Protein AF-A0A178C7N1-F1 (afdb_monomer_lite)

Radius of gyration: 39.28 Å; chains: 1; bounding box: 92×88×126 Å

pLDDT: mean 79.71, std 16.88, range [29.52, 98.56]

Organism: NCBI:txid856822

Sequence (722 aa):
MTSGWARLPREVRSHILQTLMQDGCKVSRLATVCRDWQTELERYNFARIKVTPSRLVDFGSMIHRNQALVDYIWFCLELDEYDCMACAPNRRTLTLDEYEEAFSINDADGFPLTTAFQNLFSVLSTWVLKDNLVLDISIYSPSDSKHWFPYLTFMPDIALDMLGDGMEQAIPNKVYNDPQHGWVTGFRYSPPPHCAICKVFHPIMEEGPFDSQQLELEWWDQLPPVPAITTILLRQQNRRRWKPRSLAHMFSRFPRLQEVHYEPWREWDSLQRYTERGSRIANSPPIRYPDIQYLFEAIPRFNKNLKRLVVFENFNQQYTVIMHQVLSGHVLSECDSHRKPTPAVSRMVALASLNLEHLAASFIVDASHFFDIEPSWEWPNLRSIVLTSSLLTPDEDPIEIGVMLQAAAAAAMKMPRLETMEIWNGRQGSAALFKYQVFHDRQEATITWRGTWQLTMEPSLIQAWEVVVGRYGGYRLNSVPESLHEAAIKSHADAIHHLMLSSPVIRPISLQQIQREQKCLEGVPTFKIETCHLCSRPVYPSKGITFVRNDAKVFRFCRSKCHKNFKMKRQPRKLKWTKTHRALRGKEMIVDQNLLLSQFAKRRHAPVKYDRNLVQATMRAMERIEEIRARRERVYTRRRLSGKAQRDARRRQDLKVVAQGEHLIKKELADLEAARAEMEPMVEQIKRDLETSRVVGEERLRQKRKRKMLVGGGTEEDMDLD

Structure (mmCIF, N/CA/C/O backbone):
data_AF-A0A178C7N1-F1
#
_entry.id   AF-A0A178C7N1-F1
#
loop_
_atom_site.group_PDB
_atom_site.id
_atom_site.type_symbol
_atom_site.label_atom_id
_atom_site.label_alt_id
_atom_site.label_comp_id
_atom_site.label_asym_id
_atom_site.label_entity_id
_atom_site.label_seq_id
_atom_site.pdbx_PDB_ins_code
_atom_site.Cartn_x
_atom_site.Cartn_y
_atom_site.Cartn_z
_atom_site.occupancy
_atom_site.B_iso_or_equiv
_atom_site.auth_seq_id
_atom_site.auth_comp_id
_atom_site.auth_asym_id
_atom_site.auth_atom_id
_atom_site.pdbx_PDB_model_num
ATOM 1 N N . MET A 1 1 ? -4.593 -56.412 -23.461 1.00 42.50 1 MET A N 1
ATOM 2 C CA . MET A 1 1 ? -4.904 -55.976 -22.082 1.00 42.50 1 MET A CA 1
ATOM 3 C C . MET A 1 1 ? -4.330 -54.579 -21.884 1.00 42.50 1 MET A C 1
ATOM 5 O O . MET A 1 1 ? -3.128 -54.445 -21.726 1.00 42.50 1 MET A O 1
ATOM 9 N N . THR A 1 2 ? -5.143 -53.530 -21.997 1.00 44.91 2 THR A N 1
ATOM 10 C CA . THR A 1 2 ? -4.695 -52.136 -21.838 1.00 44.91 2 THR A CA 1
ATOM 11 C C . THR A 1 2 ? -4.767 -51.728 -20.365 1.00 44.91 2 THR A C 1
ATOM 13 O O . THR A 1 2 ? -5.780 -51.226 -19.881 1.00 44.91 2 THR A O 1
ATOM 16 N N . SER A 1 3 ? -3.692 -51.976 -19.619 1.00 53.69 3 SER A N 1
ATOM 17 C CA . SER A 1 3 ? -3.438 -51.284 -18.353 1.00 53.69 3 SER A CA 1
ATOM 18 C C . SER A 1 3 ? -2.967 -49.863 -18.680 1.00 53.69 3 SER A C 1
ATOM 20 O O . SER A 1 3 ? -1.857 -49.693 -19.178 1.00 53.69 3 SER A O 1
ATOM 22 N N . GLY A 1 4 ? -3.798 -48.840 -18.474 1.00 73.56 4 GLY A N 1
ATOM 23 C CA . GLY A 1 4 ? -3.414 -47.470 -18.825 1.00 73.56 4 GLY A CA 1
ATOM 24 C C . GLY A 1 4 ? -4.366 -46.390 -18.317 1.00 73.56 4 GLY A C 1
ATOM 25 O O . GLY A 1 4 ? -5.493 -46.687 -17.920 1.00 73.56 4 GLY A O 1
ATOM 26 N N . TRP A 1 5 ? -3.878 -45.142 -18.369 1.00 81.38 5 TRP A N 1
ATOM 27 C CA . TRP A 1 5 ? -4.497 -43.872 -17.942 1.00 81.38 5 TRP A CA 1
ATOM 28 C C . TRP A 1 5 ? -6.024 -43.799 -18.102 1.00 81.38 5 TRP A C 1
ATOM 30 O O . TRP A 1 5 ? -6.717 -43.368 -17.187 1.00 81.38 5 TRP A O 1
ATOM 40 N N . ALA A 1 6 ? -6.563 -44.292 -19.220 1.00 79.81 6 ALA A N 1
ATOM 41 C CA . ALA A 1 6 ? -7.994 -44.268 -19.533 1.00 79.81 6 ALA A CA 1
ATOM 42 C C . ALA A 1 6 ? -8.894 -45.089 -18.582 1.00 79.81 6 ALA A C 1
ATOM 44 O O . ALA A 1 6 ? -10.105 -44.895 -18.588 1.00 79.81 6 ALA A O 1
ATOM 45 N N . ARG A 1 7 ? -8.337 -45.999 -17.767 1.00 81.75 7 ARG A N 1
ATOM 46 C CA . ARG A 1 7 ? -9.094 -46.767 -16.757 1.00 81.75 7 ARG A CA 1
ATOM 47 C C . ARG A 1 7 ? -9.269 -46.035 -15.425 1.00 81.75 7 ARG A C 1
ATOM 49 O O . ARG A 1 7 ? -10.062 -46.482 -14.602 1.00 81.75 7 ARG A O 1
ATOM 56 N N . LEU A 1 8 ? -8.526 -44.955 -15.189 1.00 84.75 8 LEU A N 1
ATOM 57 C CA . LEU A 1 8 ? -8.652 -44.178 -13.959 1.00 84.75 8 LEU A CA 1
ATOM 58 C C . LEU A 1 8 ? -9.943 -43.335 -13.993 1.00 84.75 8 LEU A C 1
ATOM 60 O O . LEU A 1 8 ? -10.234 -42.719 -15.031 1.00 84.75 8 LEU A O 1
ATOM 64 N N . PRO A 1 9 ? -10.691 -43.245 -12.874 1.00 87.88 9 PRO A N 1
ATOM 65 C CA . PRO A 1 9 ? -11.804 -42.308 -12.743 1.00 87.88 9 PRO A CA 1
ATOM 66 C C . PRO A 1 9 ? -11.377 -40.886 -13.109 1.00 87.88 9 PRO A C 1
ATOM 68 O O . PRO A 1 9 ? -10.209 -40.512 -12.950 1.00 87.88 9 PRO A O 1
ATOM 71 N N . ARG A 1 10 ? -12.312 -40.091 -13.636 1.00 81.88 10 ARG A N 1
ATOM 72 C CA . ARG A 1 10 ? -12.018 -38.729 -14.104 1.00 81.88 10 ARG A CA 1
ATOM 73 C C . ARG A 1 10 ? -11.450 -37.872 -12.973 1.00 81.88 10 ARG A C 1
ATOM 75 O O . ARG A 1 10 ? -10.500 -37.138 -13.198 1.00 81.88 10 ARG A O 1
ATOM 82 N N . GLU A 1 11 ? -11.970 -38.043 -11.767 1.00 84.19 11 GLU A N 1
ATOM 83 C CA . GLU A 1 11 ? -11.559 -37.358 -10.544 1.00 84.19 11 GLU A CA 1
ATOM 84 C C . GLU A 1 11 ? -10.095 -37.661 -10.208 1.00 84.19 11 GLU A C 1
ATOM 86 O O . GLU A 1 11 ? -9.318 -36.750 -9.936 1.00 84.19 11 GLU A O 1
ATOM 91 N N . VAL A 1 12 ? -9.689 -38.932 -10.309 1.00 85.12 12 VAL A N 1
ATOM 92 C CA . VAL A 1 12 ? -8.305 -39.363 -10.055 1.00 85.12 12 VAL A CA 1
ATOM 93 C C . VAL A 1 12 ? -7.363 -38.809 -11.124 1.00 85.12 12 VAL A C 1
ATOM 95 O O . VAL A 1 12 ? -6.289 -38.313 -10.798 1.00 85.12 12 VAL A O 1
ATOM 98 N N . ARG A 1 13 ? -7.771 -38.835 -12.400 1.00 85.69 13 ARG A N 1
ATOM 99 C CA . ARG A 1 13 ? -6.998 -38.236 -13.502 1.00 85.69 13 ARG A CA 1
ATOM 100 C C . ARG A 1 13 ? -6.818 -36.728 -13.325 1.00 85.69 13 ARG A C 1
ATOM 102 O O . ARG A 1 13 ? -5.701 -36.236 -13.461 1.00 85.69 13 ARG A O 1
ATOM 109 N N . SER A 1 14 ? -7.892 -36.012 -12.994 1.00 81.06 14 SER A N 1
ATOM 110 C CA . SER A 1 14 ? -7.856 -34.575 -12.712 1.00 81.06 14 SER A CA 1
ATOM 111 C C . SER A 1 14 ? -6.962 -34.261 -11.517 1.00 81.06 14 SER A C 1
ATOM 113 O O . SER A 1 14 ? -6.160 -33.338 -11.604 1.00 81.06 14 SER A O 1
ATOM 115 N N . HIS A 1 15 ? -7.026 -35.058 -10.447 1.00 83.06 15 HIS A N 1
ATOM 116 C CA . HIS A 1 15 ? -6.168 -34.869 -9.281 1.00 83.06 15 HIS A CA 1
ATOM 117 C C . HIS A 1 15 ? -4.686 -35.073 -9.622 1.00 83.06 15 HIS A C 1
ATOM 119 O O . HIS A 1 15 ? -3.872 -34.225 -9.284 1.00 83.06 15 HIS A O 1
ATOM 125 N N . ILE A 1 16 ? -4.338 -36.124 -10.377 1.00 84.25 16 ILE A N 1
ATOM 126 C CA . ILE A 1 16 ? -2.955 -36.360 -10.830 1.00 84.25 16 ILE A CA 1
ATOM 127 C C . ILE A 1 16 ? -2.431 -35.174 -11.654 1.00 84.25 16 ILE A C 1
ATOM 129 O O . ILE A 1 16 ? -1.317 -34.708 -11.420 1.00 84.25 16 ILE A O 1
ATOM 133 N N . LEU A 1 17 ? -3.222 -34.668 -12.607 1.00 81.88 17 LEU A N 1
ATOM 134 C CA . LEU A 1 17 ? -2.829 -33.514 -13.423 1.00 81.88 17 LEU A CA 1
ATOM 135 C C . LEU A 1 17 ? -2.696 -32.237 -12.582 1.00 81.88 17 LEU A C 1
ATOM 137 O O . LEU A 1 17 ? -1.744 -31.483 -12.772 1.00 81.88 17 LEU A O 1
ATOM 141 N N . GLN A 1 18 ? -3.592 -32.028 -11.617 1.00 79.19 18 GLN A N 1
ATOM 142 C CA . GLN A 1 18 ? -3.526 -30.902 -10.687 1.00 79.19 18 GLN A CA 1
ATOM 143 C C . GLN A 1 18 ? -2.266 -30.965 -9.813 1.00 79.19 18 GLN A C 1
ATOM 145 O O . GLN A 1 18 ? -1.582 -29.955 -9.665 1.00 79.19 18 GLN A O 1
ATOM 150 N N . THR A 1 19 ? -1.907 -32.146 -9.301 1.00 81.06 19 THR A N 1
ATOM 151 C CA . THR A 1 19 ? -0.657 -32.346 -8.558 1.00 81.06 19 THR A CA 1
ATOM 152 C C . THR A 1 19 ? 0.560 -32.060 -9.438 1.00 81.06 19 THR A C 1
ATOM 154 O O . THR A 1 19 ? 1.454 -31.337 -9.013 1.00 81.06 19 THR A O 1
ATOM 157 N N . LEU A 1 20 ? 0.582 -32.538 -10.689 1.00 78.31 20 LEU A N 1
ATOM 158 C CA . LEU A 1 20 ? 1.675 -32.261 -11.635 1.00 78.31 20 LEU A CA 1
ATOM 159 C C . LEU A 1 20 ? 1.842 -30.762 -11.928 1.00 78.31 20 LEU A C 1
ATOM 161 O O . LEU A 1 20 ? 2.966 -30.281 -12.066 1.00 78.31 20 LEU A O 1
ATOM 165 N N . MET A 1 21 ? 0.733 -30.024 -12.012 1.00 74.88 21 MET A N 1
ATOM 166 C CA . MET A 1 21 ? 0.731 -28.568 -12.189 1.00 74.88 21 MET A CA 1
ATOM 167 C C . MET A 1 21 ? 1.274 -27.824 -10.959 1.00 74.88 21 MET A C 1
ATOM 169 O O . MET A 1 21 ? 1.861 -26.755 -11.104 1.00 74.88 21 MET A O 1
ATOM 173 N N . GLN A 1 22 ? 1.122 -28.397 -9.763 1.00 69.75 22 GLN A N 1
ATOM 174 C CA . GLN A 1 22 ? 1.623 -27.841 -8.501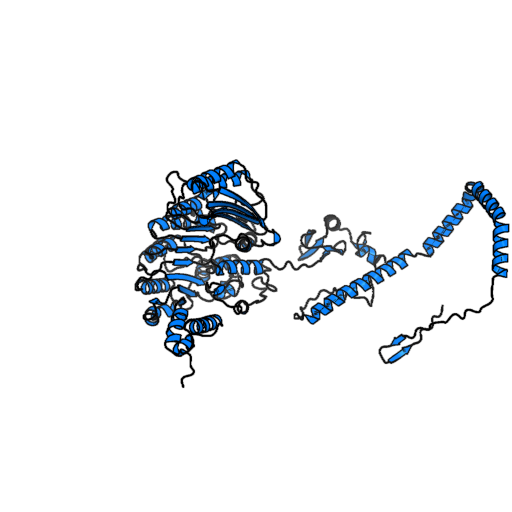 1.00 69.75 22 GLN A CA 1
ATOM 175 C C . GLN A 1 22 ? 3.081 -28.235 -8.196 1.00 69.75 22 GLN A C 1
ATOM 177 O O . GLN A 1 22 ? 3.748 -27.540 -7.432 1.00 69.75 22 GLN A O 1
ATOM 182 N N . ASP A 1 23 ? 3.602 -29.291 -8.828 1.00 66.50 23 ASP A N 1
ATOM 183 C CA . ASP A 1 23 ? 4.954 -29.844 -8.618 1.00 66.50 23 ASP A CA 1
ATOM 184 C C . ASP A 1 23 ? 6.085 -28.989 -9.242 1.00 66.50 23 ASP A C 1
ATOM 186 O O . ASP A 1 23 ? 7.257 -29.361 -9.247 1.00 66.50 23 ASP A O 1
ATOM 190 N N . GLY A 1 24 ? 5.754 -27.829 -9.828 1.00 58.34 24 GLY A N 1
ATOM 191 C CA . GLY A 1 24 ? 6.727 -26.876 -10.387 1.00 58.34 24 GLY A CA 1
ATOM 192 C C . GLY A 1 24 ? 7.456 -27.354 -11.653 1.00 58.34 24 GLY A C 1
ATOM 193 O O . GLY A 1 24 ? 8.374 -26.686 -12.139 1.00 58.34 24 GLY A O 1
ATOM 194 N N . CYS A 1 25 ? 7.066 -28.502 -12.211 1.00 64.25 25 CYS A N 1
ATOM 195 C CA . CYS A 1 25 ? 7.667 -29.064 -13.414 1.00 64.25 25 CYS A CA 1
ATOM 196 C C . CYS A 1 25 ? 7.217 -28.325 -14.695 1.00 64.25 25 CYS A C 1
ATOM 198 O O . CYS A 1 25 ? 6.174 -27.672 -14.744 1.00 64.25 25 CYS A O 1
ATOM 200 N N . LYS A 1 26 ? 8.002 -28.419 -15.783 1.00 69.94 26 LYS A N 1
ATOM 201 C CA . LYS A 1 26 ? 7.631 -27.845 -17.094 1.00 69.94 26 LYS A CA 1
ATOM 202 C C . LYS A 1 26 ? 6.520 -28.676 -17.751 1.00 69.94 26 LYS A C 1
ATOM 204 O O . LYS A 1 26 ? 6.783 -29.469 -18.657 1.00 69.94 26 LYS A O 1
ATOM 209 N N . VAL A 1 27 ? 5.280 -28.458 -17.318 1.00 77.31 27 VAL A N 1
ATOM 210 C CA . VAL A 1 27 ? 4.088 -29.194 -17.774 1.00 77.31 27 VAL A CA 1
ATOM 211 C C . VAL A 1 27 ? 3.726 -28.958 -19.245 1.00 77.31 27 VAL A C 1
ATOM 213 O O . VAL A 1 27 ? 2.994 -29.750 -19.832 1.00 77.31 27 VAL A O 1
ATOM 216 N N . SER A 1 28 ? 4.284 -27.936 -19.900 1.00 76.31 28 SER A N 1
ATOM 217 C CA . SER A 1 28 ? 4.041 -27.667 -21.326 1.00 76.31 28 SER A CA 1
ATOM 218 C C . SER A 1 28 ? 4.434 -28.828 -22.243 1.00 76.31 28 SER A C 1
ATOM 220 O O . SER A 1 28 ? 3.752 -29.092 -23.229 1.00 76.31 28 SER A O 1
ATOM 222 N N . ARG A 1 29 ? 5.489 -29.579 -21.898 1.00 79.94 29 ARG A N 1
ATOM 223 C CA . ARG A 1 29 ? 5.905 -30.775 -22.654 1.00 79.94 29 ARG A CA 1
ATOM 224 C C . ARG A 1 29 ? 4.976 -31.966 -22.445 1.00 79.94 29 ARG A C 1
ATOM 226 O O . ARG A 1 29 ? 4.960 -32.865 -23.273 1.00 79.94 29 ARG A O 1
ATOM 233 N N . LEU A 1 30 ? 4.217 -31.975 -21.353 1.00 83.25 30 LEU A N 1
ATOM 234 C CA . LEU A 1 30 ? 3.289 -33.051 -21.018 1.00 83.25 30 LEU A CA 1
ATOM 235 C C . LEU A 1 30 ? 1.955 -32.909 -21.772 1.00 83.25 30 LEU A C 1
ATOM 237 O O . LEU A 1 30 ? 1.219 -33.883 -21.908 1.00 83.25 30 LEU A O 1
ATOM 241 N N . ALA A 1 31 ? 1.671 -31.734 -22.343 1.00 84.06 31 ALA A N 1
ATOM 242 C CA . ALA A 1 31 ? 0.480 -31.500 -23.159 1.00 84.06 31 ALA A CA 1
ATOM 243 C C . ALA A 1 31 ? 0.437 -32.362 -24.438 1.00 84.06 31 ALA A C 1
ATOM 245 O O . ALA A 1 31 ? -0.625 -32.526 -25.027 1.00 84.06 31 ALA A O 1
ATOM 246 N N . THR A 1 32 ? 1.560 -32.943 -24.870 1.00 85.69 32 THR A N 1
ATOM 247 C CA . THR A 1 32 ? 1.625 -33.807 -26.061 1.00 85.69 32 THR A CA 1
ATOM 248 C C . THR A 1 32 ? 1.395 -35.291 -25.763 1.00 85.69 32 THR A C 1
ATOM 250 O O . THR A 1 32 ? 1.335 -36.086 -26.699 1.00 85.69 32 THR A O 1
ATOM 253 N N . VAL A 1 33 ? 1.248 -35.682 -24.489 1.00 85.25 33 VAL A N 1
ATOM 254 C CA . VAL A 1 33 ? 1.134 -37.092 -24.067 1.00 85.25 33 VAL A CA 1
ATOM 255 C C . VAL A 1 33 ? -0.138 -37.749 -24.608 1.00 85.25 33 VAL A C 1
ATOM 257 O O . VAL A 1 33 ? -0.083 -38.845 -25.163 1.00 85.25 33 VAL A O 1
ATOM 260 N N . CYS A 1 34 ? -1.294 -37.099 -24.456 1.00 85.94 34 CYS A N 1
ATOM 261 C CA . CYS A 1 34 ? -2.561 -37.520 -25.058 1.00 85.94 34 CYS A CA 1
ATOM 262 C C . CYS A 1 34 ? -3.565 -36.355 -25.079 1.00 85.94 34 CYS A C 1
ATOM 264 O O . CYS A 1 34 ? -3.312 -35.306 -24.491 1.00 85.94 34 CYS A O 1
ATOM 266 N N . ARG A 1 35 ? -4.728 -36.532 -25.725 1.00 85.69 35 ARG A N 1
ATOM 267 C CA . ARG A 1 35 ? -5.760 -35.478 -25.840 1.00 85.69 35 ARG A CA 1
ATOM 268 C C . ARG A 1 35 ? -6.336 -35.025 -24.496 1.00 85.69 35 ARG A C 1
ATOM 270 O O . ARG A 1 35 ? -6.584 -33.834 -24.325 1.00 85.69 35 ARG A O 1
ATOM 277 N N . ASP A 1 36 ? -6.495 -35.942 -23.544 1.00 82.69 36 ASP A N 1
ATOM 278 C CA . ASP A 1 36 ? -6.963 -35.606 -22.194 1.00 82.69 36 ASP A CA 1
ATOM 279 C C . ASP A 1 36 ? -5.956 -34.693 -21.479 1.00 82.69 36 ASP A C 1
ATOM 281 O O . ASP A 1 36 ? -6.333 -33.679 -20.900 1.00 82.69 36 ASP A O 1
ATOM 285 N N . TRP A 1 37 ? -4.663 -35.028 -21.567 1.00 88.06 37 TRP A N 1
ATOM 286 C CA . TRP A 1 37 ? -3.585 -34.228 -20.982 1.00 88.06 37 TRP A CA 1
ATOM 287 C C . TRP A 1 37 ? -3.470 -32.884 -21.687 1.00 88.06 37 TRP A C 1
ATOM 289 O O . TRP A 1 37 ? -3.354 -31.862 -21.022 1.00 88.06 37 TRP A O 1
ATOM 299 N N . GLN A 1 38 ? -3.558 -32.873 -23.019 1.00 87.31 38 GLN A N 1
ATOM 300 C CA . GLN A 1 38 ? -3.561 -31.648 -23.808 1.00 87.31 38 GLN A CA 1
ATOM 301 C C . GLN A 1 38 ? -4.659 -30.693 -23.334 1.00 87.31 38 GLN A C 1
ATOM 303 O O . GLN A 1 38 ? -4.380 -29.534 -23.067 1.00 87.31 38 GLN A O 1
ATOM 308 N N . THR A 1 39 ? -5.888 -31.186 -23.177 1.00 85.94 39 THR A N 1
ATOM 309 C CA . THR A 1 39 ? -7.051 -30.352 -22.842 1.00 85.94 39 THR A CA 1
ATOM 310 C C . THR A 1 39 ? -6.897 -29.661 -21.485 1.00 85.94 39 THR A C 1
ATOM 312 O O . THR A 1 39 ? -7.137 -28.460 -21.373 1.00 85.94 39 THR A O 1
ATOM 315 N N . GLU A 1 40 ? -6.480 -30.394 -20.452 1.00 83.31 40 GLU A N 1
ATOM 316 C CA . GLU A 1 40 ? -6.334 -29.830 -19.104 1.00 83.31 40 GLU A CA 1
ATOM 317 C C . GLU A 1 40 ? -5.051 -28.996 -18.958 1.00 83.31 40 GLU A C 1
ATOM 319 O O . GLU A 1 40 ? -5.069 -27.909 -18.381 1.00 83.31 40 GLU A O 1
ATOM 324 N N . LEU A 1 41 ? -3.933 -29.451 -19.535 1.00 85.50 41 LEU A N 1
ATOM 325 C CA . LEU A 1 41 ? -2.666 -28.729 -19.440 1.00 85.50 41 LEU A CA 1
ATOM 326 C C . LEU A 1 41 ? -2.645 -27.477 -20.317 1.00 85.50 41 LEU A C 1
ATOM 328 O O . LEU A 1 41 ? -2.030 -26.495 -19.923 1.00 85.50 41 LEU A O 1
ATOM 332 N N . GLU A 1 42 ? -3.294 -27.457 -21.486 1.00 87.44 42 GLU A N 1
ATOM 333 C CA . GLU A 1 42 ? -3.425 -26.228 -22.281 1.00 87.44 42 GLU A CA 1
ATOM 334 C C . GLU A 1 42 ? -4.286 -25.192 -21.552 1.00 87.44 42 GLU A C 1
ATOM 336 O O . GLU A 1 42 ? -3.885 -24.033 -21.497 1.00 87.44 42 GLU A O 1
ATOM 341 N N . ARG A 1 43 ? -5.390 -25.588 -20.901 1.00 85.06 43 ARG A N 1
ATOM 342 C CA . ARG A 1 43 ? -6.152 -24.671 -20.032 1.00 85.06 43 ARG A CA 1
ATOM 343 C C . ARG A 1 43 ? -5.252 -24.015 -18.992 1.00 85.06 43 ARG A C 1
ATOM 345 O O . ARG A 1 43 ? -5.265 -22.799 -18.865 1.00 85.06 43 ARG A O 1
ATOM 352 N N . TYR A 1 44 ? -4.417 -24.795 -18.311 1.00 83.12 44 TYR A N 1
ATOM 353 C CA . TYR A 1 44 ? -3.478 -24.255 -17.331 1.00 83.12 44 TYR A CA 1
ATOM 354 C C . TYR A 1 44 ? -2.375 -23.382 -17.950 1.00 83.12 44 TYR A C 1
ATOM 356 O O . TYR A 1 44 ? -2.135 -22.266 -17.493 1.00 83.12 44 TYR A O 1
ATOM 364 N N . ASN A 1 45 ? -1.712 -23.870 -19.002 1.00 83.25 45 ASN A N 1
ATOM 365 C CA . ASN A 1 45 ? -0.588 -23.187 -19.645 1.00 83.25 45 ASN A CA 1
ATOM 366 C C . ASN A 1 45 ? -1.004 -21.858 -20.287 1.00 83.25 45 ASN A C 1
ATOM 368 O O . ASN A 1 45 ? -0.208 -20.920 -20.302 1.00 83.25 45 ASN A O 1
ATOM 372 N N . PHE A 1 46 ? -2.217 -21.790 -20.846 1.00 87.00 46 PHE A N 1
ATOM 373 C CA . PHE A 1 46 ? -2.715 -20.609 -21.547 1.00 87.00 46 PHE A CA 1
ATOM 374 C C . PHE A 1 46 ? -3.562 -19.681 -20.667 1.00 87.00 46 PHE A C 1
ATOM 376 O O . PHE A 1 46 ? -3.726 -18.527 -21.046 1.00 87.00 46 PHE A O 1
ATOM 383 N N . ALA A 1 47 ? -4.017 -20.113 -19.482 1.00 86.94 47 ALA A N 1
ATOM 384 C CA . ALA A 1 47 ? -4.769 -19.264 -18.547 1.00 86.94 47 ALA A CA 1
ATOM 385 C C . ALA A 1 47 ? -4.048 -17.953 -18.213 1.00 86.94 47 ALA A C 1
ATOM 387 O O . ALA A 1 47 ? -4.687 -16.907 -18.085 1.00 86.94 47 ALA A O 1
ATOM 388 N N . ARG A 1 48 ? -2.715 -17.993 -18.086 1.00 88.19 48 ARG A N 1
ATOM 389 C CA . ARG A 1 48 ? -1.894 -16.825 -17.752 1.00 88.19 48 ARG A CA 1
ATOM 390 C C . ARG A 1 48 ? -0.725 -16.690 -18.713 1.00 88.19 48 ARG A C 1
ATOM 392 O O . ARG A 1 48 ? 0.181 -17.519 -18.710 1.00 88.19 48 ARG A O 1
ATOM 399 N N . ILE A 1 49 ? -0.701 -15.607 -19.480 1.00 88.50 49 ILE A N 1
ATOM 400 C CA . ILE A 1 49 ? 0.355 -15.342 -20.456 1.00 88.50 49 ILE A CA 1
ATOM 401 C C . ILE A 1 49 ? 1.206 -14.160 -20.008 1.00 88.50 49 ILE A C 1
ATOM 403 O O . ILE A 1 49 ? 0.677 -13.095 -19.710 1.00 88.50 49 ILE A O 1
ATOM 407 N N . LYS A 1 50 ? 2.532 -14.325 -20.019 1.00 89.94 50 LYS A N 1
ATOM 408 C CA . LYS A 1 50 ? 3.486 -13.209 -19.967 1.00 89.94 50 LYS A CA 1
ATOM 409 C C . LYS A 1 50 ? 3.851 -12.785 -21.389 1.00 89.94 50 LYS A C 1
ATOM 411 O O . LYS A 1 50 ? 4.289 -13.623 -22.177 1.00 89.94 50 LYS A O 1
ATOM 416 N N . VAL A 1 51 ? 3.714 -11.497 -21.688 1.00 90.38 51 VAL A N 1
ATOM 417 C CA . VAL A 1 51 ? 4.010 -10.899 -22.995 1.00 90.38 51 VAL A CA 1
ATOM 418 C C . VAL A 1 51 ? 4.997 -9.746 -22.821 1.00 90.38 51 VAL A C 1
ATOM 420 O O . VAL A 1 51 ? 4.846 -8.939 -21.909 1.00 90.38 51 VAL A O 1
ATOM 423 N N . THR A 1 52 ? 5.998 -9.681 -23.695 1.00 89.81 52 THR A N 1
ATOM 424 C CA . THR A 1 52 ? 6.947 -8.563 -23.840 1.00 89.81 52 THR A CA 1
ATOM 425 C C . THR A 1 52 ? 6.705 -7.861 -25.180 1.00 89.81 52 THR A C 1
ATOM 427 O O . THR A 1 52 ? 6.115 -8.489 -26.069 1.00 89.81 52 THR A O 1
ATOM 430 N N . PRO A 1 53 ? 7.153 -6.608 -25.376 1.00 88.06 53 PRO A N 1
ATOM 431 C CA . PRO A 1 53 ? 6.992 -5.899 -26.648 1.00 88.06 53 PRO A CA 1
ATOM 432 C C . PRO A 1 53 ? 7.482 -6.691 -27.866 1.00 88.06 53 PRO A C 1
ATOM 434 O O . PRO A 1 53 ? 6.731 -6.848 -28.828 1.00 88.06 53 PRO A O 1
ATOM 437 N N . SER A 1 54 ? 8.661 -7.315 -27.780 1.00 83.88 54 SER A N 1
ATOM 438 C CA . SER A 1 54 ? 9.208 -8.200 -28.822 1.00 83.88 54 SER A CA 1
ATOM 439 C C . SER A 1 54 ? 8.300 -9.372 -29.206 1.00 83.88 54 SER A C 1
ATOM 441 O O . SER A 1 54 ? 8.302 -9.813 -30.352 1.00 83.88 54 SER A O 1
ATOM 443 N N . ARG A 1 55 ? 7.493 -9.885 -28.269 1.00 83.69 55 ARG A N 1
ATOM 444 C CA . ARG A 1 55 ? 6.586 -11.019 -28.508 1.00 83.69 55 ARG A CA 1
ATOM 445 C C . ARG A 1 55 ? 5.195 -10.605 -28.973 1.00 83.69 55 ARG A C 1
ATOM 447 O O . ARG A 1 55 ? 4.435 -11.481 -29.376 1.00 83.69 55 ARG A O 1
ATOM 454 N N . LEU A 1 56 ? 4.847 -9.314 -28.925 1.00 83.88 56 LEU A N 1
ATOM 455 C CA . LEU A 1 56 ? 3.527 -8.831 -29.350 1.00 83.88 56 LEU A CA 1
ATOM 456 C C . LEU A 1 56 ? 3.283 -9.012 -30.850 1.00 83.88 56 LEU A C 1
ATOM 458 O O . LEU A 1 56 ? 2.144 -9.265 -31.233 1.00 83.88 56 LEU A O 1
ATOM 462 N N . VAL A 1 57 ? 4.335 -8.925 -31.671 1.00 75.50 57 VAL A N 1
ATOM 463 C CA . VAL A 1 57 ? 4.247 -9.019 -33.139 1.00 75.50 57 VAL A CA 1
ATOM 464 C C . VAL A 1 57 ? 3.624 -10.349 -33.571 1.00 75.50 57 VAL A C 1
ATOM 466 O O . VAL A 1 57 ? 2.684 -10.366 -34.363 1.00 75.50 57 VAL A O 1
ATOM 469 N N . ASP A 1 58 ? 4.068 -11.454 -32.968 1.00 77.62 58 ASP A N 1
ATOM 470 C CA . ASP A 1 58 ? 3.552 -12.792 -33.273 1.00 77.62 58 ASP A CA 1
ATOM 471 C C . ASP A 1 58 ? 2.384 -13.203 -32.370 1.00 77.62 58 ASP A C 1
ATOM 473 O O . ASP A 1 58 ? 1.728 -14.216 -32.631 1.00 77.62 58 ASP A O 1
ATOM 477 N N . PHE A 1 59 ? 2.095 -12.431 -31.315 1.00 81.50 59 PHE A N 1
ATOM 478 C CA . PHE A 1 59 ? 1.195 -12.844 -30.240 1.00 81.50 59 PHE A CA 1
ATOM 479 C C . PHE A 1 59 ? -0.182 -13.254 -30.762 1.00 81.50 59 PHE A C 1
ATOM 481 O O . PHE A 1 59 ? -0.640 -14.354 -30.457 1.00 81.50 59 PHE A O 1
ATOM 488 N N . GLY A 1 60 ? -0.801 -12.434 -31.618 1.00 75.38 60 GLY A N 1
ATOM 489 C CA . GLY A 1 60 ? -2.109 -12.739 -32.207 1.00 75.38 60 GLY A CA 1
ATOM 490 C C . GLY A 1 60 ? -2.141 -14.083 -32.948 1.00 75.38 60 GLY A C 1
ATOM 491 O O . GLY A 1 60 ? -3.076 -14.863 -32.775 1.00 75.38 60 GLY A O 1
ATOM 492 N N . SER A 1 61 ? -1.085 -14.407 -33.702 1.00 77.06 61 SER A N 1
ATOM 493 C CA . SER A 1 61 ? -0.975 -15.682 -34.425 1.00 77.06 61 SER A CA 1
ATOM 494 C C . SER A 1 61 ? -0.729 -16.874 -33.490 1.00 77.06 61 SER A C 1
ATOM 496 O O . SER A 1 61 ? -1.315 -17.943 -33.673 1.00 77.06 61 SER A O 1
ATOM 498 N N . MET A 1 62 ? 0.079 -16.684 -32.440 1.00 76.31 62 MET A N 1
ATOM 499 C CA . MET A 1 62 ? 0.480 -17.743 -31.507 1.00 76.31 62 MET A CA 1
ATOM 500 C C . MET A 1 62 ? -0.684 -18.275 -30.671 1.00 76.31 62 MET A C 1
ATOM 502 O O . MET A 1 62 ? -0.710 -19.455 -30.313 1.00 76.31 62 MET A O 1
ATOM 506 N N . ILE A 1 63 ? -1.634 -17.406 -30.333 1.00 79.38 63 ILE A N 1
ATOM 507 C CA . ILE A 1 63 ? -2.716 -17.726 -29.399 1.00 79.38 63 ILE A CA 1
ATOM 508 C C . ILE A 1 63 ? -4.097 -17.791 -30.045 1.00 79.38 63 ILE A C 1
ATOM 510 O O . ILE A 1 63 ? -5.038 -18.130 -29.340 1.00 79.38 63 ILE A O 1
ATOM 514 N N . HIS A 1 64 ? -4.243 -17.570 -31.357 1.00 78.56 64 HIS A N 1
ATOM 515 C CA . HIS A 1 64 ? -5.544 -17.572 -32.046 1.00 78.56 64 HIS A CA 1
ATOM 516 C C . HIS A 1 64 ? -6.445 -18.765 -31.661 1.00 78.56 64 HIS A C 1
ATOM 518 O O . HIS A 1 64 ? -7.618 -18.598 -31.349 1.00 78.56 64 HIS A O 1
ATOM 524 N N . ARG A 1 65 ? -5.891 -19.986 -31.609 1.00 80.94 65 ARG A N 1
ATOM 525 C CA . ARG A 1 65 ? -6.646 -21.202 -31.235 1.00 80.94 65 ARG A CA 1
ATOM 526 C C . ARG A 1 65 ? -6.945 -21.345 -29.735 1.00 80.94 65 ARG A C 1
ATOM 528 O O . ARG A 1 65 ? -7.879 -22.047 -29.370 1.00 80.94 65 ARG A O 1
ATOM 535 N N . ASN A 1 66 ? -6.146 -20.703 -28.883 1.00 85.69 66 ASN A N 1
ATOM 536 C CA . ASN A 1 66 ? -6.162 -20.865 -27.425 1.00 85.69 66 ASN A CA 1
ATOM 537 C C . ASN A 1 66 ? -6.603 -19.588 -26.700 1.00 85.69 66 ASN A C 1
ATOM 539 O O . ASN A 1 66 ? -6.612 -19.552 -25.475 1.00 85.69 66 ASN A O 1
ATOM 543 N N . GLN A 1 67 ? -6.996 -18.552 -27.440 1.00 86.31 67 GLN A N 1
ATOM 544 C CA . GLN A 1 67 ? -7.426 -17.255 -26.929 1.00 86.31 67 GLN A CA 1
ATOM 545 C C . GLN A 1 67 ? -8.561 -17.396 -25.912 1.00 86.31 67 GLN A C 1
ATOM 547 O O . GLN A 1 67 ? -8.541 -16.756 -24.866 1.00 86.31 67 GLN A O 1
ATOM 552 N N . ALA A 1 68 ? -9.506 -18.304 -26.174 1.00 86.50 68 ALA A N 1
ATOM 553 C CA . ALA A 1 68 ? -10.612 -18.604 -25.267 1.00 86.50 68 ALA A CA 1
ATOM 554 C C . ALA A 1 68 ? -10.152 -19.143 -23.899 1.00 86.50 68 ALA A C 1
ATOM 556 O O . ALA A 1 68 ? -10.897 -19.050 -22.926 1.00 86.50 68 ALA A O 1
ATOM 557 N N . LEU A 1 69 ? -8.933 -19.683 -23.804 1.00 88.38 69 LEU A N 1
ATOM 558 C CA . LEU A 1 69 ? -8.354 -20.206 -22.567 1.00 88.38 69 LEU A CA 1
ATOM 559 C C . LEU A 1 69 ? -7.626 -19.133 -21.752 1.00 88.38 69 LEU A C 1
ATOM 561 O O . LEU A 1 69 ? -7.341 -19.378 -20.590 1.00 88.38 69 LEU A O 1
ATOM 565 N N . VAL A 1 70 ? -7.327 -17.964 -22.329 1.00 90.50 70 VAL A N 1
ATOM 566 C CA . VAL A 1 70 ? -6.572 -16.901 -21.650 1.00 90.50 70 VAL A CA 1
ATOM 567 C C . VAL A 1 70 ? -7.494 -16.119 -20.716 1.00 90.50 70 VAL A C 1
ATOM 569 O O . VAL A 1 70 ? -8.509 -15.581 -21.159 1.00 90.50 70 VAL A O 1
ATOM 572 N N . ASP A 1 71 ? -7.135 -16.044 -19.434 1.00 90.38 71 ASP A N 1
ATOM 573 C CA . ASP A 1 71 ? -7.841 -15.265 -18.400 1.00 90.38 71 ASP A CA 1
ATOM 574 C C . ASP A 1 71 ? -7.003 -14.070 -17.912 1.00 90.38 71 ASP A C 1
ATOM 576 O O . ASP A 1 71 ? -7.528 -13.108 -17.349 1.00 90.38 71 ASP A O 1
ATOM 580 N N . TYR A 1 72 ? -5.684 -14.118 -18.126 1.00 92.88 72 TYR A N 1
ATOM 581 C CA . TYR A 1 72 ? -4.731 -13.150 -17.595 1.00 92.88 72 TYR A CA 1
ATOM 582 C C . TYR A 1 72 ? -3.589 -12.880 -18.575 1.00 92.88 72 TYR A C 1
ATOM 584 O O . TYR A 1 72 ? -2.891 -13.803 -19.005 1.00 92.88 72 TYR A O 1
ATOM 592 N N . ILE A 1 73 ? -3.335 -11.605 -18.853 1.00 93.12 73 ILE A N 1
ATOM 593 C CA . ILE A 1 73 ? -2.208 -11.128 -19.654 1.00 93.12 73 ILE A CA 1
ATOM 594 C C . ILE A 1 73 ? -1.327 -10.258 -18.767 1.00 93.12 73 ILE A C 1
ATOM 596 O O . ILE A 1 73 ? -1.729 -9.183 -18.331 1.00 93.12 73 ILE A O 1
ATOM 600 N N . TRP A 1 74 ? -0.106 -10.719 -18.523 1.00 93.94 74 TRP A N 1
ATOM 601 C CA . TRP A 1 74 ? 0.949 -9.927 -17.911 1.00 93.94 74 TRP A CA 1
ATOM 602 C C . TRP A 1 74 ? 1.786 -9.267 -19.002 1.00 93.94 74 TRP A C 1
ATOM 604 O O . TRP A 1 74 ? 2.655 -9.908 -19.596 1.00 93.94 74 TRP A O 1
ATOM 614 N N . PHE A 1 75 ? 1.527 -7.994 -19.271 1.00 93.62 75 PHE A N 1
ATOM 615 C CA . PHE A 1 75 ? 2.346 -7.193 -20.163 1.00 93.62 75 PHE A CA 1
ATOM 616 C C . PHE A 1 75 ? 3.547 -6.627 -19.392 1.00 93.62 75 PHE A C 1
ATOM 618 O O . PHE A 1 75 ? 3.402 -5.784 -18.503 1.00 93.62 75 PHE A O 1
ATOM 625 N N . CYS A 1 76 ? 4.736 -7.144 -19.696 1.00 91.19 76 CYS A N 1
ATOM 626 C CA . CYS A 1 76 ? 6.002 -6.733 -19.099 1.00 91.19 76 CYS A CA 1
ATOM 627 C C . CYS A 1 76 ? 6.794 -5.893 -20.094 1.00 91.19 76 CYS A C 1
ATOM 629 O O . CYS A 1 76 ? 7.300 -6.436 -21.075 1.00 91.19 76 CYS A O 1
ATOM 631 N N . LEU A 1 77 ? 6.928 -4.605 -19.803 1.00 89.94 77 LEU A N 1
ATOM 632 C CA . LEU A 1 77 ? 7.803 -3.694 -20.526 1.00 89.94 77 LEU A CA 1
ATOM 633 C C . LEU A 1 77 ? 9.120 -3.604 -19.750 1.00 89.94 77 LEU A C 1
ATOM 635 O O . LEU A 1 77 ? 9.169 -3.050 -18.647 1.00 89.94 77 LEU A O 1
ATOM 639 N N . GLU A 1 78 ? 10.151 -4.244 -20.292 1.00 88.94 78 GLU A N 1
ATOM 640 C CA . GLU A 1 78 ? 11.479 -4.285 -19.691 1.00 88.94 78 GLU A CA 1
ATOM 641 C C . GLU A 1 78 ? 12.294 -3.129 -20.259 1.00 88.94 78 GLU A C 1
ATOM 643 O O . GLU A 1 78 ? 12.480 -3.029 -21.461 1.00 88.94 78 GLU A O 1
ATOM 648 N N . LEU A 1 79 ? 12.731 -2.227 -19.393 1.00 87.81 79 LEU A N 1
ATOM 649 C CA . LEU A 1 79 ? 13.519 -1.056 -19.745 1.00 87.81 79 LEU A CA 1
ATOM 650 C C . LEU A 1 79 ? 15.003 -1.396 -19.809 1.00 87.81 79 LEU A C 1
ATOM 652 O O . LEU A 1 79 ? 15.449 -2.333 -19.141 1.00 87.81 79 LEU A O 1
ATOM 656 N N . ASP A 1 80 ? 15.763 -0.558 -20.510 1.00 86.19 80 ASP A N 1
ATOM 657 C CA . ASP A 1 80 ? 17.217 -0.661 -20.600 1.00 86.19 80 ASP A CA 1
ATOM 658 C C . ASP A 1 80 ? 17.886 -0.883 -19.238 1.00 86.19 80 ASP A C 1
ATOM 660 O O . ASP A 1 80 ? 17.527 -0.298 -18.200 1.00 86.19 80 ASP A O 1
ATOM 664 N N . GLU A 1 81 ? 18.907 -1.736 -19.250 1.00 87.44 81 GLU A N 1
ATOM 665 C CA . GLU A 1 81 ? 19.825 -1.841 -18.130 1.00 87.44 81 GLU A CA 1
ATOM 666 C C . GLU A 1 81 ? 20.702 -0.592 -18.061 1.00 87.44 81 GLU A C 1
ATOM 668 O O . GLU A 1 81 ? 21.213 -0.095 -19.059 1.00 87.44 81 GLU A O 1
ATOM 673 N N . TYR A 1 82 ? 20.924 -0.112 -16.846 1.00 84.19 82 TYR A N 1
ATOM 674 C CA . TYR A 1 82 ? 21.829 0.996 -16.575 1.00 84.19 82 TYR A CA 1
ATOM 675 C C . TYR A 1 82 ? 22.855 0.613 -15.507 1.00 84.19 82 TYR A C 1
ATOM 677 O O . TYR A 1 82 ? 22.609 -0.277 -14.683 1.00 84.19 82 TYR A O 1
ATOM 685 N N . ASP A 1 83 ? 24.002 1.291 -15.517 1.00 84.00 83 ASP A N 1
ATOM 686 C CA . ASP A 1 83 ? 25.122 1.070 -14.602 1.00 84.00 83 ASP A CA 1
ATOM 687 C C . ASP A 1 83 ? 25.114 2.053 -13.412 1.00 84.00 83 ASP A C 1
ATOM 689 O O . ASP A 1 83 ? 24.165 2.815 -13.205 1.00 84.00 83 ASP A O 1
ATOM 693 N N . CYS A 1 84 ? 26.164 2.027 -12.587 1.00 77.19 84 CYS A N 1
ATOM 694 C CA . CYS A 1 84 ? 26.280 2.885 -11.406 1.00 77.19 84 CYS A CA 1
ATOM 695 C C . CYS A 1 84 ? 26.393 4.384 -11.740 1.00 77.19 84 CYS A C 1
ATOM 697 O O . CYS A 1 84 ? 26.022 5.205 -10.898 1.00 77.19 84 CYS A O 1
ATOM 699 N N . MET A 1 85 ? 26.883 4.748 -12.932 1.00 72.94 85 MET A N 1
ATOM 700 C CA . MET A 1 85 ? 27.053 6.144 -13.350 1.00 72.94 85 MET A CA 1
ATOM 701 C C . MET A 1 85 ? 25.703 6.799 -13.634 1.00 72.94 85 MET A C 1
ATOM 703 O O . MET A 1 85 ? 25.468 7.926 -13.203 1.00 72.94 85 MET A O 1
ATOM 707 N N . ALA A 1 86 ? 24.796 6.057 -14.269 1.00 72.50 86 ALA A N 1
ATOM 708 C CA . ALA A 1 86 ? 23.411 6.470 -14.484 1.00 72.50 86 ALA A CA 1
ATOM 709 C C . ALA A 1 86 ? 22.553 6.355 -13.209 1.00 72.50 86 ALA A C 1
ATOM 711 O O . ALA A 1 86 ? 21.570 7.071 -13.033 1.00 72.50 86 ALA A O 1
ATOM 712 N N . CYS A 1 87 ? 22.929 5.458 -12.293 1.00 73.31 87 CYS A N 1
ATOM 713 C CA . CYS A 1 87 ? 22.196 5.212 -11.053 1.00 73.31 87 CYS A CA 1
ATOM 714 C C . CYS A 1 87 ? 22.246 6.388 -10.069 1.00 73.31 87 CYS A C 1
ATOM 716 O O . CYS A 1 87 ? 21.263 6.699 -9.399 1.00 73.31 87 CYS A O 1
ATOM 718 N N . ALA A 1 88 ? 23.426 6.993 -9.928 1.00 71.94 88 ALA A N 1
ATOM 719 C CA . ALA A 1 88 ? 23.657 8.138 -9.063 1.00 71.94 88 ALA A CA 1
ATOM 720 C C . ALA A 1 88 ? 24.830 8.971 -9.604 1.00 71.94 88 ALA A C 1
ATOM 722 O O . ALA A 1 88 ? 25.959 8.799 -9.135 1.00 71.94 88 ALA A O 1
ATOM 723 N N . PRO A 1 89 ? 24.586 9.865 -10.577 1.00 67.31 89 PRO A N 1
ATOM 724 C CA . PRO A 1 89 ? 25.644 10.654 -11.196 1.00 67.31 89 PRO A CA 1
ATOM 725 C C . PRO A 1 89 ? 26.459 11.416 -10.142 1.00 67.31 89 PRO A C 1
ATOM 727 O O . PRO A 1 89 ? 25.904 12.039 -9.238 1.00 67.31 89 PRO A O 1
ATOM 730 N N . ASN A 1 90 ? 27.791 11.374 -10.251 1.00 55.94 90 ASN A N 1
ATOM 731 C CA . ASN A 1 90 ? 28.727 11.858 -9.222 1.00 55.94 90 ASN A CA 1
ATOM 732 C C . ASN A 1 90 ? 28.677 13.381 -8.945 1.00 55.94 90 ASN A C 1
ATOM 734 O O . ASN A 1 90 ? 29.379 13.863 -8.051 1.00 55.94 90 ASN A O 1
ATOM 738 N N . ARG A 1 91 ? 27.898 14.166 -9.702 1.00 58.22 91 ARG A N 1
ATOM 739 C CA . ARG A 1 91 ? 27.835 15.633 -9.588 1.00 58.22 91 ARG A CA 1
ATOM 740 C C . ARG A 1 91 ? 26.597 16.091 -8.816 1.00 58.22 91 ARG A C 1
ATOM 742 O O . ARG A 1 91 ? 25.510 15.554 -8.972 1.00 58.22 91 ARG A O 1
ATOM 749 N N . ARG A 1 92 ? 26.771 17.135 -7.990 1.00 55.22 92 ARG A N 1
ATOM 750 C CA . ARG A 1 92 ? 25.692 17.750 -7.186 1.00 55.22 92 ARG A CA 1
ATOM 751 C C . ARG A 1 92 ? 24.598 18.425 -8.032 1.00 55.22 92 ARG A C 1
ATOM 753 O O . ARG A 1 92 ? 23.519 18.657 -7.500 1.00 55.22 92 ARG A O 1
ATOM 760 N N . THR A 1 93 ? 24.871 18.714 -9.305 1.00 57.41 93 THR A N 1
ATOM 761 C CA . THR A 1 93 ? 23.941 19.337 -10.256 1.00 57.41 93 THR A CA 1
ATOM 762 C C . THR A 1 93 ? 24.201 18.728 -11.634 1.00 57.41 93 THR A C 1
ATOM 764 O O . THR A 1 93 ? 25.345 18.771 -12.089 1.00 57.41 93 THR A O 1
ATOM 767 N N . LEU A 1 94 ? 23.176 18.132 -12.245 1.00 62.69 94 LEU A N 1
ATOM 768 C CA . LEU A 1 94 ? 23.188 17.687 -13.643 1.00 62.69 94 LEU A CA 1
ATOM 769 C C . LEU A 1 94 ? 22.928 18.892 -14.557 1.00 62.69 94 LEU A C 1
ATOM 771 O O . LEU A 1 94 ? 22.198 19.804 -14.156 1.00 62.69 94 LEU A O 1
ATOM 775 N N . THR A 1 95 ? 23.508 18.915 -15.758 1.00 71.88 95 THR A N 1
ATOM 776 C CA . THR A 1 95 ? 23.001 19.789 -16.833 1.00 71.88 95 THR A CA 1
ATOM 777 C C . THR A 1 95 ? 21.620 19.308 -17.299 1.00 71.88 95 THR A C 1
ATOM 779 O O . THR A 1 95 ? 21.184 18.223 -16.915 1.00 71.88 95 THR A O 1
ATOM 782 N N . LEU A 1 96 ? 20.908 20.115 -18.094 1.00 67.06 96 LEU A N 1
ATOM 783 C CA . LEU A 1 96 ? 19.614 19.706 -18.654 1.00 67.06 96 LEU A CA 1
ATOM 784 C C . LEU A 1 96 ? 19.776 18.466 -19.548 1.00 67.06 96 LEU A C 1
ATOM 786 O O . LEU A 1 96 ? 19.121 17.464 -19.305 1.00 67.06 96 LEU A O 1
ATOM 790 N N . ASP A 1 97 ? 20.751 18.483 -20.458 1.00 69.06 97 ASP A N 1
ATOM 791 C CA . ASP A 1 97 ? 21.054 17.347 -21.338 1.00 69.06 97 ASP A CA 1
ATOM 792 C C . ASP A 1 97 ? 21.444 16.079 -20.549 1.00 69.06 97 ASP A C 1
ATOM 794 O O . ASP A 1 97 ? 20.974 14.984 -20.842 1.00 69.06 97 ASP A O 1
ATOM 798 N N . GLU A 1 98 ? 22.268 16.218 -19.498 1.00 67.31 98 GLU A N 1
ATOM 799 C CA . GLU A 1 98 ? 22.636 15.093 -18.625 1.00 67.31 98 GLU A CA 1
ATOM 800 C C . GLU A 1 98 ? 21.424 14.569 -17.832 1.00 67.31 98 GLU A C 1
ATOM 802 O O . GLU A 1 98 ? 21.380 13.392 -17.479 1.00 67.31 98 GLU A O 1
ATOM 807 N N . TYR A 1 99 ? 20.456 15.432 -17.507 1.00 69.00 99 TYR A N 1
ATOM 808 C CA . TYR A 1 99 ? 19.208 15.042 -16.856 1.00 69.00 99 TYR A CA 1
ATOM 809 C C . TYR A 1 99 ? 18.328 14.248 -17.825 1.00 69.00 99 TYR A C 1
ATOM 811 O O . TYR A 1 99 ? 17.939 13.127 -17.504 1.00 69.00 99 TYR A O 1
ATOM 819 N N . GLU A 1 100 ? 18.075 14.783 -19.016 1.00 70.25 100 GLU A N 1
ATOM 820 C CA . GLU A 1 100 ? 17.279 14.125 -20.055 1.00 70.25 100 GLU A CA 1
ATOM 821 C C . GLU A 1 100 ? 17.860 12.746 -20.402 1.00 70.25 100 GLU A C 1
ATOM 823 O O . GLU A 1 100 ? 17.145 11.745 -20.365 1.00 70.25 100 GLU A O 1
ATOM 828 N N . GLU A 1 101 ? 19.176 12.642 -20.607 1.00 71.12 101 GLU A N 1
ATOM 829 C CA . GLU A 1 101 ? 19.853 11.363 -20.857 1.00 71.12 101 GLU A CA 1
ATOM 830 C C . GLU A 1 101 ? 19.752 10.409 -19.653 1.00 71.12 101 GLU A C 1
ATOM 832 O O . GLU A 1 101 ? 19.420 9.228 -19.796 1.00 71.12 101 GLU A O 1
ATOM 837 N N . ALA A 1 102 ? 19.995 10.909 -18.435 1.00 65.56 102 ALA A N 1
ATOM 838 C CA . ALA A 1 102 ? 19.966 10.085 -17.233 1.00 65.56 102 ALA A CA 1
ATOM 839 C C . ALA A 1 102 ? 18.563 9.592 -16.874 1.00 65.56 102 ALA A C 1
ATOM 841 O O . ALA A 1 102 ? 18.465 8.579 -16.181 1.00 65.56 102 ALA A O 1
ATOM 842 N N . PHE A 1 103 ? 17.489 10.255 -17.305 1.00 69.62 103 PHE A N 1
ATOM 843 C CA . PHE A 1 103 ? 16.110 9.882 -16.975 1.00 69.62 103 PHE A CA 1
ATOM 844 C C . PHE A 1 103 ? 15.298 9.353 -18.156 1.00 69.62 103 PHE A C 1
ATOM 846 O O . PHE A 1 103 ? 14.252 8.751 -17.908 1.00 69.62 103 PHE A O 1
ATOM 853 N N . SER A 1 104 ? 15.821 9.439 -19.383 1.00 70.25 104 SER A N 1
ATOM 854 C CA . SER A 1 104 ? 15.237 8.804 -20.561 1.00 70.25 104 SER A CA 1
ATOM 855 C C . SER A 1 104 ? 14.937 7.320 -20.309 1.00 70.25 104 SER A C 1
ATOM 857 O O . SER A 1 104 ? 15.674 6.597 -19.618 1.00 70.25 104 SER A O 1
ATOM 859 N N . ILE A 1 105 ? 13.785 6.890 -20.823 1.00 71.06 105 ILE A N 1
ATOM 860 C CA . ILE A 1 105 ? 13.241 5.547 -20.662 1.00 71.06 105 ILE A CA 1
ATOM 861 C C . ILE A 1 105 ? 13.100 4.927 -22.051 1.00 71.06 105 ILE A C 1
ATOM 863 O O . ILE A 1 105 ? 12.172 5.260 -22.786 1.00 71.06 105 ILE A O 1
ATOM 867 N N . ASN A 1 106 ? 13.975 3.973 -22.357 1.00 70.06 106 ASN A N 1
ATOM 868 C CA . ASN A 1 106 ? 13.887 3.127 -23.543 1.00 70.06 106 ASN A CA 1
ATOM 869 C C . ASN A 1 106 ? 13.613 1.675 -23.127 1.00 70.06 106 ASN A C 1
ATOM 871 O O . ASN A 1 106 ? 13.997 1.250 -22.032 1.00 70.06 106 ASN A O 1
ATOM 875 N N . ASP A 1 107 ? 12.909 0.937 -23.981 1.00 72.62 107 ASP A N 1
ATOM 876 C CA . ASP A 1 107 ? 12.706 -0.506 -23.829 1.00 72.62 107 ASP A CA 1
ATOM 877 C C . ASP A 1 107 ? 13.985 -1.272 -24.198 1.00 72.62 107 ASP A C 1
ATOM 879 O O . ASP A 1 107 ? 14.670 -0.901 -25.150 1.00 72.62 107 ASP A O 1
ATOM 883 N N . ALA A 1 108 ? 14.255 -2.368 -23.489 1.00 69.50 108 ALA A N 1
ATOM 884 C CA . ALA A 1 108 ? 15.451 -3.198 -23.626 1.00 69.50 108 ALA A CA 1
ATOM 885 C C . ALA A 1 108 ? 15.610 -3.834 -25.017 1.00 69.50 108 ALA A C 1
ATOM 887 O O . ALA A 1 108 ? 16.727 -4.155 -25.426 1.00 69.50 108 ALA A O 1
ATOM 888 N N . ASP A 1 109 ? 14.508 -4.017 -25.751 1.00 70.44 109 ASP A N 1
ATOM 889 C CA . ASP A 1 109 ? 14.519 -4.531 -27.121 1.00 70.44 109 ASP A CA 1
ATOM 890 C C . ASP A 1 109 ? 14.609 -3.389 -28.168 1.00 70.44 109 ASP A C 1
ATOM 892 O O . ASP A 1 109 ? 14.532 -3.638 -29.372 1.00 70.44 109 ASP A O 1
ATOM 896 N N . GLY A 1 110 ? 14.768 -2.130 -27.734 1.00 70.62 110 GLY A N 1
ATOM 897 C CA . GLY A 1 110 ? 14.889 -0.948 -28.596 1.00 70.62 110 GLY A CA 1
ATOM 898 C C . GLY A 1 110 ? 13.564 -0.427 -29.166 1.00 70.62 110 GLY A C 1
ATOM 899 O O . GLY A 1 110 ? 13.572 0.403 -30.077 1.00 70.62 110 GLY A O 1
ATOM 900 N N . PHE A 1 111 ? 12.418 -0.897 -28.660 1.00 72.50 111 PHE A N 1
ATOM 901 C CA . PHE A 1 111 ? 11.099 -0.423 -29.091 1.00 72.50 111 PHE A CA 1
ATOM 902 C C . PHE A 1 111 ? 10.659 0.823 -28.303 1.00 72.50 111 PHE A C 1
ATOM 904 O O . PHE A 1 111 ? 10.664 0.813 -27.074 1.00 72.50 111 PHE A O 1
ATOM 911 N N . PRO A 1 112 ? 10.175 1.892 -28.956 1.00 82.12 112 PRO A N 1
ATOM 912 C CA . PRO A 1 112 ? 9.567 3.003 -28.232 1.00 82.12 112 PRO A CA 1
ATOM 913 C C . PRO A 1 112 ? 8.367 2.535 -27.393 1.00 82.12 112 PRO A C 1
ATOM 915 O O . PRO A 1 112 ? 7.540 1.747 -27.866 1.00 82.12 112 PRO A O 1
ATOM 918 N N . LEU A 1 113 ? 8.219 3.063 -26.171 1.00 86.44 113 LEU A N 1
ATOM 919 C CA . LEU A 1 113 ? 7.077 2.756 -25.290 1.00 86.44 113 LEU A CA 1
ATOM 920 C C . LEU A 1 113 ? 5.731 2.986 -26.000 1.00 86.44 113 LEU A C 1
ATOM 922 O O . LEU A 1 113 ? 4.799 2.196 -25.845 1.00 86.44 113 LEU A O 1
ATOM 926 N N . THR A 1 114 ? 5.641 4.037 -26.817 1.00 89.62 114 THR A N 1
ATOM 927 C CA . THR A 1 114 ? 4.461 4.341 -27.637 1.00 89.62 114 THR A CA 1
ATOM 928 C C . THR A 1 114 ? 4.142 3.206 -28.608 1.00 89.62 114 THR A C 1
ATOM 930 O O . THR A 1 114 ? 3.009 2.731 -28.648 1.00 89.62 114 THR A O 1
ATOM 933 N N . THR A 1 115 ? 5.134 2.694 -29.334 1.00 89.50 115 THR A N 1
ATOM 934 C CA . THR A 1 115 ? 4.964 1.549 -30.238 1.00 89.50 115 THR A CA 1
ATOM 935 C C . THR A 1 115 ? 4.528 0.294 -29.482 1.00 89.50 115 THR A C 1
ATOM 937 O O . THR A 1 115 ? 3.648 -0.432 -29.944 1.00 89.50 115 THR A O 1
ATOM 940 N N . ALA A 1 116 ? 5.084 0.052 -28.292 1.00 90.38 116 ALA A N 1
ATOM 941 C CA . ALA A 1 116 ? 4.718 -1.096 -27.468 1.00 90.38 116 ALA A CA 1
ATOM 942 C C . ALA A 1 116 ? 3.228 -1.070 -27.068 1.00 90.38 116 ALA A C 1
ATOM 944 O O . ALA A 1 116 ? 2.522 -2.069 -27.232 1.00 90.38 116 ALA A O 1
ATOM 945 N N . PHE A 1 117 ? 2.721 0.082 -26.616 1.00 93.31 117 PHE A N 1
ATOM 946 C CA . PHE A 1 117 ? 1.299 0.259 -26.304 1.00 93.31 117 PHE A CA 1
ATOM 947 C C . PHE A 1 117 ? 0.410 0.260 -27.554 1.00 93.31 117 PHE A C 1
ATOM 949 O O . PHE A 1 117 ? -0.638 -0.381 -27.536 1.00 93.31 117 PHE A O 1
ATOM 956 N N . GLN A 1 118 ? 0.824 0.887 -28.659 1.00 93.44 118 GLN A N 1
ATOM 957 C CA . GLN A 1 118 ? 0.095 0.818 -29.934 1.00 93.44 118 GLN A CA 1
ATOM 958 C C . GLN A 1 118 ? -0.106 -0.628 -30.391 1.00 93.44 118 GLN A C 1
ATOM 960 O O . GLN A 1 118 ? -1.225 -1.014 -30.735 1.00 93.44 118 GLN A O 1
ATOM 965 N N . ASN A 1 119 ? 0.948 -1.444 -30.341 1.00 92.38 119 ASN A N 1
ATOM 966 C CA . ASN A 1 119 ? 0.884 -2.855 -30.707 1.00 92.38 119 ASN A CA 1
ATOM 967 C C . ASN A 1 119 ? -0.013 -3.641 -29.748 1.00 92.38 119 ASN A C 1
ATOM 969 O O . ASN A 1 119 ? -0.854 -4.416 -30.200 1.00 92.38 119 ASN A O 1
ATOM 973 N N . LEU A 1 120 ? 0.114 -3.415 -28.435 1.00 94.44 120 LEU A N 1
ATOM 974 C CA . LEU A 1 120 ? -0.731 -4.064 -27.432 1.00 94.44 120 LEU A CA 1
ATOM 975 C C . LEU A 1 120 ? -2.216 -3.778 -27.686 1.00 94.44 120 LEU A C 1
ATOM 977 O O . LEU A 1 120 ? -3.019 -4.706 -27.756 1.00 94.44 120 LEU A O 1
ATOM 981 N N . PHE A 1 121 ? -2.578 -2.506 -27.851 1.00 95.62 121 PHE A N 1
ATOM 982 C CA . PHE A 1 121 ? -3.961 -2.090 -28.071 1.00 95.62 121 PHE A CA 1
ATOM 983 C C . PHE A 1 121 ? -4.483 -2.598 -29.414 1.00 95.62 121 PHE A C 1
ATOM 985 O O . PHE A 1 121 ? -5.595 -3.116 -29.476 1.00 95.62 121 PHE A O 1
ATOM 992 N N . SER A 1 122 ? -3.666 -2.544 -30.467 1.00 93.44 122 SER A N 1
ATOM 993 C CA . SER A 1 122 ? -4.024 -3.089 -31.780 1.00 93.44 122 SER A CA 1
ATOM 994 C C . SER A 1 122 ? -4.323 -4.583 -31.696 1.00 93.44 122 SER A C 1
ATOM 996 O O . SER A 1 122 ? -5.391 -5.013 -32.125 1.00 93.44 122 SER A O 1
ATOM 998 N N . VAL A 1 123 ? -3.450 -5.373 -31.062 1.00 92.00 123 VAL A N 1
ATOM 999 C CA . VAL A 1 123 ? -3.671 -6.815 -30.892 1.00 92.00 123 VAL A CA 1
ATOM 1000 C C . VAL A 1 123 ? -4.920 -7.078 -30.056 1.00 92.00 123 VAL A C 1
ATOM 1002 O O . VAL A 1 123 ? -5.804 -7.800 -30.510 1.00 92.00 123 VAL A O 1
ATOM 1005 N N . LEU A 1 124 ? -5.038 -6.482 -28.867 1.00 92.62 124 LEU A N 1
ATOM 1006 C CA . LEU A 1 124 ? -6.152 -6.762 -27.955 1.00 92.62 124 LEU A CA 1
ATOM 1007 C C . LEU A 1 124 ? -7.503 -6.237 -28.464 1.00 92.62 124 LEU A C 1
ATOM 1009 O O . LEU A 1 124 ? -8.539 -6.795 -28.105 1.00 92.62 124 LEU A O 1
ATOM 1013 N N . SER A 1 125 ? -7.521 -5.210 -29.318 1.00 93.38 125 SER A N 1
ATOM 1014 C CA . SER A 1 125 ? -8.758 -4.700 -29.930 1.00 93.38 125 SER A CA 1
ATOM 1015 C C . SER A 1 125 ? -9.446 -5.730 -30.833 1.00 93.38 125 SER A C 1
ATOM 1017 O O . SER A 1 125 ? -10.666 -5.711 -30.971 1.00 93.38 125 SER A O 1
ATOM 1019 N N . THR A 1 126 ? -8.681 -6.673 -31.395 1.00 90.50 126 THR A N 1
ATOM 1020 C CA . THR A 1 126 ? -9.204 -7.749 -32.254 1.00 90.50 126 THR A CA 1
ATOM 1021 C C . THR A 1 126 ? -9.755 -8.941 -31.470 1.00 90.50 126 THR A C 1
ATOM 1023 O O . THR A 1 126 ? -10.264 -9.892 -32.065 1.00 90.50 126 THR A O 1
ATOM 1026 N N . TRP A 1 127 ? -9.635 -8.939 -30.139 1.00 89.69 127 TRP A N 1
ATOM 1027 C CA . TRP A 1 127 ? -9.986 -10.103 -29.337 1.00 89.69 127 TRP A CA 1
ATOM 1028 C C . TRP A 1 127 ? -11.492 -10.279 -29.172 1.00 89.69 127 TRP A C 1
ATOM 1030 O O . TRP A 1 127 ? -12.228 -9.325 -28.922 1.00 89.69 127 TRP A O 1
ATOM 1040 N N . VAL A 1 128 ? -11.937 -11.537 -29.257 1.00 81.75 128 VAL A N 1
ATOM 1041 C CA . VAL A 1 128 ? -13.337 -11.904 -29.024 1.00 81.75 128 VAL A CA 1
ATOM 1042 C C . VAL A 1 128 ? -13.725 -11.557 -27.589 1.00 81.75 128 VAL A C 1
ATOM 1044 O O . VAL A 1 128 ? -12.956 -11.759 -26.647 1.00 81.75 128 VAL A O 1
ATOM 1047 N N . LEU A 1 129 ? -14.944 -11.043 -27.424 1.00 81.12 129 LEU A N 1
ATOM 1048 C CA . LEU A 1 129 ? -15.493 -10.698 -26.120 1.00 81.12 129 LEU A CA 1
ATOM 1049 C C . LEU A 1 129 ? -15.585 -11.947 -25.239 1.00 81.12 129 LEU A C 1
ATOM 1051 O O . LEU A 1 129 ? -16.320 -12.885 -25.543 1.00 81.12 129 LEU A O 1
ATOM 1055 N N . LYS A 1 130 ? -14.856 -11.923 -24.126 1.00 77.06 130 LYS A N 1
ATOM 1056 C CA . LYS A 1 130 ? -14.942 -12.898 -23.038 1.00 77.06 130 LYS A CA 1
ATOM 1057 C C . LYS A 1 130 ? -15.490 -12.213 -21.786 1.00 77.06 130 LYS A C 1
ATOM 1059 O O . LYS A 1 130 ? -15.515 -10.979 -21.712 1.00 77.06 130 LYS A O 1
ATOM 1064 N N . ASP A 1 131 ? -15.973 -13.002 -20.832 1.00 71.69 131 ASP A N 1
ATOM 1065 C CA . ASP A 1 131 ? -16.570 -12.476 -19.604 1.00 71.69 131 ASP A CA 1
ATOM 1066 C C . ASP A 1 131 ? -15.541 -11.803 -18.701 1.00 71.69 131 ASP A C 1
ATOM 1068 O O . ASP A 1 131 ? -15.822 -10.717 -18.209 1.00 71.69 131 ASP A O 1
ATOM 1072 N N . ASN A 1 132 ? -14.353 -12.398 -18.542 1.00 86.94 132 ASN A N 1
ATOM 1073 C CA . ASN A 1 132 ? -13.303 -11.881 -17.667 1.00 86.94 132 ASN A CA 1
ATOM 1074 C C . ASN A 1 132 ? -11.915 -12.036 -18.302 1.00 86.94 132 ASN A C 1
ATOM 1076 O O . ASN A 1 132 ? -11.465 -13.158 -18.533 1.00 86.94 132 ASN A O 1
ATOM 1080 N N . LEU A 1 133 ? -11.232 -10.918 -18.553 1.00 93.81 133 LEU A N 1
ATOM 1081 C CA . LEU A 1 133 ? -9.832 -10.889 -18.978 1.00 93.81 133 LEU A CA 1
ATOM 1082 C C . LEU A 1 133 ? -9.085 -9.791 -18.219 1.00 93.81 133 LEU A C 1
ATOM 1084 O O . LEU A 1 133 ? -9.459 -8.613 -18.260 1.00 93.81 133 LEU A O 1
ATOM 1088 N N . VAL A 1 134 ? -8.017 -10.198 -17.535 1.00 95.69 134 VAL A N 1
ATOM 1089 C CA . VAL A 1 134 ? -7.166 -9.322 -16.729 1.00 95.69 134 VAL A CA 1
ATOM 1090 C C . VAL A 1 134 ? -5.967 -8.847 -17.546 1.00 95.69 134 VAL A C 1
ATOM 1092 O O . VAL A 1 134 ? -5.240 -9.669 -18.104 1.00 95.69 134 VAL A O 1
ATOM 1095 N N . LEU A 1 135 ? -5.719 -7.538 -17.556 1.00 96.38 135 LEU A N 1
ATOM 1096 C CA . LEU A 1 135 ? -4.486 -6.931 -18.053 1.00 96.38 135 LEU A CA 1
ATOM 1097 C C . LEU A 1 135 ? -3.652 -6.408 -16.877 1.00 96.38 135 LEU A C 1
ATOM 1099 O O . LEU A 1 135 ? -4.036 -5.458 -16.199 1.00 96.38 135 LEU A O 1
ATOM 1103 N N . ASP A 1 136 ? -2.499 -7.023 -16.644 1.00 95.75 136 ASP A N 1
ATOM 1104 C CA . ASP A 1 136 ? -1.501 -6.605 -15.657 1.00 95.75 136 ASP A CA 1
ATOM 1105 C C . ASP A 1 136 ? -0.323 -5.952 -16.372 1.00 95.75 136 ASP A C 1
ATOM 1107 O O . ASP A 1 136 ? 0.321 -6.595 -17.200 1.00 95.75 136 ASP A O 1
ATOM 1111 N N . ILE A 1 137 ? -0.042 -4.686 -16.063 1.00 94.44 137 ILE A N 1
ATOM 1112 C CA . ILE A 1 137 ? 1.011 -3.912 -16.727 1.00 94.44 137 ILE A CA 1
ATOM 1113 C C . ILE A 1 137 ? 2.144 -3.650 -15.740 1.00 94.44 137 ILE A C 1
ATOM 1115 O O . ILE A 1 137 ? 1.967 -3.018 -14.697 1.00 94.44 137 ILE A O 1
ATOM 1119 N N . SER A 1 138 ? 3.343 -4.108 -16.087 1.00 91.06 138 SER A N 1
ATOM 1120 C CA . SER A 1 138 ? 4.562 -3.864 -15.316 1.00 91.06 138 SER A CA 1
ATOM 1121 C C . SER A 1 138 ? 5.619 -3.221 -16.199 1.00 91.06 138 SER A C 1
ATOM 1123 O O . SER A 1 138 ? 5.954 -3.769 -17.244 1.00 91.06 138 SER A O 1
ATOM 1125 N N . ILE A 1 139 ? 6.151 -2.085 -15.751 1.00 89.94 139 ILE A N 1
ATOM 1126 C CA . ILE A 1 139 ? 7.248 -1.367 -16.401 1.00 89.94 139 ILE A CA 1
ATOM 1127 C C . ILE A 1 139 ? 8.411 -1.332 -15.414 1.00 89.94 139 ILE A C 1
ATOM 1129 O O . ILE A 1 139 ? 8.248 -0.849 -14.292 1.00 89.94 139 ILE A O 1
ATOM 1133 N N . TYR A 1 140 ? 9.557 -1.895 -15.785 1.00 87.69 140 TYR A N 1
ATOM 1134 C CA . TYR A 1 140 ? 10.703 -2.003 -14.881 1.00 87.69 140 TYR A CA 1
ATOM 1135 C C . TYR A 1 140 ? 12.024 -2.082 -15.634 1.00 87.69 140 TYR A C 1
ATOM 1137 O O . TYR A 1 140 ? 12.056 -2.593 -16.742 1.00 87.69 140 TYR A O 1
ATOM 1145 N N . SER A 1 141 ? 13.121 -1.650 -15.009 1.00 87.69 141 SER A N 1
ATOM 1146 C CA . SER A 1 141 ? 14.472 -1.984 -15.479 1.00 87.69 141 SER A CA 1
ATOM 1147 C C . SER A 1 141 ? 15.037 -3.136 -14.642 1.00 87.69 141 SER A C 1
ATOM 1149 O O . SER A 1 141 ? 14.923 -3.098 -13.410 1.00 87.69 141 SER A O 1
ATOM 1151 N N . PRO A 1 142 ? 15.717 -4.135 -15.235 1.00 87.25 142 PRO A N 1
ATOM 1152 C CA . PRO A 1 142 ? 16.449 -5.142 -14.467 1.00 87.25 142 PRO A CA 1
ATOM 1153 C C . PRO A 1 142 ? 17.455 -4.515 -13.487 1.00 87.25 142 PRO A C 1
ATOM 1155 O O . PRO A 1 142 ? 17.694 -5.065 -12.405 1.00 87.25 142 PRO A O 1
ATOM 1158 N N . SER A 1 143 ? 18.000 -3.337 -13.822 1.00 87.31 143 SER A N 1
ATOM 1159 C CA . SER A 1 143 ? 18.938 -2.582 -12.985 1.00 87.31 143 SER A CA 1
ATOM 1160 C C . SER A 1 143 ? 18.313 -1.931 -11.746 1.00 87.31 143 SER A C 1
ATOM 1162 O O . SER A 1 143 ? 19.051 -1.648 -10.797 1.00 87.31 143 SER A O 1
ATOM 1164 N N . ASP A 1 144 ? 16.982 -1.778 -11.668 1.00 87.19 144 ASP A N 1
ATOM 1165 C CA . ASP A 1 144 ? 16.292 -1.224 -10.486 1.00 87.19 144 ASP A CA 1
ATOM 1166 C C . ASP A 1 144 ? 16.661 -2.009 -9.208 1.00 87.19 144 ASP A C 1
ATOM 1168 O O . ASP A 1 144 ? 16.859 -1.435 -8.134 1.00 87.19 144 ASP A O 1
ATOM 1172 N N . SER A 1 145 ? 16.831 -3.330 -9.346 1.00 87.06 145 SER A N 1
ATOM 1173 C CA . SER A 1 145 ? 17.198 -4.255 -8.263 1.00 87.06 145 SER A CA 1
ATOM 1174 C C . SER A 1 145 ? 18.707 -4.522 -8.122 1.00 87.06 145 SER A C 1
ATOM 1176 O O . SER A 1 145 ? 19.125 -5.254 -7.226 1.00 87.06 145 SER A O 1
ATOM 1178 N N . LYS A 1 146 ? 19.560 -3.960 -8.990 1.00 84.81 146 LYS A N 1
ATOM 1179 C CA . LYS A 1 146 ? 21.008 -4.246 -8.974 1.00 84.81 146 LYS A CA 1
ATOM 1180 C C . LYS A 1 146 ? 21.797 -3.329 -8.040 1.00 84.81 146 LYS A C 1
ATOM 1182 O O . LYS A 1 146 ? 22.851 -3.738 -7.566 1.00 84.81 146 LYS A O 1
ATOM 1187 N N . HIS A 1 147 ? 21.304 -2.116 -7.777 1.00 84.25 147 HIS A N 1
ATOM 1188 C CA . HIS A 1 147 ? 22.066 -1.058 -7.098 1.00 84.25 147 HIS A CA 1
ATOM 1189 C C . HIS A 1 147 ? 21.447 -0.670 -5.739 1.00 84.25 147 HIS A C 1
ATOM 1191 O O . HIS A 1 147 ? 21.541 -1.403 -4.756 1.00 84.25 147 HIS A O 1
ATOM 1197 N N . TRP A 1 148 ? 20.789 0.490 -5.658 1.00 83.25 148 TRP A N 1
ATOM 1198 C CA . TRP A 1 148 ? 20.313 1.085 -4.404 1.00 83.25 148 TRP A CA 1
ATOM 1199 C C . TRP A 1 148 ? 19.091 0.390 -3.779 1.00 83.25 148 TRP A C 1
ATOM 1201 O O . TRP A 1 148 ? 18.858 0.525 -2.569 1.00 83.25 148 TRP A O 1
ATOM 1211 N N . PHE A 1 149 ? 18.330 -0.380 -4.563 1.00 86.69 149 PHE A N 1
ATOM 1212 C CA . PHE A 1 149 ? 17.070 -1.010 -4.147 1.00 86.69 149 PHE A CA 1
ATOM 1213 C C . PHE A 1 149 ? 17.064 -2.531 -4.401 1.00 86.69 149 PHE A C 1
ATOM 1215 O O . PHE A 1 149 ? 16.202 -3.055 -5.100 1.00 86.69 149 PHE A O 1
ATOM 1222 N N . PRO A 1 150 ? 17.995 -3.291 -3.807 1.00 83.81 150 PRO A N 1
ATOM 1223 C CA . PRO A 1 150 ? 18.190 -4.697 -4.130 1.00 83.81 150 PRO A CA 1
ATOM 1224 C C . PRO A 1 150 ? 17.050 -5.630 -3.700 1.00 83.81 150 PRO A C 1
ATOM 1226 O O . PRO A 1 150 ? 16.989 -6.778 -4.134 1.00 83.81 150 PRO A O 1
ATOM 1229 N N . TYR A 1 151 ? 16.136 -5.141 -2.860 1.00 81.56 151 TYR A N 1
ATOM 1230 C CA . TYR A 1 151 ? 14.913 -5.835 -2.453 1.00 81.56 151 TYR A CA 1
ATOM 1231 C C . TYR A 1 151 ? 13.772 -5.726 -3.467 1.00 81.56 151 TYR A C 1
ATOM 1233 O O . TYR A 1 151 ? 12.727 -6.344 -3.250 1.00 81.56 151 TYR A O 1
ATOM 1241 N N . LEU A 1 152 ? 13.904 -4.915 -4.523 1.00 86.50 152 LEU A N 1
ATOM 1242 C CA . LEU A 1 152 ? 12.894 -4.850 -5.575 1.00 86.50 152 LEU A CA 1
ATOM 1243 C C . LEU A 1 152 ? 12.839 -6.178 -6.309 1.00 86.50 152 LEU A C 1
ATOM 1245 O O . LEU A 1 152 ? 13.858 -6.714 -6.737 1.00 86.50 152 LEU A O 1
ATOM 1249 N N . THR A 1 153 ? 11.630 -6.705 -6.443 1.00 83.19 153 THR A N 1
ATOM 1250 C CA . THR A 1 153 ? 11.374 -7.923 -7.196 1.00 83.19 153 THR A CA 1
ATOM 1251 C C . THR A 1 153 ? 10.273 -7.675 -8.205 1.00 83.19 153 THR A C 1
ATOM 1253 O O . THR A 1 153 ? 9.333 -6.927 -7.937 1.00 83.19 153 THR A O 1
ATOM 1256 N N . PHE A 1 154 ? 10.379 -8.348 -9.346 1.00 80.88 154 PHE A N 1
ATOM 1257 C CA . PHE A 1 154 ? 9.410 -8.290 -10.433 1.00 80.88 154 PHE A CA 1
ATOM 1258 C C . PHE A 1 154 ? 8.877 -9.705 -10.648 1.00 80.88 154 PHE A C 1
ATOM 1260 O O . PHE A 1 154 ? 9.487 -10.530 -11.326 1.00 80.88 154 PHE A O 1
ATOM 1267 N N . MET A 1 155 ? 7.780 -10.024 -9.964 1.00 78.56 155 MET A N 1
ATOM 1268 C CA . MET A 1 155 ? 7.212 -11.375 -9.896 1.00 78.56 155 MET A CA 1
ATOM 1269 C C . MET A 1 155 ? 5.754 -11.370 -10.370 1.00 78.56 155 MET A C 1
ATOM 1271 O O . MET A 1 155 ? 5.096 -10.332 -10.292 1.00 78.56 155 MET A O 1
ATOM 1275 N N . PRO A 1 156 ? 5.230 -12.502 -10.866 1.00 75.56 156 PRO A N 1
ATOM 1276 C CA . PRO A 1 156 ? 3.823 -12.601 -11.234 1.00 75.56 156 PRO A CA 1
ATOM 1277 C C . PRO A 1 156 ? 2.922 -12.569 -9.991 1.00 75.56 156 PRO A C 1
ATOM 1279 O O . PRO A 1 156 ? 3.299 -13.052 -8.923 1.00 75.56 156 PRO A O 1
ATOM 1282 N N . ASP A 1 157 ? 1.706 -12.050 -10.146 1.00 78.25 157 ASP A N 1
ATOM 1283 C CA . ASP A 1 157 ? 0.684 -12.050 -9.094 1.00 78.25 157 ASP A CA 1
ATOM 1284 C C . ASP A 1 157 ? -0.073 -13.392 -9.052 1.00 78.25 157 ASP A C 1
ATOM 1286 O O . ASP A 1 157 ? -1.146 -13.536 -9.642 1.00 78.25 157 ASP A O 1
ATOM 1290 N N . ILE A 1 158 ? 0.532 -14.409 -8.427 1.00 66.94 158 ILE A N 1
ATOM 1291 C CA . ILE A 1 158 ? -0.027 -15.765 -8.282 1.00 66.94 158 ILE A CA 1
ATOM 1292 C C . ILE A 1 158 ? -0.452 -15.976 -6.821 1.00 66.94 158 ILE A C 1
ATOM 1294 O O . ILE A 1 158 ? 0.328 -15.714 -5.906 1.00 66.94 158 ILE A O 1
ATOM 1298 N N . ALA A 1 159 ? -1.685 -16.449 -6.601 1.00 50.78 159 ALA A N 1
ATOM 1299 C CA . ALA A 1 159 ? -2.186 -16.800 -5.270 1.00 50.78 159 ALA A CA 1
ATOM 1300 C C . ALA A 1 159 ? -1.366 -17.957 -4.666 1.00 50.78 159 ALA A C 1
ATOM 1302 O O . ALA A 1 159 ? -1.072 -18.929 -5.363 1.00 50.78 159 ALA A O 1
ATOM 1303 N N . LEU A 1 160 ? -1.007 -17.851 -3.379 1.00 42.69 160 LEU A N 1
ATOM 1304 C CA . LEU A 1 160 ? -0.168 -18.827 -2.666 1.00 42.69 160 LEU A CA 1
ATOM 1305 C C . LEU A 1 160 ? -0.714 -20.261 -2.740 1.00 42.69 160 LEU A C 1
ATOM 1307 O O . LEU A 1 160 ? 0.066 -21.195 -2.819 1.00 42.69 160 LEU A O 1
ATOM 1311 N N . ASP A 1 161 ? -2.029 -20.438 -2.814 1.00 38.41 161 ASP A N 1
ATOM 1312 C CA . ASP A 1 161 ? -2.677 -21.756 -2.847 1.00 38.41 161 ASP A CA 1
ATOM 1313 C C . ASP A 1 161 ? -2.348 -22.560 -4.127 1.00 38.41 161 ASP A C 1
ATOM 1315 O O . ASP A 1 161 ? -2.493 -23.780 -4.167 1.00 38.41 161 ASP A O 1
ATOM 1319 N N . MET A 1 162 ? -1.889 -21.877 -5.186 1.00 38.44 162 MET A N 1
ATOM 1320 C CA . MET A 1 162 ? -1.409 -22.474 -6.444 1.00 38.44 162 MET A CA 1
ATOM 1321 C C . MET A 1 162 ? 0.107 -22.723 -6.444 1.00 38.44 162 MET A C 1
ATOM 1323 O O . MET A 1 162 ? 0.628 -23.379 -7.346 1.00 38.44 162 MET A O 1
ATOM 1327 N N . LEU A 1 163 ? 0.821 -22.176 -5.462 1.00 43.94 163 LEU A N 1
ATOM 1328 C CA . LEU A 1 163 ? 2.262 -22.277 -5.295 1.00 43.94 163 LEU A CA 1
ATOM 1329 C C . LEU A 1 163 ? 2.517 -23.227 -4.128 1.00 43.94 163 LEU A C 1
ATOM 1331 O O . LEU A 1 163 ? 2.484 -22.824 -2.970 1.00 43.94 163 LEU A O 1
ATOM 1335 N N . GLY A 1 164 ? 2.776 -24.499 -4.430 1.00 34.69 164 GLY A N 1
ATOM 1336 C CA . GLY A 1 164 ? 3.276 -25.427 -3.420 1.00 34.69 164 GLY A CA 1
ATOM 1337 C C . GLY A 1 164 ? 4.518 -24.881 -2.697 1.00 34.69 164 GLY A C 1
ATOM 1338 O O . GLY A 1 164 ? 5.170 -23.934 -3.147 1.00 34.69 164 GLY A O 1
ATOM 1339 N N . ASP A 1 165 ? 4.876 -25.550 -1.602 1.00 30.72 165 ASP A N 1
ATOM 1340 C CA . ASP A 1 165 ? 5.976 -25.278 -0.651 1.00 30.72 165 ASP A CA 1
ATOM 1341 C C . ASP A 1 165 ? 7.373 -25.010 -1.292 1.00 30.72 165 ASP A C 1
ATOM 1343 O O . ASP A 1 165 ? 8.342 -24.637 -0.633 1.00 30.72 165 ASP A O 1
ATOM 1347 N N . GLY A 1 166 ? 7.506 -25.188 -2.611 1.00 32.78 166 GLY A N 1
ATOM 1348 C CA . GLY A 1 166 ? 8.746 -25.089 -3.380 1.00 32.78 166 GLY A CA 1
ATOM 1349 C C . GLY A 1 166 ? 9.189 -23.684 -3.814 1.00 32.78 166 GLY A C 1
ATOM 1350 O O . GLY A 1 166 ? 10.330 -23.542 -4.246 1.00 32.78 166 GLY A O 1
ATOM 1351 N N . MET A 1 167 ? 8.367 -22.631 -3.707 1.00 35.84 167 MET A N 1
ATOM 1352 C CA . MET A 1 167 ? 8.779 -21.261 -4.101 1.00 35.84 167 MET A CA 1
ATOM 1353 C C . MET A 1 167 ? 9.161 -20.338 -2.937 1.00 35.84 167 MET A C 1
ATOM 1355 O O . MET A 1 167 ? 9.809 -19.321 -3.189 1.00 35.84 167 MET A O 1
ATOM 1359 N N . GLU A 1 168 ? 8.939 -20.721 -1.671 1.00 35.84 168 GLU A N 1
ATOM 1360 C CA . GLU A 1 168 ? 9.704 -20.112 -0.563 1.00 35.84 168 GLU A CA 1
ATOM 1361 C C . GLU A 1 168 ? 11.223 -20.320 -0.759 1.00 35.84 168 GLU A C 1
ATOM 1363 O O . GLU A 1 168 ? 12.034 -19.526 -0.283 1.00 35.84 168 GLU A O 1
ATOM 1368 N N . GLN A 1 169 ? 11.615 -21.325 -1.555 1.00 35.34 169 GLN A N 1
ATOM 1369 C CA . GLN A 1 169 ? 13.001 -21.640 -1.918 1.00 35.34 169 GLN A CA 1
ATOM 1370 C C . GLN A 1 169 ? 13.531 -20.849 -3.133 1.00 35.34 169 GLN A C 1
ATOM 1372 O O . GLN A 1 169 ? 14.739 -20.839 -3.368 1.00 35.34 169 GLN A O 1
ATOM 1377 N N . ALA A 1 170 ? 12.668 -20.159 -3.890 1.00 35.81 170 ALA A N 1
ATOM 1378 C CA . ALA A 1 170 ? 13.062 -19.334 -5.041 1.00 35.81 170 ALA A CA 1
ATOM 1379 C C . ALA A 1 170 ? 13.279 -17.855 -4.681 1.00 35.81 170 ALA A C 1
ATOM 1381 O O . ALA A 1 170 ? 13.709 -17.065 -5.522 1.00 35.81 170 ALA A O 1
ATOM 1382 N N . ILE A 1 171 ? 12.989 -17.469 -3.436 1.00 44.59 171 ILE A N 1
ATOM 1383 C CA . ILE A 1 171 ? 13.276 -16.135 -2.921 1.00 44.59 171 ILE A CA 1
ATOM 1384 C C . ILE A 1 171 ? 14.727 -16.164 -2.454 1.00 44.59 171 ILE A C 1
ATOM 1386 O O . ILE A 1 171 ? 15.040 -16.829 -1.462 1.00 44.59 171 ILE A O 1
ATOM 1390 N N . PRO A 1 172 ? 15.654 -15.487 -3.146 1.00 42.56 172 PRO A N 1
ATOM 1391 C CA . PRO A 1 172 ? 17.028 -15.521 -2.717 1.00 42.56 172 PRO A CA 1
ATOM 1392 C C . PRO A 1 172 ? 17.094 -14.802 -1.366 1.00 42.56 172 PRO A C 1
ATOM 1394 O O . PRO A 1 172 ? 16.941 -13.585 -1.285 1.00 42.56 172 PRO A O 1
ATOM 1397 N N . ASN A 1 173 ? 17.375 -15.555 -0.299 1.00 48.03 173 ASN A N 1
ATOM 1398 C CA . ASN A 1 173 ? 17.932 -15.051 0.959 1.00 48.03 173 ASN A CA 1
ATOM 1399 C C . ASN A 1 173 ? 19.344 -14.486 0.691 1.00 48.03 173 ASN A C 1
ATOM 1401 O O . ASN A 1 173 ? 20.338 -14.895 1.296 1.00 48.03 173 ASN A O 1
ATOM 1405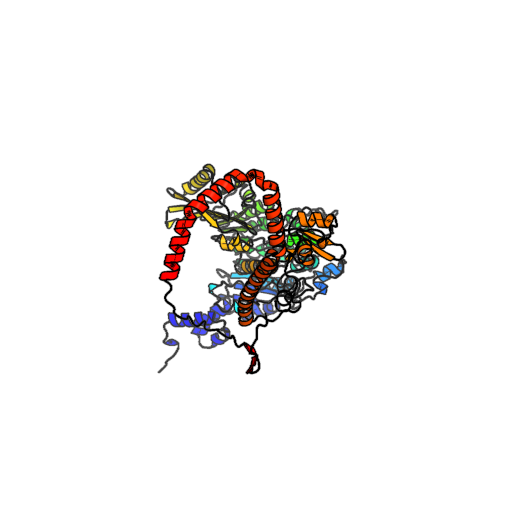 N N . LYS A 1 174 ? 19.468 -13.594 -0.298 1.00 57.59 174 LYS A N 1
ATOM 1406 C CA . LYS A 1 174 ? 20.721 -12.972 -0.687 1.00 57.59 174 LYS A CA 1
ATOM 1407 C C . LYS A 1 174 ? 21.001 -11.921 0.364 1.00 57.59 174 LYS A C 1
ATOM 1409 O O . LYS A 1 174 ? 20.350 -10.886 0.436 1.00 57.59 174 LYS A O 1
ATOM 1414 N N . VAL A 1 175 ? 21.974 -12.210 1.213 1.00 62.88 175 VAL A N 1
ATOM 1415 C CA . VAL A 1 175 ? 22.526 -11.211 2.119 1.00 62.88 175 VAL A CA 1
ATOM 1416 C C . VAL A 1 175 ? 23.237 -10.172 1.251 1.00 62.88 175 VAL A C 1
ATOM 1418 O O . VAL A 1 175 ? 24.334 -10.419 0.752 1.00 62.88 175 VAL A O 1
ATOM 1421 N N . TYR A 1 176 ? 22.586 -9.032 1.022 1.00 69.50 176 TYR A N 1
ATOM 1422 C CA . TYR A 1 176 ? 23.129 -7.948 0.206 1.00 69.50 176 TYR A CA 1
ATOM 1423 C C . TYR A 1 176 ? 24.319 -7.291 0.908 1.00 69.50 176 TYR A C 1
ATOM 1425 O O . TYR A 1 176 ? 24.185 -6.714 1.986 1.00 69.50 176 TYR A O 1
ATOM 1433 N N . ASN A 1 177 ? 25.504 -7.388 0.316 1.00 78.44 177 ASN A N 1
ATOM 1434 C CA . ASN A 1 177 ? 26.705 -6.748 0.837 1.00 78.44 177 ASN A CA 1
ATOM 1435 C C . ASN A 1 177 ? 27.374 -5.952 -0.277 1.00 78.44 177 ASN A C 1
ATOM 1437 O O . ASN A 1 177 ? 28.279 -6.444 -0.945 1.00 78.44 177 ASN A O 1
ATOM 1441 N N . ASP A 1 178 ? 26.888 -4.731 -0.452 1.00 80.62 178 ASP A N 1
ATOM 1442 C CA . ASP A 1 178 ? 27.354 -3.763 -1.431 1.00 80.62 178 ASP A CA 1
ATOM 1443 C C . ASP A 1 178 ? 27.537 -2.396 -0.749 1.00 80.62 178 ASP A C 1
ATOM 1445 O O . ASP A 1 178 ? 26.622 -1.565 -0.732 1.00 80.62 178 ASP A O 1
ATOM 1449 N N . PRO A 1 179 ? 28.710 -2.156 -0.135 1.00 81.69 179 PRO A N 1
ATOM 1450 C CA . PRO A 1 179 ? 28.970 -0.912 0.576 1.00 81.69 179 PRO A CA 1
ATOM 1451 C C . PRO A 1 179 ? 28.896 0.335 -0.313 1.00 81.69 179 PRO A C 1
ATOM 1453 O O . PRO A 1 179 ? 28.663 1.419 0.217 1.00 81.69 179 PRO A O 1
ATOM 1456 N N . GLN A 1 180 ? 29.082 0.200 -1.634 1.00 81.62 180 GLN A N 1
ATOM 1457 C CA . GLN A 1 180 ? 29.015 1.320 -2.577 1.00 81.62 180 GLN A CA 1
ATOM 1458 C C . GLN A 1 180 ? 27.585 1.855 -2.701 1.00 81.62 180 GLN A C 1
ATOM 1460 O O . GLN A 1 180 ? 27.385 3.066 -2.735 1.00 81.62 180 GLN A O 1
ATOM 1465 N N . HIS A 1 181 ? 26.597 0.960 -2.676 1.00 81.69 181 HIS A N 1
ATOM 1466 C CA . HIS A 1 181 ? 25.170 1.298 -2.699 1.00 81.69 181 HIS A CA 1
ATOM 1467 C C . HIS A 1 181 ? 24.530 1.301 -1.304 1.00 81.69 181 HIS A C 1
ATOM 1469 O O . HIS A 1 181 ? 23.311 1.203 -1.157 1.00 81.69 181 HIS A O 1
ATOM 1475 N N . GLY A 1 182 ? 25.354 1.397 -0.259 1.00 76.38 182 GLY A N 1
ATOM 1476 C CA . GLY A 1 182 ? 24.884 1.542 1.110 1.00 76.38 182 GLY A CA 1
ATOM 1477 C C . GLY A 1 182 ? 24.390 0.270 1.776 1.00 76.38 182 GLY A C 1
ATOM 1478 O O . GLY A 1 182 ? 23.668 0.370 2.764 1.00 76.38 182 GLY A O 1
ATOM 1479 N N . TRP A 1 183 ? 24.777 -0.910 1.294 1.00 81.06 183 TRP A N 1
ATOM 1480 C CA . TRP A 1 183 ? 24.362 -2.203 1.839 1.00 81.06 183 TRP A CA 1
ATOM 1481 C C . TRP A 1 183 ? 25.515 -2.929 2.525 1.00 81.06 183 TRP A C 1
ATOM 1483 O O . TRP A 1 183 ? 26.551 -3.200 1.926 1.00 81.06 183 TRP A O 1
ATOM 1493 N N . VAL A 1 184 ? 25.332 -3.313 3.786 1.00 75.31 184 VAL A N 1
ATOM 1494 C CA . VAL A 1 184 ? 26.310 -4.111 4.532 1.00 75.31 184 VAL A CA 1
ATOM 1495 C C . VAL A 1 184 ? 25.577 -5.242 5.232 1.00 75.31 184 VAL A C 1
ATOM 1497 O O . VAL A 1 184 ? 24.676 -5.011 6.037 1.00 75.31 184 VAL A O 1
ATOM 1500 N N . THR A 1 185 ? 25.980 -6.486 4.968 1.00 74.94 185 THR A N 1
ATOM 1501 C CA . THR A 1 185 ? 25.428 -7.686 5.635 1.00 74.94 185 THR A CA 1
ATOM 1502 C C . THR A 1 185 ? 23.895 -7.821 5.575 1.00 74.94 185 THR A C 1
ATOM 1504 O O . THR A 1 185 ? 23.275 -8.289 6.523 1.00 74.94 185 THR A O 1
ATOM 1507 N N . GLY A 1 186 ? 23.281 -7.436 4.456 1.00 69.12 186 GLY A N 1
ATOM 1508 C CA . GLY A 1 186 ? 21.839 -7.533 4.203 1.00 69.12 186 GLY A CA 1
ATOM 1509 C C . GLY A 1 186 ? 21.029 -6.317 4.649 1.00 69.12 186 GLY A C 1
ATOM 1510 O O . GLY A 1 186 ? 19.818 -6.304 4.454 1.00 69.12 186 GLY A O 1
ATOM 1511 N N . PHE A 1 187 ? 21.684 -5.300 5.213 1.00 69.75 187 PHE A N 1
ATOM 1512 C CA . PHE A 1 187 ? 21.028 -4.126 5.781 1.00 69.75 187 PHE A CA 1
ATOM 1513 C C . PHE A 1 187 ? 21.506 -2.837 5.131 1.00 69.75 187 PHE A C 1
ATOM 1515 O O . PHE A 1 187 ? 22.679 -2.712 4.761 1.00 69.75 187 PHE A O 1
ATOM 1522 N N . ARG A 1 188 ? 20.601 -1.860 5.044 1.00 75.25 188 ARG A N 1
ATOM 1523 C CA . ARG A 1 188 ? 20.928 -0.523 4.556 1.00 75.25 188 ARG A CA 1
ATOM 1524 C C . ARG A 1 188 ? 21.676 0.259 5.640 1.00 75.25 188 ARG A C 1
ATOM 1526 O O . ARG A 1 188 ? 21.141 0.549 6.703 1.00 75.25 188 ARG A O 1
ATOM 1533 N N . TYR A 1 189 ? 22.930 0.591 5.362 1.00 72.38 189 TYR A N 1
ATOM 1534 C CA . TYR A 1 189 ? 23.807 1.406 6.200 1.00 72.38 189 TYR A CA 1
ATOM 1535 C C . TYR A 1 189 ? 23.873 2.872 5.741 1.00 72.38 189 TYR A C 1
ATOM 1537 O O . TYR A 1 189 ? 24.080 3.750 6.577 1.00 72.38 189 TYR A O 1
ATOM 1545 N N . SER A 1 190 ? 23.678 3.157 4.446 1.00 73.88 190 SER A N 1
ATOM 1546 C CA . SER A 1 190 ? 23.563 4.531 3.938 1.00 73.88 190 SER A CA 1
ATOM 1547 C C . SER A 1 190 ? 22.325 4.725 3.058 1.00 73.88 190 SER A C 1
ATOM 1549 O O . SER A 1 190 ? 21.925 3.800 2.347 1.00 73.88 190 SER A O 1
ATOM 1551 N N . PRO A 1 191 ? 21.697 5.913 3.102 1.00 72.62 191 PRO A N 1
ATOM 1552 C CA . PRO A 1 191 ? 20.555 6.226 2.255 1.00 72.62 191 PRO A CA 1
ATOM 1553 C C . PRO A 1 191 ? 20.905 6.249 0.762 1.00 72.62 191 PRO A C 1
ATOM 1555 O O . PRO A 1 191 ? 22.021 6.649 0.422 1.00 72.62 191 PRO A O 1
ATOM 1558 N N . PRO A 1 192 ? 19.951 5.913 -0.128 1.00 76.81 192 PRO A N 1
ATOM 1559 C CA . PRO A 1 192 ? 20.072 6.249 -1.537 1.00 76.81 192 PRO A CA 1
ATOM 1560 C C . PRO A 1 192 ? 20.092 7.768 -1.764 1.00 76.81 192 PRO A C 1
ATOM 1562 O O . PRO A 1 192 ? 19.363 8.496 -1.083 1.00 76.81 192 PRO A O 1
ATOM 1565 N N . PRO A 1 193 ? 20.901 8.260 -2.718 1.00 74.06 193 PRO A N 1
ATOM 1566 C CA . PRO A 1 193 ? 20.889 9.654 -3.129 1.00 74.06 193 PRO A CA 1
ATOM 1567 C C . PRO A 1 193 ? 19.599 9.983 -3.891 1.00 74.06 193 PRO A C 1
ATOM 1569 O O . PRO A 1 193 ? 18.933 9.101 -4.434 1.00 74.06 193 PRO A O 1
ATOM 1572 N N . HIS A 1 194 ? 19.268 11.274 -3.965 1.00 72.19 194 HIS A N 1
ATOM 1573 C CA . HIS A 1 194 ? 18.043 11.764 -4.603 1.00 72.19 194 HIS A CA 1
ATOM 1574 C C . HIS A 1 194 ? 17.895 11.278 -6.053 1.00 72.19 194 HIS A C 1
ATOM 1576 O O . HIS A 1 194 ? 16.844 10.767 -6.420 1.00 72.19 194 HIS A O 1
ATOM 1582 N N . CYS A 1 195 ? 18.964 11.348 -6.852 1.00 73.88 195 CYS A N 1
ATOM 1583 C CA . CYS A 1 195 ? 18.985 10.871 -8.238 1.00 73.88 195 CYS A CA 1
ATOM 1584 C C . CYS A 1 195 ? 18.629 9.381 -8.375 1.00 73.88 195 CYS A C 1
ATOM 1586 O O . CYS A 1 195 ? 17.846 9.033 -9.254 1.00 73.88 195 CYS A O 1
ATOM 1588 N N . ALA A 1 196 ? 19.103 8.522 -7.466 1.00 79.50 196 ALA A N 1
ATOM 1589 C CA . ALA A 1 196 ? 18.756 7.100 -7.473 1.00 79.50 196 ALA A CA 1
ATOM 1590 C C . ALA A 1 196 ? 17.265 6.869 -7.201 1.00 79.50 196 ALA A C 1
ATOM 1592 O O . ALA A 1 196 ? 16.652 5.986 -7.798 1.00 79.50 196 ALA A O 1
ATOM 1593 N N . ILE A 1 197 ? 16.667 7.677 -6.318 1.00 77.31 197 ILE A N 1
ATOM 1594 C CA . ILE A 1 197 ? 15.226 7.631 -6.059 1.00 77.31 197 ILE A CA 1
ATOM 1595 C C . ILE A 1 197 ? 14.471 8.147 -7.290 1.00 77.31 197 ILE A C 1
ATOM 1597 O O . ILE A 1 197 ? 13.604 7.447 -7.804 1.00 77.31 197 ILE A O 1
ATOM 1601 N N . CYS A 1 198 ? 14.837 9.312 -7.827 1.00 74.81 198 CYS A N 1
ATOM 1602 C CA . CYS A 1 198 ? 14.214 9.856 -9.034 1.00 74.81 198 CYS A CA 1
ATOM 1603 C C . CYS A 1 198 ? 14.274 8.891 -10.217 1.00 74.81 198 CYS A C 1
ATOM 1605 O O . CYS A 1 198 ? 13.296 8.817 -10.946 1.00 74.81 198 CYS A O 1
ATOM 1607 N N . LYS A 1 199 ? 15.362 8.127 -10.387 1.00 79.88 199 LYS A N 1
ATOM 1608 C CA . LYS A 1 199 ? 15.515 7.193 -11.514 1.00 79.88 199 LYS A CA 1
ATOM 1609 C C . LYS A 1 199 ? 14.512 6.051 -11.406 1.00 79.88 199 LYS A C 1
ATOM 1611 O O . LYS A 1 199 ? 13.836 5.722 -12.376 1.00 79.88 199 LYS A O 1
ATOM 1616 N N . VAL A 1 200 ? 14.374 5.487 -10.205 1.00 82.88 200 VAL A N 1
ATOM 1617 C CA . VAL A 1 200 ? 13.468 4.361 -9.959 1.00 82.88 200 VAL A CA 1
ATOM 1618 C C . VAL A 1 200 ? 11.995 4.783 -10.012 1.00 82.88 200 VAL A C 1
ATOM 1620 O O . VAL A 1 200 ? 11.155 4.031 -10.508 1.00 82.88 200 VAL A O 1
ATOM 1623 N N . PHE A 1 201 ? 11.693 5.997 -9.550 1.00 80.56 201 PHE A N 1
ATOM 1624 C CA . PHE A 1 201 ? 10.342 6.558 -9.499 1.00 80.56 201 PHE A CA 1
ATOM 1625 C C . PHE A 1 201 ? 10.073 7.602 -10.593 1.00 80.56 201 PHE A C 1
ATOM 1627 O O . PHE A 1 201 ? 9.208 8.461 -10.427 1.00 80.56 201 PHE A O 1
ATOM 1634 N N . HIS A 1 202 ? 10.804 7.581 -11.706 1.00 78.88 202 HIS A N 1
ATOM 1635 C CA . HIS A 1 202 ? 10.594 8.549 -12.784 1.00 78.88 202 HIS A CA 1
ATOM 1636 C C . HIS A 1 202 ? 9.203 8.350 -13.430 1.00 78.88 202 HIS A C 1
ATOM 1638 O O . HIS A 1 202 ? 8.751 7.196 -13.515 1.00 78.88 202 HIS A O 1
ATOM 1644 N N . PRO A 1 203 ? 8.478 9.419 -13.829 1.00 80.69 203 PRO A N 1
ATOM 1645 C CA . PRO A 1 203 ? 7.214 9.267 -14.537 1.00 80.69 203 PRO A CA 1
ATOM 1646 C C . PRO A 1 203 ? 7.414 8.600 -15.896 1.00 80.69 203 PRO A C 1
ATOM 1648 O O . PRO A 1 203 ? 8.417 8.792 -16.580 1.00 80.69 203 PRO A O 1
ATOM 1651 N N . ILE A 1 204 ? 6.442 7.785 -16.280 1.00 83.19 204 ILE A N 1
ATOM 1652 C CA . ILE A 1 204 ? 6.410 7.123 -17.578 1.00 83.19 204 ILE A CA 1
ATOM 1653 C C . ILE A 1 204 ? 6.214 8.200 -18.645 1.00 83.19 204 ILE A C 1
ATOM 1655 O O . ILE A 1 204 ? 5.267 8.978 -18.556 1.00 83.19 204 ILE A O 1
ATOM 1659 N N . MET A 1 205 ? 7.102 8.217 -19.644 1.00 78.50 205 MET A N 1
ATOM 1660 C CA . MET A 1 205 ? 7.047 9.139 -20.787 1.00 78.50 205 MET A CA 1
ATOM 1661 C C . MET A 1 205 ? 7.122 10.625 -20.383 1.00 78.50 205 MET A C 1
ATOM 1663 O O . MET A 1 205 ? 6.508 11.467 -21.031 1.00 78.50 205 MET A O 1
ATOM 1667 N N . GLU A 1 206 ? 7.829 10.960 -19.295 1.00 76.56 206 GLU A N 1
ATOM 1668 C CA . GLU A 1 206 ? 8.174 12.359 -18.974 1.00 76.56 206 GLU A CA 1
ATOM 1669 C C . GLU A 1 206 ? 9.124 12.921 -20.040 1.00 76.56 206 GLU A C 1
ATOM 1671 O O . GLU A 1 206 ? 8.717 13.789 -20.801 1.00 76.56 206 GLU A O 1
ATOM 1676 N N . GLU A 1 207 ? 10.306 12.315 -20.190 1.00 71.06 207 GLU A N 1
ATOM 1677 C CA . GLU A 1 207 ? 11.269 12.578 -21.276 1.00 71.06 207 GLU A CA 1
ATOM 1678 C C . GLU A 1 207 ? 10.909 11.767 -22.541 1.00 71.06 207 GLU A C 1
ATOM 1680 O O . GLU A 1 207 ? 11.728 11.050 -23.119 1.00 71.06 207 GLU A O 1
ATOM 1685 N N . GLY A 1 208 ? 9.615 11.752 -22.882 1.00 68.69 208 GLY A N 1
ATOM 1686 C CA . GLY A 1 208 ? 9.035 10.949 -23.961 1.00 68.69 208 GLY A CA 1
ATOM 1687 C C . GLY A 1 208 ? 9.059 11.639 -25.332 1.00 68.69 208 GLY A C 1
ATOM 1688 O O . GLY A 1 208 ? 9.519 12.767 -25.461 1.00 68.69 208 GLY A O 1
ATOM 1689 N N . PRO A 1 209 ? 8.496 11.007 -26.380 1.00 75.19 209 PRO A N 1
ATOM 1690 C CA . PRO A 1 209 ? 8.508 11.553 -27.742 1.00 75.19 209 PRO A CA 1
ATOM 1691 C C . PRO A 1 209 ? 7.531 12.725 -27.955 1.00 75.19 209 PRO A C 1
ATOM 1693 O O . PRO A 1 209 ? 7.269 13.097 -29.097 1.00 75.19 209 PRO A O 1
ATOM 1696 N N . PHE A 1 210 ? 6.916 13.248 -26.894 1.00 83.06 210 PHE A N 1
ATOM 1697 C CA . PHE A 1 210 ? 5.866 14.254 -26.988 1.00 83.06 210 PHE A CA 1
ATOM 1698 C C . PHE A 1 210 ? 6.354 15.588 -26.439 1.00 83.06 210 PHE A C 1
ATOM 1700 O O . PHE A 1 210 ? 6.673 15.690 -25.259 1.00 83.06 210 PHE A O 1
ATOM 1707 N N . ASP A 1 211 ? 6.281 16.631 -27.265 1.00 77.88 211 ASP A N 1
ATOM 1708 C CA . ASP A 1 211 ? 6.673 17.997 -26.887 1.00 77.88 211 ASP A CA 1
ATOM 1709 C C . ASP A 1 211 ? 5.761 18.616 -25.809 1.00 77.88 211 ASP A C 1
ATOM 1711 O O . ASP A 1 211 ? 6.047 19.679 -25.258 1.00 77.88 211 ASP A O 1
ATOM 1715 N N . SER A 1 212 ? 4.609 17.996 -25.526 1.00 82.31 212 SER A N 1
ATOM 1716 C CA . SER A 1 212 ? 3.704 18.436 -24.466 1.00 82.31 212 SER A CA 1
ATOM 1717 C C . SER A 1 212 ? 2.821 17.305 -23.941 1.00 82.31 212 SER A C 1
ATOM 1719 O O . SER A 1 212 ? 2.487 16.364 -24.664 1.00 82.31 212 SER A O 1
ATOM 1721 N N . GLN A 1 213 ? 2.344 17.455 -22.700 1.00 82.56 213 GLN A N 1
ATOM 1722 C CA . GLN A 1 213 ? 1.364 16.541 -22.102 1.00 82.56 213 GLN A CA 1
ATOM 1723 C C . GLN A 1 213 ? 0.091 16.432 -22.958 1.00 82.56 213 GLN A C 1
ATOM 1725 O O . GLN A 1 213 ? -0.468 15.352 -23.073 1.00 82.56 213 GLN A O 1
ATOM 1730 N N . GLN A 1 214 ? -0.360 17.519 -23.591 1.00 87.12 214 GLN A N 1
ATOM 1731 C CA . GLN A 1 214 ? -1.569 17.507 -24.419 1.00 87.12 214 GLN A CA 1
ATOM 1732 C C . GLN A 1 214 ? -1.440 16.554 -25.620 1.00 87.12 214 GLN A C 1
ATOM 1734 O O . GLN A 1 214 ? -2.364 15.787 -25.879 1.00 87.12 214 GLN A O 1
ATOM 1739 N N . LEU A 1 215 ? -0.286 16.549 -26.295 1.00 90.06 215 LEU A N 1
ATOM 1740 C CA . LEU A 1 215 ? -0.016 15.631 -27.407 1.00 90.06 215 LEU A CA 1
ATOM 1741 C C . LEU A 1 215 ? 0.026 14.168 -26.943 1.00 90.06 215 LEU A C 1
ATOM 1743 O O . LEU A 1 215 ? -0.469 13.288 -27.643 1.00 90.06 215 LEU A O 1
ATOM 1747 N N . GLU A 1 216 ? 0.562 13.908 -25.745 1.00 90.69 216 GLU A N 1
ATOM 1748 C CA . GLU A 1 216 ? 0.521 12.572 -25.137 1.00 90.69 216 GLU A CA 1
ATOM 1749 C C . GLU A 1 216 ? -0.930 12.106 -24.911 1.00 90.69 216 GLU A C 1
ATOM 1751 O O . GLU A 1 216 ? -1.275 10.970 -25.238 1.00 90.69 216 GLU A O 1
ATOM 1756 N N . LEU A 1 217 ? -1.799 12.975 -24.379 1.00 92.12 217 LEU A N 1
ATOM 1757 C CA . LEU A 1 217 ? -3.210 12.646 -24.136 1.00 92.12 217 LEU A CA 1
ATOM 1758 C C . LEU A 1 217 ? -3.979 12.409 -25.445 1.00 92.12 217 LEU A C 1
ATOM 1760 O O . LEU A 1 217 ? -4.717 11.431 -25.550 1.00 92.12 217 LEU A O 1
ATOM 1764 N N . GLU A 1 218 ? -3.762 13.251 -26.458 1.00 94.75 218 GLU A N 1
ATOM 1765 C CA . GLU A 1 218 ? -4.345 13.075 -27.795 1.00 94.75 218 GLU A CA 1
ATOM 1766 C C . GLU A 1 218 ? -3.908 11.760 -28.439 1.00 94.75 218 GLU A C 1
ATOM 1768 O O . GLU A 1 218 ? -4.706 11.090 -29.094 1.00 94.75 218 GLU A O 1
ATOM 1773 N N . TRP A 1 219 ? -2.658 11.354 -28.222 1.00 96.06 219 TRP A N 1
ATOM 1774 C CA . TRP A 1 219 ? -2.163 10.065 -28.678 1.00 96.06 219 TRP A CA 1
ATOM 1775 C C . TRP A 1 219 ? -2.848 8.890 -27.960 1.00 96.06 219 TRP A C 1
ATOM 1777 O O . TRP A 1 219 ? -3.269 7.942 -28.628 1.00 96.06 219 TRP A O 1
ATOM 1787 N N . TRP A 1 220 ? -3.042 8.954 -26.634 1.00 96.31 220 TRP A N 1
ATOM 1788 C CA . TRP A 1 220 ? -3.823 7.942 -25.903 1.00 96.31 220 TRP A CA 1
ATOM 1789 C C . TRP A 1 220 ? -5.256 7.831 -26.444 1.00 96.31 220 TRP A C 1
ATOM 1791 O O . TRP A 1 220 ? -5.784 6.725 -26.587 1.00 96.31 220 TRP A O 1
ATOM 1801 N N . ASP A 1 221 ? -5.868 8.964 -26.799 1.00 95.62 221 ASP A N 1
ATOM 1802 C CA . ASP A 1 221 ? -7.214 9.024 -27.373 1.00 95.62 221 ASP A CA 1
ATOM 1803 C C . ASP A 1 221 ? -7.310 8.470 -28.802 1.00 95.62 221 ASP A C 1
ATOM 1805 O O . ASP A 1 221 ? -8.410 8.136 -29.250 1.00 95.62 221 ASP A O 1
ATOM 1809 N N . GLN A 1 222 ? -6.193 8.333 -29.515 1.00 96.69 222 GLN A N 1
ATOM 1810 C CA . GLN A 1 222 ? -6.145 7.740 -30.855 1.00 96.69 222 GLN A CA 1
ATOM 1811 C C . GLN A 1 222 ? -5.985 6.213 -30.832 1.00 96.69 222 GLN A C 1
ATOM 1813 O O . GLN A 1 222 ? -6.201 5.564 -31.858 1.00 96.69 222 GLN A O 1
ATOM 1818 N N . LEU A 1 223 ? -5.633 5.613 -29.686 1.00 97.69 223 LEU A N 1
ATOM 1819 C CA . LEU A 1 223 ? -5.500 4.159 -29.580 1.00 97.69 223 LEU A CA 1
ATOM 1820 C C . LEU A 1 223 ? -6.854 3.449 -29.777 1.00 97.69 223 LEU A C 1
ATOM 1822 O O . LEU A 1 223 ? -7.893 3.953 -29.325 1.00 97.69 223 LEU A O 1
ATOM 1826 N N . PRO A 1 224 ? -6.866 2.259 -30.415 1.00 97.38 224 PRO A N 1
ATOM 1827 C CA . PRO A 1 224 ? -8.101 1.533 -30.676 1.00 97.38 224 PRO A CA 1
ATOM 1828 C C . PRO A 1 224 ? -8.765 1.078 -29.366 1.00 97.38 224 PRO A C 1
ATOM 1830 O O . PRO A 1 224 ? -8.070 0.731 -28.407 1.00 97.38 224 PRO A O 1
ATOM 1833 N N . PRO A 1 225 ? -10.108 1.048 -29.301 1.00 96.75 225 PRO A N 1
ATOM 1834 C CA . PRO A 1 225 ? -10.811 0.551 -28.127 1.00 96.75 225 PRO A CA 1
ATOM 1835 C C . PRO A 1 225 ? -10.560 -0.949 -27.940 1.00 96.75 225 PRO A C 1
ATOM 1837 O O . PRO A 1 225 ? -10.558 -1.725 -28.895 1.00 96.75 225 PRO A O 1
ATOM 1840 N N . VAL A 1 226 ? -10.408 -1.370 -26.688 1.00 96.00 226 VAL A N 1
ATOM 1841 C CA . VAL A 1 226 ? -10.107 -2.750 -26.303 1.00 96.00 226 VAL A CA 1
ATOM 1842 C C . VAL A 1 226 ? -11.243 -3.290 -25.425 1.00 96.00 226 VAL A C 1
ATOM 1844 O O . VAL A 1 226 ? -11.179 -3.224 -24.195 1.00 96.00 226 VAL A O 1
ATOM 1847 N N . PRO A 1 227 ? -12.323 -3.825 -26.022 1.00 93.88 227 PRO A N 1
ATOM 1848 C CA . PRO A 1 227 ? -13.495 -4.281 -25.274 1.00 93.88 227 PRO A CA 1
ATOM 1849 C C . PRO A 1 227 ? -13.292 -5.635 -24.578 1.00 93.88 227 PRO A C 1
ATOM 1851 O O . PRO A 1 227 ? -14.129 -6.038 -23.771 1.00 93.88 227 PRO A O 1
ATOM 1854 N N . ALA A 1 228 ? -12.212 -6.354 -24.893 1.00 93.25 228 ALA A N 1
ATOM 1855 C CA . ALA A 1 228 ? -11.913 -7.644 -24.286 1.00 93.25 228 ALA A CA 1
ATOM 1856 C C . ALA A 1 228 ? -11.464 -7.525 -22.818 1.00 93.25 228 ALA A C 1
ATOM 1858 O O . ALA A 1 228 ? -11.726 -8.439 -22.046 1.00 93.25 228 ALA A O 1
ATOM 1859 N N . ILE A 1 229 ? -10.820 -6.418 -22.423 1.00 95.81 229 ILE A N 1
ATOM 1860 C CA . ILE A 1 229 ? -10.302 -6.223 -21.060 1.00 95.81 229 ILE A CA 1
ATOM 1861 C C . ILE A 1 229 ? -11.417 -5.793 -20.106 1.00 95.81 229 ILE A C 1
ATOM 1863 O O . ILE A 1 229 ? -12.123 -4.813 -20.354 1.00 95.81 229 ILE A O 1
ATOM 1867 N N . THR A 1 230 ? -11.525 -6.500 -18.981 1.00 96.25 230 THR A N 1
ATOM 1868 C CA . THR A 1 230 ? -12.496 -6.214 -17.914 1.00 96.25 230 THR A CA 1
ATOM 1869 C C . THR A 1 230 ? -11.836 -5.834 -16.593 1.00 96.25 230 THR A C 1
ATOM 1871 O O . THR A 1 230 ? -12.467 -5.151 -15.788 1.00 96.25 230 THR A O 1
ATOM 1874 N N . THR A 1 231 ? -10.571 -6.207 -16.382 1.00 97.06 231 THR A N 1
ATOM 1875 C CA . THR A 1 231 ? -9.821 -5.887 -15.161 1.00 97.06 231 THR A CA 1
ATOM 1876 C C . THR A 1 231 ? -8.435 -5.357 -15.501 1.00 97.06 231 THR A C 1
ATOM 1878 O O . THR A 1 231 ? -7.731 -5.953 -16.315 1.00 97.06 231 THR A O 1
ATOM 1881 N N . ILE A 1 232 ? -8.013 -4.278 -14.840 1.00 96.88 232 ILE A N 1
ATOM 1882 C CA . ILE A 1 232 ? -6.658 -3.724 -14.965 1.00 96.88 232 ILE A CA 1
ATOM 1883 C C . ILE A 1 232 ? -5.931 -3.800 -13.628 1.00 96.88 232 ILE A C 1
ATOM 1885 O O . ILE A 1 232 ? -6.460 -3.364 -12.604 1.00 96.88 232 ILE A O 1
ATOM 1889 N N . LEU A 1 233 ? -4.697 -4.309 -13.655 1.00 96.00 233 LEU A N 1
ATOM 1890 C CA . LEU A 1 233 ? -3.786 -4.324 -12.514 1.00 96.00 233 LEU A CA 1
ATOM 1891 C C . LEU A 1 233 ? -2.566 -3.439 -12.796 1.00 96.00 233 LEU A C 1
ATOM 1893 O O . LEU A 1 233 ? -1.793 -3.690 -13.720 1.00 96.00 233 LEU A O 1
ATOM 1897 N N . LEU A 1 234 ? -2.377 -2.428 -11.953 1.00 95.06 234 LEU A N 1
ATOM 1898 C CA . LEU A 1 234 ? -1.204 -1.559 -11.906 1.00 95.06 234 LEU A CA 1
ATOM 1899 C C . LEU A 1 234 ? -0.575 -1.709 -10.519 1.00 95.06 234 LEU A C 1
ATOM 1901 O O . LEU A 1 234 ? -0.951 -1.023 -9.569 1.00 95.06 234 LEU A O 1
ATOM 1905 N N . ARG A 1 235 ? 0.325 -2.686 -10.397 1.00 91.81 235 ARG A N 1
ATOM 1906 C CA . ARG A 1 235 ? 0.854 -3.166 -9.113 1.00 91.81 235 ARG A CA 1
ATOM 1907 C C . ARG A 1 235 ? 2.005 -2.308 -8.596 1.00 91.81 235 ARG A C 1
ATOM 1909 O O . ARG A 1 235 ? 2.795 -1.791 -9.380 1.00 91.81 235 ARG A O 1
ATOM 1916 N N . GLN A 1 236 ? 2.194 -2.303 -7.280 1.00 87.50 236 GLN A N 1
ATOM 1917 C CA . GLN A 1 236 ? 3.266 -1.589 -6.575 1.00 87.50 236 GLN A CA 1
ATOM 1918 C C . GLN A 1 236 ? 4.681 -1.964 -7.043 1.00 87.50 236 GLN A C 1
ATOM 1920 O O . GLN A 1 236 ? 5.618 -1.169 -6.905 1.00 87.50 236 GLN A O 1
ATOM 1925 N N . GLN A 1 237 ? 4.848 -3.186 -7.568 1.00 83.00 237 GLN A N 1
ATOM 1926 C CA . GLN A 1 237 ? 6.117 -3.648 -8.134 1.00 83.00 237 GLN A CA 1
ATOM 1927 C C . GLN A 1 237 ? 6.569 -2.771 -9.307 1.00 83.00 237 GLN A C 1
ATOM 1929 O O . GLN A 1 237 ? 7.770 -2.646 -9.525 1.00 83.00 237 GLN A O 1
ATOM 1934 N N . ASN A 1 238 ? 5.640 -2.113 -10.009 1.00 82.12 238 ASN A N 1
ATOM 1935 C CA . ASN A 1 238 ? 5.968 -1.029 -10.921 1.00 82.12 238 ASN A CA 1
ATOM 1936 C C . ASN A 1 238 ? 6.363 0.210 -10.103 1.00 82.12 238 ASN A C 1
ATOM 1938 O O . ASN A 1 238 ? 5.531 0.839 -9.448 1.00 82.12 238 ASN A O 1
ATOM 1942 N N . ARG A 1 239 ? 7.658 0.537 -10.105 1.00 83.69 239 ARG A N 1
ATOM 1943 C CA . ARG A 1 239 ? 8.167 1.732 -9.419 1.00 83.69 239 ARG A CA 1
ATOM 1944 C C . ARG A 1 239 ? 8.097 2.982 -10.286 1.00 83.69 239 ARG A C 1
ATOM 1946 O O . ARG A 1 239 ? 8.079 4.077 -9.731 1.00 83.69 239 ARG A O 1
ATOM 1953 N N . ARG A 1 240 ? 8.008 2.829 -11.612 1.00 84.94 240 ARG A N 1
ATOM 1954 C CA . ARG A 1 240 ? 7.805 3.952 -12.529 1.00 84.94 240 ARG A CA 1
ATOM 1955 C C . ARG A 1 240 ? 6.412 4.535 -12.304 1.00 84.94 240 ARG A C 1
ATOM 1957 O O . ARG A 1 240 ? 5.447 3.810 -12.059 1.00 84.94 240 ARG A O 1
ATOM 1964 N N . ARG A 1 241 ? 6.309 5.863 -12.335 1.00 83.44 241 ARG A N 1
ATOM 1965 C CA . ARG A 1 241 ? 5.057 6.552 -11.999 1.00 83.44 241 ARG A CA 1
ATOM 1966 C C . ARG A 1 241 ? 4.172 6.696 -13.222 1.00 83.44 241 ARG A C 1
ATOM 1968 O O . ARG A 1 241 ? 4.596 7.204 -14.253 1.00 83.44 241 ARG A O 1
ATOM 1975 N N . TRP A 1 242 ? 2.913 6.315 -13.079 1.00 87.94 242 TRP A N 1
ATOM 1976 C CA . TRP A 1 242 ? 1.895 6.648 -14.060 1.00 87.94 242 TRP A CA 1
ATOM 1977 C C . TRP A 1 242 ? 1.425 8.085 -13.861 1.00 87.94 242 TRP A C 1
ATOM 1979 O O . TRP A 1 242 ? 1.046 8.464 -12.752 1.00 87.94 242 TRP A O 1
ATOM 1989 N N . LYS A 1 243 ? 1.405 8.872 -14.939 1.00 86.94 243 LYS A N 1
ATOM 1990 C CA . LYS A 1 243 ? 0.743 10.179 -14.938 1.00 86.94 243 LYS A CA 1
ATOM 1991 C C . LYS A 1 243 ? -0.774 9.949 -14.808 1.00 86.94 243 LYS A C 1
ATOM 1993 O O . LYS A 1 243 ? -1.339 9.217 -15.627 1.00 86.94 243 LYS A O 1
ATOM 1998 N N . PRO A 1 244 ? -1.469 10.546 -13.821 1.00 88.94 244 PRO A N 1
ATOM 1999 C CA . PRO A 1 244 ? -2.895 10.281 -13.609 1.00 88.94 244 PRO A CA 1
ATOM 2000 C C . PRO A 1 244 ? -3.792 10.618 -14.810 1.00 88.94 244 PRO A C 1
ATOM 2002 O O . PRO A 1 244 ? -4.760 9.905 -15.070 1.00 88.94 244 PRO A O 1
ATOM 2005 N N . ARG A 1 245 ? -3.460 11.663 -15.583 1.00 89.44 245 ARG A N 1
ATOM 2006 C CA . ARG A 1 245 ? -4.185 11.998 -16.821 1.00 89.44 245 ARG A CA 1
ATOM 2007 C C . ARG A 1 245 ? -4.017 10.917 -17.884 1.00 89.44 245 ARG A C 1
ATOM 2009 O O . ARG A 1 245 ? -5.009 10.455 -18.435 1.00 89.44 245 ARG A O 1
ATOM 2016 N N . SER A 1 246 ? -2.795 10.445 -18.105 1.00 91.62 246 SER A N 1
ATOM 2017 C CA . SER A 1 246 ? -2.518 9.351 -19.040 1.00 91.62 246 SER A CA 1
ATOM 2018 C C . SER A 1 246 ? -3.294 8.084 -18.664 1.00 91.62 246 SER A C 1
ATOM 2020 O O . SER A 1 246 ? -3.869 7.442 -19.538 1.00 91.62 246 SER A O 1
ATOM 2022 N N . LEU A 1 247 ? -3.426 7.773 -17.364 1.00 94.62 247 LEU A N 1
ATOM 2023 C CA . LEU A 1 247 ? -4.289 6.677 -16.900 1.00 94.62 247 LEU A CA 1
ATOM 2024 C C . LEU A 1 247 ? -5.762 6.889 -17.244 1.00 94.62 247 LEU A C 1
ATOM 2026 O O . LEU A 1 247 ? -6.404 5.949 -17.692 1.00 94.62 247 LEU A O 1
ATOM 2030 N N . ALA A 1 248 ? -6.302 8.093 -17.054 1.00 94.94 248 ALA A N 1
ATOM 2031 C CA . ALA A 1 248 ? -7.698 8.382 -17.375 1.00 94.94 248 ALA A CA 1
ATOM 2032 C C . ALA A 1 248 ? -7.997 8.179 -18.870 1.00 94.94 248 ALA A C 1
ATOM 2034 O O . ALA A 1 248 ? -8.984 7.532 -19.230 1.00 94.94 248 ALA A O 1
ATOM 2035 N N . HIS A 1 249 ? -7.113 8.673 -19.739 1.00 95.69 249 HIS A N 1
ATOM 2036 C CA . HIS A 1 249 ? -7.241 8.496 -21.184 1.00 95.69 249 HIS A CA 1
ATOM 2037 C C . HIS A 1 249 ? -7.040 7.031 -21.593 1.00 95.69 249 HIS A C 1
ATOM 2039 O O . HIS A 1 249 ? -7.843 6.498 -22.359 1.00 95.69 249 HIS A O 1
ATOM 2045 N N . MET A 1 250 ? -6.074 6.326 -21.000 1.00 96.81 250 MET A N 1
ATOM 2046 C CA . MET A 1 250 ? -5.900 4.885 -21.189 1.00 96.81 250 MET A CA 1
ATOM 2047 C C . MET A 1 250 ? -7.150 4.100 -20.746 1.00 96.81 250 MET A C 1
ATOM 2049 O O . MET A 1 250 ? -7.639 3.249 -21.484 1.00 96.81 250 MET A O 1
ATOM 2053 N N . PHE A 1 251 ? -7.724 4.410 -19.578 1.00 96.94 251 PHE A N 1
ATOM 2054 C CA . PHE A 1 251 ? -8.933 3.761 -19.061 1.00 96.94 251 PHE A CA 1
ATOM 2055 C C . PHE A 1 251 ? -10.151 3.980 -19.957 1.00 96.94 251 PHE A C 1
ATOM 2057 O O . PHE A 1 251 ? -10.978 3.075 -20.095 1.00 96.94 251 PHE A O 1
ATOM 2064 N N . SER A 1 252 ? -10.231 5.129 -20.634 1.00 96.44 252 SER A N 1
ATOM 2065 C CA . SER A 1 252 ? -11.301 5.417 -21.595 1.00 96.44 252 SER A CA 1
ATOM 2066 C C . SER A 1 252 ? -11.327 4.463 -22.795 1.00 96.44 252 SER A C 1
ATOM 2068 O O . SER A 1 252 ? -12.361 4.314 -23.443 1.00 96.44 252 SER A O 1
ATOM 2070 N N . ARG A 1 253 ? -10.211 3.781 -23.083 1.00 97.25 253 ARG A N 1
ATOM 2071 C CA . ARG A 1 253 ? -10.108 2.807 -24.177 1.00 97.25 253 ARG A CA 1
ATOM 2072 C C . ARG A 1 253 ? -10.622 1.414 -23.806 1.00 97.25 253 ARG A C 1
ATOM 2074 O O . ARG A 1 253 ? -10.694 0.558 -24.683 1.00 97.25 253 ARG A O 1
ATOM 2081 N N . PHE A 1 254 ? -11.008 1.171 -22.552 1.00 95.94 254 PHE A N 1
ATOM 2082 C CA . PHE A 1 254 ? -11.537 -0.116 -22.085 1.00 95.94 254 PHE A CA 1
ATOM 2083 C C . PHE A 1 254 ? -13.046 -0.011 -21.782 1.00 95.94 254 PHE A C 1
ATOM 2085 O O . PHE A 1 254 ? -13.449 0.166 -20.629 1.00 95.94 254 PHE A O 1
ATOM 2092 N N . PRO A 1 255 ? -13.931 -0.130 -22.792 1.00 94.50 255 PRO A N 1
ATOM 2093 C CA . PRO A 1 255 ? -15.367 0.137 -22.626 1.00 94.50 255 PRO A CA 1
ATOM 2094 C C . PRO A 1 255 ? -16.095 -0.858 -21.701 1.00 94.50 255 PRO A C 1
ATOM 2096 O O . PRO A 1 255 ? -17.163 -0.549 -21.166 1.00 94.50 255 PRO A O 1
ATOM 2099 N N . ARG A 1 256 ? -15.531 -2.057 -21.493 1.00 94.81 256 ARG A N 1
ATOM 2100 C CA . ARG A 1 256 ? -16.069 -3.103 -20.602 1.00 94.81 256 ARG A CA 1
ATOM 2101 C C . ARG A 1 256 ? -15.295 -3.230 -19.285 1.00 94.81 256 ARG A C 1
ATOM 2103 O O . ARG A 1 256 ? -15.441 -4.239 -18.603 1.00 94.81 256 ARG A O 1
ATOM 2110 N N . LEU A 1 257 ? -14.500 -2.222 -18.920 1.00 96.56 257 LEU A N 1
ATOM 2111 C CA . LEU A 1 257 ? -13.759 -2.206 -17.661 1.00 96.56 257 LEU A CA 1
ATOM 2112 C C . LEU A 1 257 ? -14.718 -2.276 -16.463 1.00 96.56 257 LEU A C 1
ATOM 2114 O O . LEU A 1 257 ? -15.591 -1.422 -16.311 1.00 96.56 257 LEU A O 1
ATOM 2118 N N . GLN A 1 258 ? -14.541 -3.299 -15.630 1.00 96.56 258 GLN A N 1
ATOM 2119 C CA . GLN A 1 258 ? -15.331 -3.584 -14.431 1.00 96.56 258 GLN A CA 1
ATOM 2120 C C . GLN A 1 258 ? -14.505 -3.451 -13.151 1.00 96.56 258 GLN A C 1
ATOM 2122 O O . GLN A 1 258 ? -15.055 -3.069 -12.118 1.00 96.56 258 GLN A O 1
ATOM 2127 N N . GLU A 1 259 ? -13.197 -3.716 -13.204 1.00 97.00 259 GLU A N 1
ATOM 2128 C CA . GLU A 1 259 ? -12.334 -3.669 -12.024 1.00 97.00 259 GLU A CA 1
ATOM 2129 C C . GLU A 1 259 ? -10.998 -2.964 -12.293 1.00 97.00 259 GLU A C 1
ATOM 2131 O O . GLU A 1 259 ? -10.324 -3.220 -13.293 1.00 97.00 259 GLU A O 1
ATOM 2136 N N . VAL A 1 260 ? -10.581 -2.097 -11.368 1.00 97.12 260 VAL A N 1
ATOM 2137 C CA . VAL A 1 260 ? -9.274 -1.425 -11.402 1.00 97.12 260 VAL A CA 1
ATOM 2138 C C . VAL A 1 260 ? -8.562 -1.621 -10.072 1.00 97.12 260 VAL A C 1
ATOM 2140 O O . VAL A 1 260 ? -9.093 -1.275 -9.017 1.00 97.12 260 VAL A O 1
ATOM 2143 N N . HIS A 1 261 ? -7.334 -2.133 -10.140 1.00 96.94 261 HIS A N 1
ATOM 2144 C CA . HIS A 1 261 ? -6.381 -2.141 -9.035 1.00 96.94 261 HIS A CA 1
ATOM 2145 C C . HIS A 1 261 ? -5.224 -1.203 -9.369 1.00 96.94 261 HIS A C 1
ATOM 2147 O O . HIS A 1 261 ? -4.460 -1.467 -10.297 1.00 96.94 261 HIS A O 1
ATOM 2153 N N . TYR A 1 262 ? -5.089 -0.122 -8.607 1.00 95.88 262 TYR A N 1
ATOM 2154 C CA . TYR A 1 262 ? -4.050 0.882 -8.787 1.00 95.88 262 TYR A CA 1
ATOM 2155 C C . TYR A 1 262 ? -3.249 1.063 -7.501 1.00 95.88 262 TYR A C 1
ATOM 2157 O O . TYR A 1 262 ? -3.779 1.478 -6.476 1.00 95.88 262 TYR A O 1
ATOM 2165 N N . GLU A 1 263 ? -1.958 0.757 -7.542 1.00 94.88 263 GLU A N 1
ATOM 2166 C CA . GLU A 1 263 ? -1.099 0.755 -6.356 1.00 94.88 263 GLU A CA 1
ATOM 2167 C C . GLU A 1 263 ? 0.066 1.747 -6.507 1.00 94.88 263 GLU A C 1
ATOM 2169 O O . GLU A 1 263 ? 1.224 1.329 -6.630 1.00 94.88 263 GLU A O 1
ATOM 2174 N N . PRO A 1 264 ? -0.215 3.065 -6.561 1.00 89.62 264 PRO A N 1
ATOM 2175 C CA . PRO A 1 264 ? 0.816 4.073 -6.748 1.00 89.62 264 PRO A CA 1
ATOM 2176 C C . PRO A 1 264 ? 1.756 4.174 -5.551 1.00 89.62 264 PRO A C 1
ATOM 2178 O O . PRO A 1 264 ? 1.434 3.813 -4.419 1.00 89.62 264 PRO A O 1
ATOM 2181 N N . TRP A 1 265 ? 2.920 4.762 -5.799 1.00 83.19 265 TRP A N 1
ATOM 2182 C CA . TRP A 1 265 ? 3.811 5.229 -4.748 1.00 83.19 265 TRP A CA 1
ATOM 2183 C C . TRP A 1 265 ? 3.518 6.683 -4.388 1.00 83.19 265 TRP A C 1
ATOM 2185 O O . TRP A 1 265 ? 3.350 7.518 -5.274 1.00 83.19 265 TRP A O 1
ATOM 2195 N N . ARG A 1 266 ? 3.511 6.985 -3.086 1.00 76.56 266 ARG A N 1
ATOM 2196 C CA . ARG A 1 266 ? 3.380 8.342 -2.552 1.00 76.56 266 ARG A CA 1
ATOM 2197 C C . ARG A 1 266 ? 4.503 9.238 -3.074 1.00 76.56 266 ARG A C 1
ATOM 2199 O O . ARG A 1 266 ? 5.677 8.876 -3.019 1.00 76.56 266 ARG A O 1
ATOM 2206 N N . GLU A 1 267 ? 4.137 10.453 -3.461 1.00 66.50 267 GLU A N 1
ATOM 2207 C CA . GLU A 1 267 ? 5.084 11.510 -3.808 1.00 66.50 267 GLU A CA 1
ATOM 2208 C C . GLU A 1 267 ? 5.616 12.248 -2.568 1.00 66.50 267 GLU A C 1
ATOM 2210 O O . GLU A 1 267 ? 4.906 12.425 -1.575 1.00 66.50 267 GLU A O 1
ATOM 2215 N N . TRP A 1 268 ? 6.875 12.694 -2.626 1.00 59.19 268 TRP A N 1
ATOM 2216 C CA . TRP A 1 268 ? 7.526 13.451 -1.552 1.00 59.19 268 TRP A CA 1
ATOM 2217 C C . TRP A 1 268 ? 7.720 14.923 -1.937 1.00 59.19 268 TRP A C 1
ATOM 2219 O O . TRP A 1 268 ? 8.076 15.235 -3.071 1.00 59.19 268 TRP A O 1
ATOM 2229 N N . ASP A 1 269 ? 7.549 15.813 -0.956 1.00 53.53 269 ASP A N 1
ATOM 2230 C CA . ASP A 1 269 ? 7.949 17.226 -1.006 1.00 53.53 269 ASP A CA 1
ATOM 2231 C C . ASP A 1 269 ? 7.352 18.025 -2.192 1.00 53.53 269 ASP A C 1
ATOM 2233 O O . ASP A 1 269 ? 6.129 18.095 -2.349 1.00 53.53 269 ASP A O 1
ATOM 2237 N N . SER A 1 270 ? 8.192 18.664 -3.012 1.00 41.59 270 SER A N 1
ATOM 2238 C CA . SER A 1 270 ? 7.795 19.526 -4.128 1.00 41.59 270 SER A CA 1
ATOM 2239 C C . SER A 1 270 ? 6.968 18.793 -5.190 1.00 41.59 270 SER A C 1
ATOM 2241 O O . SER A 1 270 ? 6.002 19.373 -5.677 1.00 41.59 270 SER A O 1
ATOM 2243 N N . LEU A 1 271 ? 7.248 17.513 -5.474 1.00 46.28 271 LEU A N 1
ATOM 2244 C CA . LEU A 1 271 ? 6.443 16.677 -6.382 1.00 46.28 271 LEU A CA 1
ATOM 2245 C C . LEU A 1 271 ? 4.988 16.550 -5.909 1.00 46.28 271 LEU A C 1
ATOM 2247 O O . LEU A 1 271 ? 4.074 16.810 -6.684 1.00 46.28 271 LEU A O 1
ATOM 2251 N N . GLN A 1 272 ? 4.779 16.271 -4.616 1.00 48.28 272 GLN A N 1
ATOM 2252 C CA . GLN A 1 272 ? 3.436 16.179 -4.034 1.00 48.28 272 GLN A CA 1
ATOM 2253 C C . GLN A 1 272 ? 2.683 17.517 -4.173 1.00 48.28 272 GLN A C 1
ATOM 2255 O O . GLN A 1 272 ? 1.488 17.544 -4.464 1.00 48.28 272 GLN A O 1
ATOM 2260 N N . ARG A 1 273 ? 3.383 18.653 -4.021 1.00 44.53 273 ARG A N 1
ATOM 2261 C CA . ARG A 1 273 ? 2.804 19.986 -4.265 1.00 44.53 273 ARG A CA 1
ATOM 2262 C C . ARG A 1 273 ? 2.418 20.194 -5.733 1.00 44.53 273 ARG A C 1
ATOM 2264 O O . ARG A 1 273 ? 1.366 20.778 -5.974 1.00 44.53 273 ARG A O 1
ATOM 2271 N N . TYR A 1 274 ? 3.203 19.709 -6.695 1.00 46.62 274 TYR A N 1
ATOM 2272 C CA . TYR A 1 274 ? 2.864 19.807 -8.119 1.00 46.62 274 TYR A CA 1
ATOM 2273 C C . TYR A 1 274 ? 1.627 18.969 -8.475 1.00 46.62 274 TYR A C 1
ATOM 2275 O O . TYR A 1 274 ? 0.692 19.502 -9.074 1.00 46.62 274 TYR A O 1
ATOM 2283 N N . THR A 1 275 ? 1.572 17.712 -8.030 1.00 48.75 275 THR A N 1
ATOM 2284 C CA . THR A 1 275 ? 0.501 16.761 -8.378 1.00 48.75 275 THR A CA 1
ATOM 2285 C C . THR A 1 275 ? -0.805 17.006 -7.618 1.00 48.75 275 THR A C 1
ATOM 2287 O O . THR A 1 275 ? -1.876 16.739 -8.160 1.00 48.75 275 THR A O 1
ATOM 2290 N N . GLU A 1 276 ? -0.750 17.535 -6.385 1.00 45.25 276 GLU A N 1
ATOM 2291 C CA . GLU A 1 276 ? -1.939 17.789 -5.549 1.00 45.25 276 GLU A CA 1
ATOM 2292 C C . GLU A 1 276 ? -2.385 19.262 -5.477 1.00 45.25 276 GLU A C 1
ATOM 2294 O O . GLU A 1 276 ? -3.555 19.510 -5.181 1.00 45.25 276 GLU A O 1
ATOM 2299 N N . ARG A 1 277 ? -1.503 20.248 -5.721 1.00 41.06 277 ARG A N 1
ATOM 2300 C CA . ARG A 1 277 ? -1.837 21.693 -5.633 1.00 41.06 277 ARG A CA 1
ATOM 2301 C C . ARG A 1 277 ? -1.658 22.487 -6.931 1.00 41.06 277 ARG A C 1
ATOM 2303 O O . ARG A 1 277 ? -2.122 23.625 -6.972 1.00 41.06 277 ARG A O 1
ATOM 2310 N N . GLY A 1 278 ? -1.051 21.920 -7.975 1.00 43.44 278 GLY A N 1
ATOM 2311 C CA . GLY A 1 278 ? -0.752 22.641 -9.216 1.00 43.44 278 GLY A CA 1
ATOM 2312 C C . GLY A 1 278 ? 0.421 23.626 -9.077 1.00 43.44 278 GLY A C 1
ATOM 2313 O O . GLY A 1 278 ? 0.759 24.103 -7.993 1.00 43.44 278 GLY A O 1
ATOM 2314 N N . SER A 1 279 ? 1.086 23.913 -10.197 1.00 38.53 279 SER A N 1
ATOM 2315 C CA . SER A 1 279 ? 2.301 24.736 -10.257 1.00 38.53 279 SER A CA 1
ATOM 2316 C C . SER A 1 279 ? 2.043 26.245 -10.076 1.00 38.53 279 SER A C 1
ATOM 2318 O O . SER A 1 279 ? 1.145 26.809 -10.701 1.00 38.53 279 SER A O 1
ATOM 2320 N N . ARG A 1 280 ? 2.904 26.921 -9.296 1.00 35.91 280 ARG A N 1
ATOM 2321 C CA . ARG A 1 280 ? 3.246 28.351 -9.454 1.00 35.91 280 ARG A CA 1
ATOM 2322 C C . ARG A 1 280 ? 4.690 28.467 -9.966 1.00 35.91 280 ARG A C 1
ATOM 2324 O O . ARG A 1 280 ? 5.562 28.948 -9.248 1.00 35.91 280 ARG A O 1
ATOM 2331 N N . ILE A 1 281 ? 4.964 28.009 -11.183 1.00 35.97 281 ILE A N 1
ATOM 2332 C CA . ILE A 1 281 ? 6.181 28.410 -11.901 1.00 35.97 281 ILE A CA 1
ATOM 2333 C C . ILE A 1 281 ? 5.918 29.800 -12.488 1.00 35.97 281 ILE A C 1
ATOM 2335 O O . ILE A 1 281 ? 4.910 30.022 -13.160 1.00 35.97 281 ILE A O 1
ATOM 2339 N N . ALA A 1 282 ? 6.809 30.753 -12.210 1.00 39.31 282 ALA A N 1
ATOM 2340 C CA . ALA A 1 282 ? 6.794 32.041 -12.887 1.00 39.31 282 ALA A CA 1
ATOM 2341 C C . ALA A 1 282 ? 6.973 31.800 -14.397 1.00 39.31 282 ALA A C 1
ATOM 2343 O O . ALA A 1 282 ? 7.988 31.251 -14.812 1.00 39.31 282 ALA A O 1
ATOM 2344 N N . ASN A 1 283 ? 5.982 32.223 -15.188 1.00 35.75 283 ASN A N 1
ATOM 2345 C CA . ASN A 1 283 ? 5.926 32.191 -16.659 1.00 35.75 283 ASN A CA 1
ATOM 2346 C C . ASN A 1 283 ? 5.439 30.899 -17.350 1.00 35.75 283 ASN A C 1
ATOM 2348 O O . ASN A 1 283 ? 5.560 30.802 -18.568 1.00 35.75 283 ASN A O 1
ATOM 2352 N N . SER A 1 284 ? 4.785 29.969 -16.647 1.00 37.31 284 SER A N 1
ATOM 2353 C CA . SER A 1 284 ? 3.948 28.936 -17.293 1.00 37.31 284 SER A CA 1
ATOM 2354 C C . SER A 1 284 ? 2.467 29.173 -16.969 1.00 37.31 284 SER A C 1
ATOM 2356 O O . SER A 1 284 ? 2.162 29.564 -15.838 1.00 37.31 284 SER A O 1
ATOM 2358 N N . PRO A 1 285 ? 1.524 28.977 -17.917 1.00 29.52 285 PRO A N 1
ATOM 2359 C CA . PRO A 1 285 ? 0.105 29.117 -17.615 1.00 29.52 285 PRO A CA 1
ATOM 2360 C C . PRO A 1 285 ? -0.279 28.139 -16.491 1.00 29.52 285 PRO A C 1
ATOM 2362 O O . PRO A 1 285 ? 0.186 26.998 -16.489 1.00 29.52 285 PRO A O 1
ATOM 2365 N N . PRO A 1 286 ? -1.102 28.560 -15.515 1.00 32.69 286 PRO A N 1
ATOM 2366 C CA . PRO A 1 286 ? -1.450 27.721 -14.377 1.00 32.69 286 PRO A CA 1
ATOM 2367 C C . PRO A 1 286 ? -2.154 26.448 -14.859 1.00 32.69 286 PRO A C 1
ATOM 2369 O O . PRO A 1 286 ? -3.206 26.520 -15.503 1.00 32.69 286 PRO A O 1
ATOM 2372 N N . ILE A 1 287 ? -1.590 25.279 -14.534 1.00 41.38 287 ILE A N 1
ATOM 2373 C CA . ILE A 1 287 ? -2.277 23.995 -14.707 1.00 41.38 287 ILE A CA 1
ATOM 2374 C C . ILE A 1 287 ? -3.506 24.042 -13.798 1.00 41.38 287 ILE A C 1
ATOM 2376 O O . ILE A 1 287 ? -3.394 24.106 -12.576 1.00 41.38 287 ILE A O 1
ATOM 2380 N N . ARG A 1 288 ? -4.689 24.097 -14.413 1.00 36.19 288 ARG A N 1
ATOM 2381 C CA . ARG A 1 288 ? -5.945 24.479 -13.753 1.00 36.19 288 ARG A CA 1
ATOM 2382 C C . ARG A 1 288 ? -6.548 23.397 -12.837 1.00 36.19 288 ARG A C 1
ATOM 2384 O O . ARG A 1 288 ? -7.522 23.699 -12.163 1.00 36.19 288 ARG A O 1
ATOM 2391 N N . TYR A 1 289 ? -5.969 22.190 -12.773 1.00 43.34 289 TYR A N 1
ATOM 2392 C CA . TYR A 1 289 ? -6.427 21.080 -11.920 1.00 43.34 289 TYR A CA 1
ATOM 2393 C C . TYR A 1 289 ? -5.263 20.165 -11.491 1.00 43.34 289 TYR A C 1
ATOM 2395 O O . TYR A 1 289 ? -4.450 19.824 -12.353 1.00 43.34 289 TYR A O 1
ATOM 2403 N N . PRO A 1 290 ? -5.188 19.733 -10.216 1.00 60.25 290 PRO A N 1
ATOM 2404 C CA . PRO A 1 290 ? -4.241 18.712 -9.760 1.00 60.25 290 PRO A CA 1
ATOM 2405 C C . PRO A 1 290 ? -4.486 17.366 -10.457 1.00 60.25 290 PRO A C 1
ATOM 2407 O O . PRO A 1 290 ? -5.618 16.881 -10.482 1.00 60.25 290 PRO A O 1
ATOM 2410 N N . ASP A 1 291 ? -3.445 16.745 -11.015 1.00 69.25 291 ASP A N 1
ATOM 2411 C CA . ASP A 1 291 ? -3.579 15.624 -11.960 1.00 69.25 291 ASP A CA 1
ATOM 2412 C C . ASP A 1 291 ? -4.313 14.406 -11.384 1.00 69.25 291 ASP A C 1
ATOM 2414 O O . ASP A 1 291 ? -5.114 13.777 -12.075 1.00 69.25 291 ASP A O 1
ATOM 2418 N N . ILE A 1 292 ? -4.111 14.086 -10.104 1.00 81.75 292 ILE A N 1
ATOM 2419 C CA . ILE A 1 292 ? -4.763 12.928 -9.475 1.00 81.75 292 ILE A CA 1
ATOM 2420 C C . ILE A 1 292 ? -6.283 13.110 -9.311 1.00 81.75 292 ILE A C 1
ATOM 2422 O O . ILE A 1 292 ? -7.026 12.133 -9.349 1.00 81.75 292 ILE A O 1
ATOM 2426 N N . GLN A 1 293 ? -6.766 14.351 -9.183 1.00 86.25 293 GLN A N 1
ATOM 2427 C CA . GLN A 1 293 ? -8.204 14.640 -9.107 1.00 86.25 293 GLN A CA 1
ATOM 2428 C C . GLN A 1 293 ? -8.886 14.354 -10.444 1.00 86.25 293 GLN A C 1
ATOM 2430 O O . GLN A 1 293 ? -9.958 13.752 -10.463 1.00 86.25 293 GLN A O 1
ATOM 2435 N N . TYR A 1 294 ? -8.220 14.706 -11.549 1.00 87.62 294 TYR A N 1
ATOM 2436 C CA . TYR A 1 294 ? -8.718 14.451 -12.899 1.00 87.62 294 TYR A CA 1
ATOM 2437 C C . TYR A 1 294 ? -8.971 12.961 -13.144 1.00 87.62 294 TYR A C 1
ATOM 2439 O O . TYR A 1 294 ? -9.991 12.607 -13.725 1.00 87.62 294 TYR A O 1
ATOM 2447 N N . LEU A 1 295 ? -8.089 12.076 -12.663 1.00 91.94 295 LEU A N 1
ATOM 2448 C CA . LEU A 1 295 ? -8.283 10.630 -12.797 1.00 91.94 295 LEU A CA 1
ATOM 2449 C C . LEU A 1 295 ? -9.617 10.177 -12.188 1.00 91.94 295 LEU A C 1
ATOM 2451 O O . LEU A 1 295 ? -10.401 9.497 -12.847 1.00 91.94 295 LEU A O 1
ATOM 2455 N N . PHE A 1 296 ? -9.890 10.573 -10.946 1.00 93.25 296 PHE A N 1
ATOM 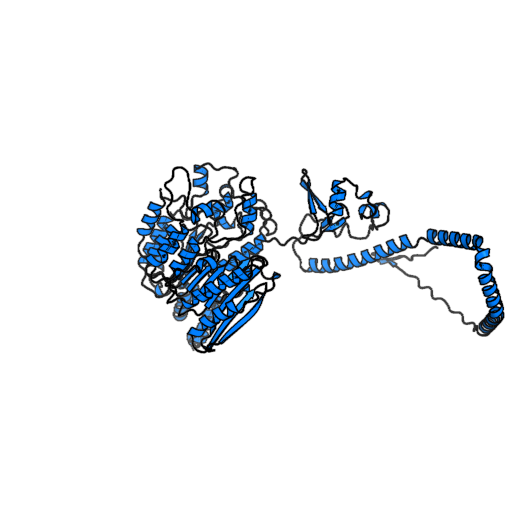2456 C CA . PHE A 1 296 ? -11.111 10.173 -10.248 1.00 93.25 296 PHE A CA 1
ATOM 2457 C C . PHE A 1 296 ? -12.366 10.861 -10.796 1.00 93.25 296 PHE A C 1
ATOM 2459 O O . PHE A 1 296 ? -13.421 10.237 -10.839 1.00 93.25 296 PHE A O 1
ATOM 2466 N N . GLU A 1 297 ? -12.254 12.093 -11.293 1.00 91.69 297 GLU A N 1
ATOM 2467 C CA . GLU A 1 297 ? -13.341 12.763 -12.017 1.00 91.69 297 GLU A CA 1
ATOM 2468 C C . GLU A 1 297 ? -13.660 12.066 -13.357 1.00 91.69 297 GLU A C 1
ATOM 2470 O O . GLU A 1 297 ? -14.819 11.955 -13.763 1.00 91.69 297 GLU A O 1
ATOM 2475 N N . ALA A 1 298 ? -12.635 11.569 -14.052 1.00 92.62 298 ALA A N 1
ATOM 2476 C CA . ALA A 1 298 ? -12.754 10.945 -15.364 1.00 92.62 298 ALA A CA 1
ATOM 2477 C C . ALA A 1 298 ? -13.329 9.520 -15.317 1.00 92.62 298 ALA A C 1
ATOM 2479 O O . ALA A 1 298 ? -14.076 9.136 -16.219 1.00 92.62 298 ALA A O 1
ATOM 2480 N N . ILE A 1 299 ? -13.035 8.746 -14.265 1.00 93.19 299 ILE A N 1
ATOM 2481 C CA . ILE A 1 299 ? -13.528 7.368 -14.089 1.00 93.19 299 ILE A CA 1
ATOM 2482 C C . ILE A 1 299 ? -15.051 7.239 -14.301 1.00 93.19 299 ILE A C 1
ATOM 2484 O O . ILE A 1 299 ? -15.453 6.466 -15.172 1.00 93.19 299 ILE A O 1
ATOM 2488 N N . PRO A 1 300 ? -15.932 7.982 -13.600 1.00 91.19 300 PRO A N 1
ATOM 2489 C CA . PRO A 1 300 ? -17.377 7.845 -13.791 1.00 91.19 300 PRO A CA 1
ATOM 2490 C C . PRO A 1 300 ? -17.847 8.317 -15.177 1.00 91.19 300 PRO A C 1
ATOM 2492 O O . PRO A 1 300 ? -18.897 7.881 -15.654 1.00 91.19 300 PRO A O 1
ATOM 2495 N N . ARG A 1 301 ? -17.076 9.186 -15.850 1.00 90.94 301 ARG A N 1
ATOM 2496 C CA . ARG A 1 301 ? -17.386 9.683 -17.200 1.00 90.94 301 ARG A CA 1
ATOM 2497 C C . ARG A 1 301 ? -17.109 8.622 -18.262 1.00 90.94 301 ARG A C 1
ATOM 2499 O O . ARG A 1 301 ? -17.938 8.426 -19.152 1.00 90.94 301 ARG A O 1
ATOM 2506 N N . PHE A 1 302 ? -15.966 7.946 -18.164 1.00 89.75 302 PHE A N 1
ATOM 2507 C CA . PHE A 1 302 ? -15.489 7.018 -19.189 1.00 89.75 302 PHE A CA 1
ATOM 2508 C C . PHE A 1 302 ? -15.809 5.547 -18.896 1.00 89.75 302 PHE A C 1
ATOM 2510 O O . PHE A 1 302 ? -16.016 4.772 -19.827 1.00 89.75 302 PHE A O 1
ATOM 2517 N N . ASN A 1 303 ? -15.915 5.149 -17.626 1.00 92.38 303 ASN A N 1
ATOM 2518 C CA . ASN A 1 303 ? -16.024 3.749 -17.211 1.00 92.38 303 ASN A CA 1
ATOM 2519 C C . ASN A 1 303 ? -17.325 3.485 -16.443 1.00 92.38 303 ASN A C 1
ATOM 2521 O O . ASN A 1 303 ? -17.327 3.101 -15.277 1.00 92.38 303 ASN A O 1
ATOM 2525 N N . LYS A 1 304 ? -18.464 3.641 -17.127 1.00 91.38 304 LYS A N 1
ATOM 2526 C CA . LYS A 1 304 ? -19.809 3.455 -16.543 1.00 91.38 304 LYS A CA 1
ATOM 2527 C C . LYS A 1 304 ? -20.085 2.040 -16.014 1.00 91.38 304 LYS A C 1
ATOM 2529 O O . LYS A 1 304 ? -20.983 1.866 -15.200 1.00 91.38 304 LYS A O 1
ATOM 2534 N N . ASN A 1 305 ? -19.334 1.047 -16.492 1.00 92.94 305 ASN A N 1
ATOM 2535 C CA . ASN A 1 305 ? -19.449 -0.355 -16.085 1.00 92.94 305 ASN A CA 1
ATOM 2536 C C . ASN A 1 305 ? -18.528 -0.720 -14.910 1.00 92.94 305 ASN A C 1
ATOM 2538 O O . ASN A 1 305 ? -18.507 -1.885 -14.508 1.00 92.94 305 ASN A O 1
ATOM 2542 N N . LEU A 1 306 ? -17.753 0.235 -14.381 1.00 97.00 306 LEU A N 1
ATOM 2543 C CA . LEU A 1 306 ? -16.828 -0.024 -13.286 1.00 97.00 306 LEU A CA 1
ATOM 2544 C C . LEU A 1 306 ? -17.612 -0.383 -12.019 1.00 97.00 306 LEU A C 1
ATOM 2546 O O . LEU A 1 306 ? -18.504 0.345 -11.595 1.00 97.00 306 LEU A O 1
ATOM 2550 N N . LYS A 1 307 ? -17.257 -1.515 -11.414 1.00 97.19 307 LYS A N 1
ATOM 2551 C CA . LYS A 1 307 ? -17.877 -2.060 -10.202 1.00 97.19 307 LYS A CA 1
ATOM 2552 C C . LYS A 1 307 ? -16.924 -2.071 -9.019 1.00 97.19 307 LYS A C 1
ATOM 2554 O O . LYS A 1 307 ? -17.368 -1.906 -7.886 1.00 97.19 307 LYS A O 1
ATOM 2559 N N . ARG A 1 308 ? -15.627 -2.272 -9.264 1.00 97.88 308 ARG A N 1
ATOM 2560 C CA . ARG A 1 308 ? -14.604 -2.375 -8.220 1.00 97.88 308 ARG A CA 1
ATOM 2561 C C . ARG A 1 308 ? -13.463 -1.405 -8.479 1.00 97.88 308 ARG A C 1
ATOM 2563 O O . ARG A 1 308 ? -12.835 -1.449 -9.535 1.00 97.88 308 ARG A O 1
ATOM 2570 N N . LEU A 1 309 ? -13.150 -0.594 -7.476 1.00 97.88 309 LEU A N 1
ATOM 2571 C CA . LEU A 1 309 ? -11.973 0.267 -7.470 1.00 97.88 309 LEU A CA 1
ATOM 2572 C C . LEU A 1 309 ? -11.150 -0.005 -6.211 1.00 97.88 309 LEU A C 1
ATOM 2574 O O . LEU A 1 309 ? -11.630 0.191 -5.095 1.00 97.88 309 LEU A O 1
ATOM 2578 N N . VAL A 1 310 ? -9.911 -0.452 -6.397 1.00 97.88 310 VAL A N 1
ATOM 2579 C CA . VAL A 1 310 ? -8.931 -0.646 -5.325 1.00 97.88 310 VAL A CA 1
ATOM 2580 C C . VAL A 1 310 ? -7.749 0.272 -5.592 1.00 97.88 310 VAL A C 1
ATOM 2582 O O . VAL A 1 310 ? -7.032 0.087 -6.572 1.00 97.88 310 VAL A O 1
ATOM 2585 N N . VAL A 1 311 ? -7.546 1.258 -4.724 1.00 96.62 311 VAL A N 1
ATOM 2586 C CA . VAL A 1 311 ? -6.421 2.188 -4.779 1.00 96.62 311 VAL A CA 1
ATOM 2587 C C . VAL A 1 311 ? -5.612 2.089 -3.497 1.00 96.62 311 VAL A C 1
ATOM 2589 O O . VAL A 1 311 ? -6.138 2.310 -2.406 1.00 96.62 311 VAL A O 1
ATOM 2592 N N . PHE A 1 312 ? -4.326 1.784 -3.625 1.00 94.88 312 PHE A N 1
ATOM 2593 C CA . PHE A 1 312 ? -3.409 1.681 -2.496 1.00 94.88 312 PHE A CA 1
ATOM 2594 C C . PHE A 1 312 ? -2.193 2.571 -2.724 1.00 94.88 312 PHE A C 1
ATOM 2596 O O . PHE A 1 312 ? -1.272 2.198 -3.447 1.00 94.88 312 PHE A O 1
ATOM 2603 N N . GLU A 1 313 ? -2.170 3.747 -2.100 1.00 90.88 313 GLU A N 1
ATOM 2604 C CA . GLU A 1 313 ? -0.998 4.615 -2.164 1.00 90.88 313 GLU A CA 1
ATOM 2605 C C . GLU A 1 313 ? 0.048 4.137 -1.154 1.00 90.88 313 GLU A C 1
ATOM 2607 O O . GLU A 1 313 ? -0.045 4.359 0.054 1.00 90.88 313 GLU A O 1
ATOM 2612 N N . ASN A 1 314 ? 1.061 3.434 -1.649 1.00 88.25 314 ASN A N 1
ATOM 2613 C CA . ASN A 1 314 ? 2.121 2.933 -0.799 1.00 88.25 314 ASN A CA 1
ATOM 2614 C C . ASN A 1 314 ? 3.098 4.051 -0.422 1.00 88.25 314 ASN A C 1
ATOM 2616 O O . ASN A 1 314 ? 3.496 4.874 -1.242 1.00 88.25 314 ASN A O 1
ATOM 2620 N N . PHE A 1 315 ? 3.578 4.021 0.813 1.00 79.06 315 PHE A N 1
ATOM 2621 C CA . PHE A 1 315 ? 4.647 4.885 1.292 1.00 79.06 315 PHE A CA 1
ATOM 2622 C C . PHE A 1 315 ? 5.610 4.062 2.142 1.00 79.06 315 PHE A C 1
ATOM 2624 O O . PHE A 1 315 ? 5.300 2.961 2.588 1.00 79.06 315 PHE A O 1
ATOM 2631 N N . ASN A 1 316 ? 6.795 4.603 2.392 1.00 73.69 316 ASN A N 1
ATOM 2632 C CA . ASN A 1 316 ? 7.700 4.036 3.378 1.00 73.69 316 ASN A CA 1
ATOM 2633 C C . ASN A 1 316 ? 8.271 5.170 4.227 1.00 73.69 316 ASN A C 1
ATOM 2635 O O . ASN A 1 316 ? 8.927 6.081 3.717 1.00 73.69 316 ASN A O 1
ATOM 2639 N N . GLN A 1 317 ? 7.989 5.114 5.530 1.00 64.81 317 GLN A N 1
ATOM 2640 C CA . GLN A 1 317 ? 8.372 6.135 6.509 1.00 64.81 317 GLN A CA 1
ATOM 2641 C C . GLN A 1 317 ? 9.890 6.305 6.613 1.00 64.81 317 GLN A C 1
ATOM 2643 O O . GLN A 1 317 ? 10.368 7.351 7.035 1.00 64.81 317 GLN A O 1
ATOM 2648 N N . GLN A 1 318 ? 10.673 5.308 6.201 1.00 63.22 318 GLN A N 1
ATOM 2649 C CA . GLN A 1 318 ? 12.124 5.423 6.214 1.00 63.22 318 GLN A CA 1
ATOM 2650 C C . GLN A 1 318 ? 12.654 6.304 5.075 1.00 63.22 318 GLN A C 1
ATOM 2652 O O . GLN A 1 318 ? 13.681 6.954 5.255 1.00 63.22 318 GLN A O 1
ATOM 2657 N N . TYR A 1 319 ? 11.955 6.410 3.934 1.00 64.88 319 TYR A N 1
ATOM 2658 C CA . TYR A 1 319 ? 12.386 7.322 2.866 1.00 64.88 319 TYR A CA 1
ATOM 2659 C C . TYR A 1 319 ? 12.252 8.788 3.262 1.00 64.88 319 TYR A C 1
ATOM 2661 O O . TYR A 1 319 ? 13.082 9.580 2.838 1.00 64.88 319 TYR A O 1
ATOM 2669 N N . THR A 1 320 ? 11.275 9.170 4.090 1.00 56.06 320 THR A N 1
ATOM 2670 C CA . THR A 1 320 ? 11.141 10.573 4.522 1.00 56.06 320 THR A CA 1
ATOM 2671 C C . THR A 1 320 ? 12.341 10.989 5.370 1.00 56.06 320 THR A C 1
ATOM 2673 O O . THR A 1 320 ? 12.957 12.011 5.086 1.00 56.06 320 THR A O 1
ATOM 2676 N N . VAL A 1 321 ? 12.753 10.159 6.338 1.00 55.81 321 VAL A N 1
ATOM 2677 C CA . VAL A 1 321 ? 13.960 10.381 7.162 1.00 55.81 321 VAL A CA 1
ATOM 2678 C C . VAL A 1 321 ? 15.215 10.521 6.297 1.00 55.81 321 VAL A C 1
ATOM 2680 O O . VAL A 1 321 ? 16.074 11.355 6.573 1.00 55.81 321 VAL A O 1
ATOM 2683 N N . ILE A 1 322 ? 15.305 9.715 5.240 1.00 54.44 322 ILE A N 1
ATOM 2684 C CA . ILE A 1 322 ? 16.402 9.730 4.274 1.00 54.44 322 ILE A CA 1
ATOM 2685 C C . ILE A 1 322 ? 16.378 11.008 3.419 1.00 54.44 322 ILE A C 1
ATOM 2687 O O . ILE A 1 322 ? 17.397 11.683 3.296 1.00 54.44 322 ILE A O 1
ATOM 2691 N N . MET A 1 323 ? 15.221 11.381 2.872 1.00 51.06 323 MET A N 1
ATOM 2692 C CA . MET A 1 323 ? 15.059 12.565 2.023 1.00 51.06 323 MET A CA 1
ATOM 2693 C C . MET A 1 323 ? 15.323 13.870 2.778 1.00 51.06 323 MET A C 1
ATOM 2695 O O . MET A 1 323 ? 15.982 14.758 2.239 1.00 51.06 323 MET A O 1
ATOM 2699 N N . HIS A 1 324 ? 14.921 13.945 4.053 1.00 52.50 324 HIS A N 1
ATOM 2700 C CA . HIS A 1 324 ? 15.245 15.055 4.962 1.00 52.50 324 HIS A CA 1
ATOM 2701 C C . HIS A 1 324 ? 16.756 15.279 5.139 1.00 52.50 324 HIS A C 1
ATOM 2703 O O . HIS A 1 324 ? 17.174 16.383 5.474 1.00 52.50 324 HIS A O 1
ATOM 2709 N N . GLN A 1 325 ? 17.588 14.251 4.933 1.00 45.78 325 GLN A N 1
ATOM 2710 C CA . GLN A 1 325 ? 19.049 14.351 5.057 1.00 45.78 325 GLN A CA 1
ATOM 2711 C C . GLN A 1 325 ? 19.754 14.709 3.740 1.00 45.78 325 GLN A C 1
ATOM 2713 O O . GLN A 1 325 ? 20.875 15.216 3.777 1.00 45.78 325 GLN A O 1
ATOM 2718 N N . VAL A 1 326 ? 19.135 14.426 2.588 1.00 41.75 326 VAL A N 1
ATOM 2719 C CA . VAL A 1 326 ? 19.792 14.464 1.268 1.00 41.75 326 VAL A CA 1
ATOM 2720 C C . VAL A 1 326 ? 19.529 15.772 0.511 1.00 41.75 326 VAL A C 1
ATOM 2722 O O . VAL A 1 326 ? 20.411 16.244 -0.207 1.00 41.75 326 VAL A O 1
ATOM 2725 N N . LEU A 1 327 ? 18.367 16.404 0.693 1.00 44.75 327 LEU A N 1
ATOM 2726 C CA . LEU A 1 327 ? 18.016 17.650 0.006 1.00 44.75 327 LEU A CA 1
ATOM 2727 C C . LEU A 1 327 ? 18.495 18.879 0.811 1.00 44.75 327 LEU A C 1
ATOM 2729 O O . LEU A 1 327 ? 17.817 19.392 1.692 1.00 44.75 327 LEU A O 1
ATOM 2733 N N . SER A 1 328 ? 19.690 19.371 0.464 1.00 40.38 328 SER A N 1
ATOM 2734 C CA . SER A 1 328 ? 20.089 20.788 0.601 1.00 40.38 328 SER A CA 1
ATOM 2735 C C . SER A 1 328 ? 20.492 21.350 1.972 1.00 40.38 328 SER A C 1
ATOM 2737 O O . SER A 1 328 ? 20.397 22.561 2.167 1.00 40.38 328 SER A O 1
ATOM 2739 N N . GLY A 1 329 ? 20.999 20.551 2.922 1.00 39.06 329 GLY A N 1
ATOM 2740 C CA . GLY A 1 329 ? 21.625 21.083 4.155 1.00 39.06 329 GLY A CA 1
ATOM 2741 C C . GLY A 1 329 ? 20.718 21.971 5.030 1.00 39.06 329 GLY A C 1
ATOM 2742 O O . GLY A 1 329 ? 21.177 22.547 6.013 1.00 39.06 329 GLY A O 1
ATOM 2743 N N . HIS A 1 330 ? 19.439 22.046 4.679 1.00 36.94 330 HIS A N 1
ATOM 2744 C CA . HIS A 1 330 ? 18.346 22.667 5.393 1.00 36.94 330 HIS A CA 1
ATOM 2745 C C . HIS A 1 330 ? 17.331 21.557 5.608 1.00 36.94 330 HIS A C 1
ATOM 2747 O O . HIS A 1 330 ? 17.033 20.795 4.692 1.00 36.94 330 HIS A O 1
ATOM 2753 N N . VAL A 1 331 ? 16.819 21.453 6.829 1.00 36.25 331 VAL A N 1
ATOM 2754 C CA . VAL A 1 331 ? 15.686 20.578 7.121 1.00 36.25 331 VAL A CA 1
ATOM 2755 C C . VAL A 1 331 ? 14.531 21.071 6.252 1.00 36.25 331 VAL A C 1
ATOM 2757 O O . VAL A 1 331 ? 14.044 22.179 6.476 1.00 36.25 331 VAL A O 1
ATOM 2760 N N . LEU A 1 332 ? 14.115 20.295 5.247 1.00 42.84 332 LEU A N 1
ATOM 2761 C CA . LEU A 1 332 ? 12.846 20.541 4.566 1.00 42.84 332 LEU A CA 1
ATOM 2762 C C . LEU A 1 332 ? 11.766 20.438 5.641 1.00 42.84 332 LEU A C 1
ATOM 2764 O O . LEU A 1 332 ? 11.418 19.356 6.083 1.00 42.84 332 LEU A O 1
ATOM 2768 N N . SER A 1 333 ? 11.264 21.565 6.130 1.00 40.88 333 SER A N 1
ATOM 2769 C CA . SER A 1 333 ? 10.354 21.619 7.280 1.00 40.88 333 SER A CA 1
ATOM 2770 C C . SER A 1 333 ? 8.965 21.001 7.011 1.00 40.88 333 SER A C 1
ATOM 2772 O O . SER A 1 333 ? 8.076 21.142 7.845 1.00 40.88 333 SER A O 1
ATOM 2774 N N . GLU A 1 334 ? 8.734 20.357 5.861 1.00 44.31 334 GLU A N 1
ATOM 2775 C CA . GLU A 1 334 ? 7.379 20.141 5.331 1.00 44.31 334 GLU A CA 1
ATOM 2776 C C . GLU A 1 334 ? 7.088 18.725 4.801 1.00 44.31 334 GLU A C 1
ATOM 2778 O O . GLU A 1 334 ? 5.977 18.465 4.345 1.00 44.31 334 GLU A O 1
ATOM 2783 N N . CYS A 1 335 ? 8.030 17.778 4.869 1.00 47.09 335 CYS A N 1
ATOM 2784 C CA . CYS A 1 335 ? 7.732 16.383 4.524 1.00 47.09 335 CYS A CA 1
ATOM 2785 C C . CYS A 1 335 ? 7.211 15.631 5.757 1.00 47.09 335 CYS A C 1
ATOM 2787 O O . CYS A 1 335 ? 7.996 15.059 6.522 1.00 47.09 335 CYS A O 1
ATOM 2789 N N . ASP A 1 336 ? 5.888 15.639 5.953 1.00 55.44 336 ASP A N 1
ATOM 2790 C CA . ASP A 1 336 ? 5.237 14.870 7.016 1.00 55.44 336 ASP A CA 1
ATOM 2791 C C . ASP A 1 336 ? 5.614 13.381 6.901 1.00 55.44 336 ASP A C 1
ATOM 2793 O O . ASP A 1 336 ? 5.448 12.745 5.851 1.00 55.44 336 ASP A O 1
ATOM 2797 N N . SER A 1 337 ? 6.082 12.798 8.012 1.00 57.66 337 SER A N 1
ATOM 2798 C CA . SER A 1 337 ? 6.367 11.357 8.128 1.00 57.66 337 SER A CA 1
ATOM 2799 C C . SER A 1 337 ? 5.137 10.484 7.861 1.00 57.66 337 SER A C 1
ATOM 2801 O O . SER A 1 337 ? 5.268 9.294 7.570 1.00 57.66 337 SER A O 1
ATOM 2803 N N . HIS A 1 338 ? 3.955 11.095 7.903 1.00 64.75 338 HIS A N 1
ATOM 2804 C CA . HIS A 1 338 ? 2.664 10.497 7.618 1.00 64.75 338 HIS A CA 1
ATOM 2805 C C . HIS A 1 338 ? 2.060 11.124 6.364 1.00 64.75 338 HIS A C 1
ATOM 2807 O O . HIS A 1 338 ? 2.293 12.292 6.047 1.00 64.75 338 HIS A O 1
ATOM 2813 N N . ARG A 1 339 ? 1.302 10.328 5.616 1.00 70.50 339 ARG A N 1
ATOM 2814 C CA . ARG A 1 339 ? 0.517 10.836 4.499 1.00 70.50 339 ARG A CA 1
ATOM 2815 C C . ARG A 1 339 ? -0.691 11.578 5.063 1.00 70.50 339 ARG A C 1
ATOM 2817 O O . ARG A 1 339 ? -1.443 10.997 5.833 1.00 70.50 339 ARG A O 1
ATOM 2824 N N . LYS A 1 340 ? -0.855 12.846 4.680 1.00 75.19 340 LYS A N 1
ATOM 2825 C CA . LYS A 1 340 ? -2.078 13.627 4.905 1.00 75.19 340 LYS A CA 1
ATOM 2826 C C . LYS A 1 340 ? -2.794 13.794 3.565 1.00 75.19 340 LYS A C 1
ATOM 2828 O O . LYS A 1 340 ? -2.316 14.587 2.748 1.00 75.19 340 LYS A O 1
ATOM 2833 N N . PRO A 1 341 ? -3.831 12.993 3.279 1.00 77.81 341 PRO A N 1
ATOM 2834 C CA . PRO A 1 341 ? -4.666 13.140 2.092 1.00 77.81 341 PRO A CA 1
ATOM 2835 C C . PRO A 1 341 ? -5.233 14.552 1.985 1.00 77.81 341 PRO A C 1
ATOM 2837 O O . PRO A 1 341 ? -5.624 15.145 2.988 1.00 77.81 341 PRO A O 1
ATOM 2840 N N . THR A 1 342 ? -5.294 15.107 0.775 1.00 81.62 342 THR A N 1
ATOM 2841 C CA . THR A 1 342 ? -5.989 16.385 0.587 1.00 81.62 342 THR A CA 1
ATOM 2842 C C . THR A 1 342 ? -7.508 16.160 0.590 1.00 81.62 342 THR A C 1
ATOM 2844 O O . THR A 1 342 ? -7.983 15.163 0.030 1.00 81.62 342 THR A O 1
ATOM 2847 N N . PRO A 1 343 ? -8.304 17.085 1.164 1.00 87.94 343 PRO A N 1
ATOM 2848 C CA . PRO A 1 343 ? -9.762 16.970 1.144 1.00 87.94 343 PRO A CA 1
ATOM 2849 C C . PRO A 1 343 ? -10.322 16.830 -0.276 1.00 87.94 343 PRO A C 1
ATOM 2851 O O . PRO A 1 343 ? -11.209 16.018 -0.524 1.00 87.94 343 PRO A O 1
ATOM 2854 N N . ALA A 1 344 ? -9.749 17.565 -1.235 1.00 86.00 344 ALA A N 1
ATOM 2855 C CA . ALA A 1 344 ? -10.178 17.543 -2.630 1.00 86.00 344 ALA A CA 1
ATOM 2856 C C . ALA A 1 344 ? -10.049 16.150 -3.274 1.00 86.00 344 ALA A C 1
ATOM 2858 O O . ALA A 1 344 ? -10.978 15.706 -3.941 1.00 86.00 344 ALA A O 1
ATOM 2859 N N . VAL A 1 345 ? -8.948 15.426 -3.031 1.00 87.94 345 VAL A N 1
ATOM 2860 C CA . VAL A 1 345 ? -8.782 14.054 -3.545 1.00 87.94 345 VAL A CA 1
ATOM 2861 C C . VAL A 1 345 ? -9.789 13.104 -2.902 1.00 87.94 345 VAL A C 1
ATOM 2863 O O . VAL A 1 345 ? -10.424 12.329 -3.611 1.00 87.94 345 VAL A O 1
ATOM 2866 N N . SER A 1 346 ? -10.005 13.214 -1.588 1.00 92.00 346 SER A N 1
ATOM 2867 C CA . SER A 1 346 ? -10.984 12.377 -0.876 1.00 92.00 346 SER A CA 1
ATOM 2868 C C . SER A 1 346 ? -12.405 12.569 -1.423 1.00 92.00 346 SER A C 1
ATOM 2870 O O . SER A 1 346 ? -13.102 11.586 -1.672 1.00 92.00 346 SER A O 1
ATOM 2872 N N . ARG A 1 347 ? -12.799 13.818 -1.720 1.00 91.44 347 ARG A N 1
ATOM 2873 C CA . ARG A 1 347 ? -14.083 14.136 -2.371 1.00 91.44 347 ARG A CA 1
ATOM 2874 C C . ARG A 1 347 ? -14.180 13.573 -3.790 1.00 91.44 347 ARG A C 1
ATOM 2876 O O . ARG A 1 347 ? -15.227 13.054 -4.162 1.00 91.44 347 ARG A O 1
ATOM 2883 N N . MET A 1 348 ? -13.109 13.636 -4.584 1.00 91.75 348 MET A N 1
ATOM 2884 C CA . MET A 1 348 ? -13.117 13.070 -5.941 1.00 91.75 348 MET A CA 1
ATOM 2885 C C . MET A 1 348 ? -13.210 11.541 -5.937 1.00 91.75 348 MET A C 1
ATOM 2887 O O . MET A 1 348 ? -13.914 10.975 -6.769 1.00 91.75 348 MET A O 1
ATOM 2891 N N . VAL A 1 349 ? -12.574 10.859 -4.981 1.00 94.88 349 VAL A N 1
ATOM 2892 C CA . VAL A 1 349 ? -12.733 9.404 -4.813 1.00 94.88 349 VAL A CA 1
ATOM 2893 C C . VAL A 1 349 ? -14.158 9.052 -4.377 1.00 94.88 349 VAL A C 1
ATOM 2895 O O . VAL A 1 349 ? -14.722 8.082 -4.883 1.00 94.88 349 VAL A O 1
ATOM 2898 N N . ALA A 1 350 ? -14.776 9.853 -3.501 1.00 95.00 350 ALA A N 1
ATOM 2899 C CA . ALA A 1 350 ? -16.187 9.692 -3.149 1.00 95.00 350 ALA A CA 1
ATOM 2900 C C . ALA A 1 350 ? -17.094 9.822 -4.385 1.00 95.00 350 ALA A C 1
ATOM 2902 O O . ALA A 1 350 ? -17.889 8.917 -4.645 1.00 95.00 350 ALA A O 1
ATOM 2903 N N . LEU A 1 351 ? -16.891 10.852 -5.215 1.00 93.12 351 LEU A N 1
ATOM 2904 C CA . LEU A 1 351 ? -17.604 11.040 -6.486 1.00 93.12 351 LEU A CA 1
ATOM 2905 C C . LEU A 1 351 ? -17.408 9.856 -7.451 1.00 93.12 351 LEU A C 1
ATOM 2907 O O . LEU A 1 351 ? -18.374 9.355 -8.027 1.00 93.12 351 LEU A O 1
ATOM 2911 N N . ALA A 1 352 ? -16.174 9.366 -7.595 1.00 95.06 352 ALA A N 1
ATOM 2912 C CA . ALA A 1 352 ? -15.861 8.206 -8.431 1.00 95.06 352 ALA A CA 1
ATOM 2913 C C . ALA A 1 352 ? -16.540 6.915 -7.939 1.00 95.06 352 ALA A C 1
ATOM 2915 O O . ALA A 1 352 ? -16.725 5.976 -8.713 1.00 95.06 352 ALA A O 1
ATOM 2916 N N . SER A 1 353 ? -16.908 6.863 -6.655 1.00 96.50 353 SER A N 1
ATOM 2917 C CA . SER A 1 353 ? -17.436 5.664 -6.007 1.00 96.50 353 SER A CA 1
ATOM 2918 C C . SER A 1 353 ? -18.956 5.503 -6.044 1.00 96.50 353 SER A C 1
ATOM 2920 O O . SER A 1 353 ? -19.441 4.423 -5.715 1.00 96.50 353 SER A O 1
ATOM 2922 N N . LEU A 1 354 ? -19.709 6.529 -6.465 1.00 95.19 354 LEU A N 1
ATOM 2923 C CA . LEU A 1 354 ? -21.180 6.557 -6.369 1.00 95.19 354 LEU A CA 1
ATOM 2924 C C . LEU A 1 354 ? -21.864 5.349 -7.036 1.00 95.19 354 LEU A C 1
ATOM 2926 O O . LEU A 1 354 ? -22.839 4.817 -6.514 1.00 95.19 354 LEU A O 1
ATOM 2930 N N . ASN A 1 355 ? -21.326 4.874 -8.164 1.00 95.31 355 ASN A N 1
ATOM 2931 C CA . ASN A 1 355 ? -21.889 3.745 -8.914 1.00 95.31 355 ASN A CA 1
ATOM 2932 C C . ASN A 1 355 ? -21.202 2.396 -8.642 1.00 95.31 355 ASN A C 1
ATOM 2934 O O . ASN A 1 355 ? -21.618 1.389 -9.215 1.00 95.31 355 ASN A O 1
ATOM 2938 N N . LEU A 1 356 ? -20.173 2.359 -7.790 1.00 97.75 356 LEU A N 1
ATOM 2939 C CA . LEU A 1 356 ? -19.396 1.147 -7.532 1.00 97.75 356 LEU A CA 1
ATOM 2940 C C . LEU A 1 356 ? -20.148 0.163 -6.627 1.00 97.75 356 LEU A C 1
ATOM 2942 O O . LEU A 1 356 ? -20.966 0.544 -5.793 1.00 97.75 356 LEU A O 1
ATOM 2946 N N . GLU A 1 357 ? -19.807 -1.117 -6.756 1.00 97.94 357 GLU A N 1
ATOM 2947 C CA . GLU A 1 357 ? -20.195 -2.178 -5.823 1.00 97.94 357 GLU A CA 1
ATOM 2948 C C . GLU A 1 357 ? -19.152 -2.332 -4.700 1.00 97.94 357 GLU A C 1
ATOM 2950 O O . GLU A 1 357 ? -19.495 -2.658 -3.562 1.00 97.94 357 GLU A O 1
ATOM 2955 N N . HIS A 1 358 ? -17.876 -2.056 -4.993 1.00 98.38 358 HIS A N 1
ATOM 2956 C CA . HIS A 1 358 ? -16.776 -2.192 -4.042 1.00 98.38 358 HIS A CA 1
ATOM 2957 C C . HIS A 1 358 ? -15.739 -1.071 -4.186 1.00 98.38 358 HIS A C 1
ATOM 2959 O O . HIS A 1 358 ? -15.192 -0.855 -5.270 1.00 98.38 358 HIS A O 1
ATOM 2965 N N . LEU A 1 359 ? -15.404 -0.424 -3.070 1.00 98.25 359 LEU A N 1
ATOM 2966 C CA . LEU A 1 359 ? -14.329 0.562 -2.981 1.00 98.25 359 LEU A CA 1
ATOM 2967 C C . LEU A 1 359 ? -13.319 0.148 -1.908 1.00 98.25 359 LEU A C 1
ATOM 2969 O O . LEU A 1 359 ? -13.694 -0.132 -0.774 1.00 98.25 359 LEU A O 1
ATOM 2973 N N . ALA A 1 360 ? -12.034 0.184 -2.238 1.00 98.44 360 ALA A N 1
ATOM 2974 C CA . ALA A 1 360 ? -10.960 0.209 -1.256 1.00 98.44 360 ALA A CA 1
ATOM 2975 C C . ALA A 1 360 ? -10.002 1.347 -1.610 1.00 98.44 360 ALA A C 1
ATOM 2977 O O . ALA A 1 360 ? -9.386 1.317 -2.668 1.00 98.44 360 ALA A O 1
ATOM 2978 N N . ALA A 1 361 ? -9.874 2.351 -0.749 1.00 97.12 361 ALA A N 1
ATOM 2979 C CA . ALA A 1 361 ? -8.983 3.486 -0.951 1.00 97.12 361 ALA A CA 1
ATOM 2980 C C . ALA A 1 361 ? -8.100 3.653 0.289 1.00 97.12 361 ALA A C 1
ATOM 2982 O O . ALA A 1 361 ? -8.538 4.132 1.332 1.00 97.12 361 ALA A O 1
ATOM 2983 N N . SER A 1 362 ? -6.852 3.202 0.178 1.00 95.38 362 SER A N 1
ATOM 2984 C CA . SER A 1 362 ? -5.891 3.183 1.279 1.00 95.38 362 SER A CA 1
ATOM 2985 C C . SER A 1 362 ? -4.812 4.238 1.082 1.00 95.38 362 SER A C 1
ATOM 2987 O O . SER A 1 362 ? -4.183 4.309 0.026 1.00 95.38 362 SER A O 1
ATOM 2989 N N . PHE A 1 363 ? -4.612 5.049 2.118 1.00 91.81 363 PHE A N 1
ATOM 2990 C CA . PHE A 1 363 ? -3.651 6.145 2.273 1.00 91.81 363 PHE A CA 1
ATOM 2991 C C . PHE A 1 363 ? -3.790 7.326 1.304 1.00 91.81 363 PHE A C 1
ATOM 2993 O O . PHE A 1 363 ? -3.317 8.410 1.627 1.00 91.81 363 PHE A O 1
ATOM 3000 N N . ILE A 1 364 ? -4.490 7.163 0.180 1.00 90.12 364 ILE A N 1
ATOM 3001 C CA . ILE A 1 364 ? -4.784 8.242 -0.774 1.00 90.12 364 ILE A CA 1
ATOM 3002 C C . ILE A 1 364 ? -5.971 9.125 -0.352 1.00 90.12 364 ILE A C 1
ATOM 3004 O O . ILE A 1 364 ? -6.111 10.247 -0.835 1.00 90.12 364 ILE A O 1
ATOM 3008 N N . VAL A 1 365 ? -6.819 8.632 0.557 1.00 92.75 365 VAL A N 1
ATOM 3009 C CA . VAL A 1 365 ? -7.988 9.340 1.102 1.00 92.75 365 VAL A CA 1
ATOM 3010 C C . VAL A 1 365 ? -7.972 9.337 2.621 1.00 92.75 365 VAL A C 1
ATOM 3012 O O . VAL A 1 365 ? -7.405 8.433 3.241 1.00 92.75 365 VAL A O 1
ATOM 3015 N N . ASP A 1 366 ? -8.636 10.332 3.203 1.00 94.50 366 ASP A N 1
ATOM 3016 C CA . ASP A 1 366 ? -9.001 10.318 4.614 1.00 94.50 366 ASP A CA 1
ATOM 3017 C C . ASP A 1 366 ? -10.512 10.139 4.762 1.00 94.50 366 ASP A C 1
ATOM 3019 O O . ASP A 1 366 ? -11.288 10.848 4.116 1.00 94.50 366 ASP A O 1
ATOM 3023 N N . ALA A 1 367 ? -10.933 9.208 5.618 1.00 96.69 367 ALA A N 1
ATOM 3024 C CA . ALA A 1 367 ? -12.342 8.930 5.869 1.00 96.69 367 ALA A CA 1
ATOM 3025 C C . ALA A 1 367 ? -13.114 10.170 6.352 1.00 96.69 367 ALA A C 1
ATOM 3027 O O . ALA A 1 367 ? -14.259 10.352 5.951 1.00 96.69 367 ALA A O 1
ATOM 3028 N N . SER A 1 368 ? -12.488 11.059 7.135 1.00 93.69 368 SER A N 1
ATOM 3029 C CA . SER A 1 368 ? -13.131 12.299 7.596 1.00 93.69 368 SER A CA 1
ATOM 3030 C C . SER A 1 368 ? -13.544 13.200 6.427 1.00 93.69 368 SER A C 1
ATOM 3032 O O . SER A 1 368 ? -14.659 13.708 6.399 1.00 93.69 368 SER A O 1
ATOM 3034 N N . HIS A 1 369 ? -12.680 13.340 5.419 1.00 93.81 369 HIS A N 1
ATOM 3035 C CA . HIS A 1 369 ? -12.961 14.121 4.214 1.00 93.81 369 HIS A CA 1
ATOM 3036 C C . HIS A 1 369 ? -13.840 13.373 3.209 1.00 93.81 369 HIS A C 1
ATOM 3038 O O . HIS A 1 369 ? -14.582 14.001 2.462 1.00 93.81 369 HIS A O 1
ATOM 3044 N N . PHE A 1 370 ? -13.755 12.041 3.162 1.00 95.50 370 PHE A N 1
ATOM 3045 C CA . PHE A 1 370 ? -14.619 11.220 2.312 1.00 95.50 370 PHE A CA 1
ATOM 3046 C C . PHE A 1 370 ? -16.086 11.304 2.762 1.00 95.50 370 PHE A C 1
ATOM 3048 O O . PHE A 1 370 ? -16.984 11.376 1.925 1.00 95.50 370 PHE A O 1
ATOM 3055 N N . PHE A 1 371 ? -16.327 11.316 4.078 1.00 94.06 371 PHE A N 1
ATOM 3056 C CA . PHE A 1 371 ? -17.667 11.402 4.665 1.00 94.06 371 PHE A CA 1
ATOM 3057 C C . PHE A 1 371 ? -18.185 12.837 4.856 1.00 94.06 371 PHE A C 1
ATOM 3059 O O . PHE A 1 371 ? -19.282 13.014 5.389 1.00 94.06 371 PHE A O 1
ATOM 3066 N N . ASP A 1 372 ? -17.472 13.852 4.361 1.00 87.88 372 ASP A N 1
ATOM 3067 C CA . ASP A 1 372 ? -18.007 15.209 4.182 1.00 87.88 372 ASP A CA 1
ATOM 3068 C C . ASP A 1 372 ? -18.949 15.243 2.960 1.00 87.88 372 ASP A C 1
ATOM 3070 O O . ASP A 1 372 ? -18.623 15.716 1.866 1.00 87.88 372 ASP A O 1
ATOM 3074 N N . ILE A 1 373 ? -20.094 14.580 3.136 1.00 77.38 373 ILE A N 1
ATOM 3075 C CA . ILE A 1 373 ? -21.009 14.149 2.077 1.00 77.38 373 ILE A CA 1
ATOM 3076 C C . ILE A 1 373 ? -21.828 15.318 1.548 1.00 77.38 373 ILE A C 1
ATOM 3078 O O . ILE A 1 373 ? -22.532 15.997 2.297 1.00 77.38 373 ILE A O 1
ATOM 3082 N N . GLU A 1 374 ? -21.861 15.472 0.223 1.00 82.75 374 GLU A N 1
ATOM 3083 C CA . GLU A 1 374 ? -22.845 16.352 -0.400 1.00 82.75 374 GLU A CA 1
ATOM 3084 C C . GLU A 1 374 ? -24.265 15.777 -0.242 1.00 82.75 374 GLU A C 1
ATOM 3086 O O . GLU A 1 374 ? -24.482 14.570 -0.414 1.00 82.75 374 GLU A O 1
ATOM 3091 N N . PRO A 1 375 ? -25.278 16.616 0.041 1.00 85.81 375 PRO A N 1
ATOM 3092 C CA . PRO A 1 375 ? -26.647 16.148 0.248 1.00 85.81 375 PRO A CA 1
ATOM 3093 C C . PRO A 1 375 ? -27.199 15.280 -0.892 1.00 85.81 375 PRO A C 1
ATOM 3095 O O . PRO A 1 375 ? -27.957 14.356 -0.613 1.00 85.81 375 PRO A O 1
ATOM 3098 N N . SER A 1 376 ? -26.772 15.524 -2.134 1.00 89.56 376 SER A N 1
ATOM 3099 C CA . SER A 1 376 ? -27.198 14.814 -3.347 1.00 89.56 376 SER A CA 1
ATOM 3100 C C . SER A 1 376 ? -26.520 13.461 -3.585 1.00 89.56 376 SER A C 1
ATOM 3102 O O . SER A 1 376 ? -26.957 12.723 -4.464 1.00 89.56 376 SER A O 1
ATOM 3104 N N . TRP A 1 377 ? -25.443 13.131 -2.869 1.00 93.38 377 TRP A N 1
ATOM 3105 C CA . TRP A 1 377 ? -24.695 11.897 -3.118 1.00 93.38 377 TRP A CA 1
ATOM 3106 C C . TRP A 1 377 ? -25.376 10.696 -2.477 1.00 93.38 377 TRP A C 1
ATOM 3108 O O . TRP A 1 377 ? -25.726 10.751 -1.296 1.00 93.38 377 TRP A O 1
ATOM 3118 N N . GLU A 1 378 ? -25.502 9.616 -3.247 1.00 95.00 378 GLU A N 1
ATOM 3119 C CA . GLU A 1 378 ? -26.044 8.319 -2.842 1.00 95.00 378 GLU A CA 1
ATOM 3120 C C . GLU A 1 378 ? -25.229 7.186 -3.478 1.00 95.00 378 GLU A C 1
ATOM 3122 O O . GLU A 1 378 ? -24.688 7.334 -4.574 1.00 95.00 378 GLU A O 1
ATOM 3127 N N . TRP A 1 379 ? -25.175 6.038 -2.802 1.00 96.81 379 TRP A N 1
ATOM 3128 C CA . TRP A 1 379 ? -24.416 4.861 -3.229 1.00 96.81 379 TRP A CA 1
ATOM 3129 C C . TRP A 1 379 ? -25.345 3.650 -3.378 1.00 96.81 379 TRP A C 1
ATOM 3131 O O . TRP A 1 379 ? -25.327 2.737 -2.545 1.00 96.81 379 TRP A O 1
ATOM 3141 N N . PRO A 1 380 ? -26.178 3.602 -4.431 1.00 96.62 380 PRO A N 1
ATOM 3142 C CA . PRO A 1 380 ? -27.226 2.590 -4.571 1.00 96.62 380 PRO A CA 1
ATOM 3143 C C . PRO A 1 380 ? -26.693 1.152 -4.677 1.00 96.62 380 PRO A C 1
ATOM 3145 O O . PRO A 1 380 ? -27.406 0.202 -4.346 1.00 96.62 380 PRO A O 1
ATOM 3148 N N . ASN A 1 381 ? -25.450 0.979 -5.139 1.00 97.69 381 ASN A N 1
ATOM 3149 C CA . ASN A 1 381 ? -24.862 -0.331 -5.428 1.00 97.69 381 ASN A CA 1
ATOM 3150 C C . ASN A 1 381 ? -23.769 -0.766 -4.446 1.00 97.69 381 ASN A C 1
ATOM 3152 O O . ASN A 1 381 ? -23.394 -1.939 -4.471 1.00 97.69 381 ASN A O 1
ATOM 3156 N N . LEU A 1 382 ? -23.271 0.135 -3.596 1.00 97.69 382 LEU A N 1
ATOM 3157 C CA . LEU A 1 382 ? -22.068 -0.108 -2.804 1.00 97.69 382 LEU A CA 1
ATOM 3158 C C . LEU A 1 382 ? -22.330 -1.141 -1.702 1.00 97.69 382 LEU A C 1
ATOM 3160 O O . LEU A 1 382 ? -23.168 -0.933 -0.824 1.00 97.69 382 LEU A O 1
ATOM 3164 N N . ARG A 1 383 ? -21.589 -2.251 -1.756 1.00 97.44 383 ARG A N 1
ATOM 3165 C CA . ARG A 1 383 ? -21.654 -3.368 -0.804 1.00 97.44 383 ARG A CA 1
ATOM 3166 C C . ARG A 1 383 ? -20.506 -3.367 0.187 1.00 97.44 383 ARG A C 1
ATOM 3168 O O . ARG A 1 383 ? -20.703 -3.703 1.350 1.00 97.44 383 ARG A O 1
ATOM 3175 N N . SER A 1 384 ? -19.311 -2.995 -0.268 1.00 98.19 384 SER A N 1
ATOM 3176 C CA . SER A 1 384 ? -18.114 -2.950 0.571 1.00 98.19 384 SER A CA 1
ATOM 3177 C C . SER A 1 384 ? -17.360 -1.649 0.373 1.00 98.19 384 SER A C 1
ATOM 3179 O O . SER A 1 384 ? -17.076 -1.265 -0.764 1.00 98.19 384 SER A O 1
ATOM 3181 N N . ILE A 1 385 ? -16.962 -1.027 1.478 1.00 98.19 385 ILE A N 1
ATOM 3182 C CA . ILE A 1 385 ? -16.093 0.148 1.473 1.00 98.19 385 ILE A CA 1
ATOM 3183 C C . ILE A 1 385 ? -14.958 -0.016 2.482 1.00 98.19 385 ILE A C 1
ATOM 3185 O O . ILE A 1 385 ? -15.196 -0.370 3.634 1.00 98.19 385 ILE A O 1
ATOM 3189 N N . VAL A 1 386 ? -13.726 0.236 2.040 1.00 98.56 386 VAL A N 1
ATOM 3190 C CA . VAL A 1 386 ? -12.531 0.227 2.889 1.00 98.56 386 VAL A CA 1
ATOM 3191 C C . VAL A 1 386 ? -11.779 1.543 2.726 1.00 98.56 386 VAL A C 1
ATOM 3193 O O . VAL A 1 386 ? -11.352 1.867 1.619 1.00 98.56 386 VAL A O 1
ATOM 3196 N N . LEU A 1 387 ? -11.605 2.299 3.807 1.00 97.94 387 LEU A N 1
ATOM 3197 C CA . LEU A 1 387 ? -10.942 3.607 3.803 1.00 97.94 387 LEU A CA 1
ATOM 3198 C C . LEU A 1 387 ? -9.852 3.675 4.868 1.00 97.94 387 LEU A C 1
ATOM 3200 O O . LEU A 1 387 ? -9.896 2.967 5.874 1.00 97.94 387 LEU A O 1
ATOM 3204 N N . THR A 1 388 ? -8.902 4.584 4.678 1.00 96.12 388 THR A N 1
ATOM 3205 C CA . THR A 1 388 ? -7.964 4.972 5.734 1.00 96.12 388 THR A CA 1
ATOM 3206 C C . THR A 1 388 ? -8.369 6.262 6.428 1.00 96.12 388 THR A C 1
ATOM 3208 O O . THR A 1 388 ? -8.982 7.127 5.810 1.00 96.12 388 THR A O 1
ATOM 3211 N N . SER A 1 389 ? -7.988 6.429 7.696 1.00 95.12 389 SER A N 1
ATOM 3212 C CA . SER A 1 389 ? -8.083 7.727 8.379 1.00 95.12 389 SER A CA 1
ATOM 3213 C C . SER A 1 389 ? -6.876 7.995 9.267 1.00 95.12 389 SER A C 1
ATOM 3215 O O . SER A 1 389 ? -6.475 7.134 10.055 1.00 95.12 389 SER A O 1
ATOM 3217 N N . SER A 1 390 ? -6.310 9.200 9.181 1.00 91.31 390 SER A N 1
ATOM 3218 C CA . SER A 1 390 ? -5.226 9.661 10.049 1.00 91.31 390 SER A CA 1
ATOM 3219 C C . SER A 1 390 ? -5.641 9.775 11.515 1.00 91.31 390 SER A C 1
ATOM 3221 O O . SER A 1 390 ? -4.764 9.704 12.368 1.00 91.31 390 SER A O 1
ATOM 3223 N N . LEU A 1 391 ? -6.945 9.866 11.808 1.00 92.69 391 LEU A N 1
ATOM 3224 C CA . LEU A 1 391 ? -7.479 9.921 13.174 1.00 92.69 391 LEU A CA 1
ATOM 3225 C C . LEU A 1 391 ? -7.308 8.603 13.943 1.00 92.69 391 LEU A C 1
ATOM 3227 O O . LEU A 1 391 ? -7.311 8.595 15.167 1.00 92.69 391 LEU A O 1
ATOM 3231 N N . LEU A 1 392 ? -7.140 7.466 13.256 1.00 93.88 392 LEU A N 1
ATOM 3232 C CA . LEU A 1 392 ? -7.005 6.151 13.896 1.00 93.88 392 LEU A CA 1
ATOM 3233 C C . LEU A 1 392 ? -5.589 5.899 14.444 1.00 93.88 392 LEU A C 1
ATOM 3235 O O . LEU A 1 392 ? -4.919 4.924 14.089 1.00 93.88 392 LEU A O 1
ATOM 3239 N N . THR A 1 393 ? -5.127 6.779 15.331 1.00 88.81 393 THR A N 1
ATOM 3240 C CA . THR A 1 393 ? -3.873 6.634 16.080 1.00 88.81 393 THR A CA 1
ATOM 3241 C C . THR A 1 393 ? -4.106 6.908 17.573 1.00 88.81 393 THR A C 1
ATOM 3243 O O . THR A 1 393 ? -5.029 7.643 17.909 1.00 88.81 393 THR A O 1
ATOM 3246 N N . PRO A 1 394 ? -3.313 6.316 18.488 1.00 84.75 394 PRO A N 1
ATOM 3247 C CA . PRO A 1 394 ? -3.568 6.416 19.932 1.00 84.75 394 PRO A CA 1
ATOM 3248 C C . PRO A 1 394 ? -3.342 7.818 20.516 1.00 84.75 394 PRO A C 1
ATOM 3250 O O . PRO A 1 394 ? -3.693 8.051 21.668 1.00 84.75 394 PRO A O 1
ATOM 3253 N N . ASP A 1 395 ? -2.709 8.713 19.752 1.00 85.31 395 ASP A N 1
ATOM 3254 C CA . ASP A 1 395 ? -2.359 10.069 20.182 1.00 85.31 395 ASP A CA 1
ATOM 3255 C C . ASP A 1 395 ? -3.466 11.098 19.870 1.00 85.31 395 ASP A C 1
ATOM 3257 O O . ASP A 1 395 ? -3.389 12.228 20.350 1.00 85.31 395 ASP A O 1
ATOM 3261 N N . GLU A 1 396 ? -4.462 10.727 19.057 1.00 88.31 396 GLU A N 1
ATOM 3262 C CA . GLU A 1 396 ? -5.541 11.615 18.599 1.00 88.31 396 GLU A CA 1
ATOM 3263 C C . GLU A 1 396 ? -6.726 11.637 19.574 1.00 88.31 396 GLU A C 1
ATOM 3265 O O . GLU A 1 396 ? -6.901 10.732 20.395 1.00 88.31 396 GLU A O 1
ATOM 3270 N N . ASP A 1 397 ? -7.554 12.681 19.480 1.00 88.69 397 ASP A N 1
ATOM 3271 C CA . ASP A 1 397 ? -8.721 12.863 20.347 1.00 88.69 397 ASP A CA 1
ATOM 3272 C C . ASP A 1 397 ? -9.813 11.811 20.040 1.00 88.69 397 ASP A C 1
ATOM 3274 O O . ASP A 1 397 ? -10.335 11.766 18.918 1.00 88.69 397 ASP A O 1
ATOM 3278 N N . PRO A 1 398 ? -10.226 10.979 21.022 1.00 90.38 398 PRO A N 1
ATOM 3279 C CA . PRO A 1 398 ? -11.337 10.043 20.855 1.00 90.38 398 PRO A CA 1
ATOM 3280 C C . PRO A 1 398 ? -12.643 10.698 20.386 1.00 90.38 398 PRO A C 1
ATOM 3282 O O . PRO A 1 398 ? -13.439 10.034 19.719 1.00 90.38 398 PRO A O 1
ATOM 3285 N N . ILE A 1 399 ? -12.862 11.981 20.700 1.00 91.31 399 ILE A N 1
ATOM 3286 C CA . ILE A 1 399 ? -14.040 12.736 20.256 1.00 91.31 399 ILE A CA 1
ATOM 3287 C C . ILE A 1 399 ? -14.020 12.900 18.734 1.00 91.31 399 ILE A C 1
ATOM 3289 O O . ILE A 1 399 ? -15.024 12.625 18.079 1.00 91.31 399 ILE A O 1
ATOM 3293 N N . GLU A 1 400 ? -12.883 13.279 18.146 1.00 93.56 400 GLU A N 1
ATOM 3294 C CA . GLU A 1 400 ? -12.754 13.428 16.689 1.00 93.56 400 GLU A CA 1
ATOM 3295 C C . GLU A 1 400 ? -12.941 12.088 15.964 1.00 93.56 400 GLU A C 1
ATOM 3297 O O . GLU A 1 400 ? -13.603 12.026 14.923 1.00 93.56 400 GLU A O 1
ATOM 3302 N N . ILE A 1 401 ? -12.441 10.993 16.551 1.00 95.12 401 ILE A N 1
ATOM 3303 C CA . ILE A 1 401 ? -12.692 9.633 16.051 1.00 95.12 401 ILE A CA 1
ATOM 3304 C C . ILE A 1 401 ? -14.195 9.327 16.087 1.00 95.12 401 ILE A C 1
ATOM 3306 O O . ILE A 1 401 ? -14.747 8.846 15.097 1.00 95.12 401 ILE A O 1
ATOM 3310 N N . GLY A 1 402 ? -14.871 9.635 17.197 1.00 95.25 402 GLY A N 1
ATOM 3311 C CA . GLY A 1 402 ? -16.317 9.467 17.345 1.00 95.25 402 GLY A CA 1
ATOM 3312 C C . GLY A 1 402 ? -17.116 10.247 16.299 1.00 95.25 402 GLY A C 1
ATOM 3313 O O . GLY A 1 402 ? -17.992 9.669 15.656 1.00 95.25 402 GLY A O 1
ATOM 3314 N N . VAL A 1 403 ? -16.772 11.518 16.068 1.00 95.06 403 VAL A N 1
ATOM 3315 C CA . VAL A 1 403 ? -17.401 12.378 15.048 1.00 95.06 403 VAL A CA 1
ATOM 3316 C C . VAL A 1 403 ? -17.240 11.782 13.648 1.00 95.06 403 VAL A C 1
ATOM 3318 O O . VAL A 1 403 ? -18.215 11.676 12.903 1.00 95.06 403 VAL A O 1
ATOM 3321 N N . MET A 1 404 ? -16.036 11.329 13.292 1.00 96.50 404 MET A N 1
ATOM 3322 C CA . MET A 1 404 ? -15.780 10.696 11.994 1.00 96.50 404 MET A CA 1
ATOM 3323 C C . MET A 1 404 ? -16.566 9.385 11.824 1.00 96.50 404 MET A C 1
ATOM 3325 O O . MET A 1 404 ? -17.159 9.156 10.768 1.00 96.50 404 MET A O 1
ATOM 3329 N N . LEU A 1 405 ? -16.650 8.551 12.864 1.00 97.44 405 LEU A N 1
ATOM 3330 C CA . LEU A 1 405 ? -17.421 7.303 12.827 1.00 97.44 405 LEU A CA 1
ATOM 3331 C C . LEU A 1 405 ? -18.945 7.532 12.820 1.00 97.44 405 LEU A C 1
ATOM 3333 O O . LEU A 1 405 ? -19.680 6.717 12.260 1.00 97.44 405 LEU A O 1
ATOM 3337 N N . GLN A 1 406 ? -19.435 8.635 13.392 1.00 96.31 406 GLN A N 1
ATOM 3338 C CA . GLN A 1 406 ? -20.833 9.062 13.264 1.00 96.31 406 GLN A CA 1
ATOM 3339 C C . GLN A 1 406 ? -21.143 9.557 11.846 1.00 96.31 406 GLN A C 1
ATOM 3341 O O . GLN A 1 406 ? -22.180 9.199 11.286 1.00 96.31 406 GLN A O 1
ATOM 3346 N N . ALA A 1 407 ? -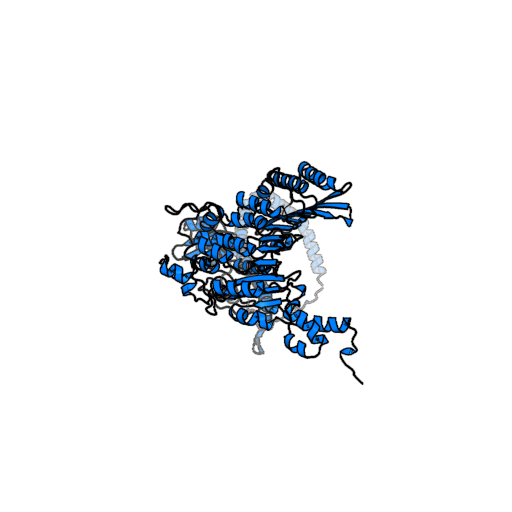20.233 10.317 11.227 1.00 96.19 407 ALA A N 1
ATOM 3347 C CA . ALA A 1 407 ? -20.355 10.702 9.821 1.00 96.19 407 ALA A CA 1
ATOM 3348 C C . ALA A 1 407 ? -20.365 9.466 8.903 1.00 96.19 407 ALA A C 1
ATOM 3350 O O . ALA A 1 407 ? -21.174 9.385 7.979 1.00 96.19 407 ALA A O 1
ATOM 3351 N N . ALA A 1 408 ? -19.548 8.454 9.211 1.00 97.69 408 ALA A N 1
ATOM 3352 C CA . ALA A 1 408 ? -19.561 7.166 8.522 1.00 97.69 408 ALA A CA 1
ATOM 3353 C C . ALA A 1 408 ? -20.911 6.429 8.663 1.00 97.69 408 ALA A C 1
ATOM 3355 O O . ALA A 1 408 ? -21.421 5.883 7.683 1.00 97.69 408 ALA A O 1
ATOM 3356 N N . ALA A 1 409 ? -21.539 6.462 9.845 1.00 96.88 409 ALA A N 1
ATOM 3357 C CA . ALA A 1 409 ? -22.885 5.917 10.048 1.00 96.88 409 ALA A CA 1
ATOM 3358 C C . ALA A 1 409 ? -23.942 6.672 9.217 1.00 96.88 409 ALA A C 1
ATOM 3360 O O . ALA A 1 409 ? -24.781 6.053 8.558 1.00 96.88 409 ALA A O 1
ATOM 3361 N N . ALA A 1 410 ? -23.870 8.007 9.170 1.00 95.12 410 ALA A N 1
ATOM 3362 C CA . ALA A 1 410 ? -24.740 8.819 8.318 1.00 95.12 410 ALA A CA 1
ATOM 3363 C C . ALA A 1 410 ? -24.540 8.504 6.822 1.00 95.12 410 ALA A C 1
ATOM 3365 O O . ALA A 1 410 ? -25.512 8.416 6.071 1.00 95.12 410 ALA A O 1
ATOM 3366 N N . ALA A 1 411 ? -23.299 8.253 6.396 1.00 96.44 411 ALA A N 1
ATOM 3367 C CA . ALA A 1 411 ? -22.978 7.782 5.050 1.00 96.44 411 ALA A CA 1
ATOM 3368 C C . ALA A 1 411 ? -23.617 6.425 4.743 1.00 96.44 411 ALA A C 1
ATOM 3370 O O . ALA A 1 411 ? -24.207 6.237 3.679 1.00 96.44 411 ALA A O 1
ATOM 3371 N N . ALA A 1 412 ? -23.536 5.490 5.693 1.00 96.56 412 ALA A N 1
ATOM 3372 C CA . ALA A 1 412 ? -24.074 4.144 5.553 1.00 96.56 412 ALA A CA 1
ATOM 3373 C C . ALA A 1 412 ? -25.595 4.136 5.321 1.00 96.56 412 ALA A C 1
ATOM 3375 O O . ALA A 1 412 ? -26.092 3.262 4.606 1.00 96.56 412 ALA A O 1
ATOM 3376 N N . MET A 1 413 ? -26.332 5.130 5.837 1.00 95.00 413 MET A N 1
ATOM 3377 C CA . MET A 1 413 ? -27.765 5.309 5.545 1.00 95.00 413 MET A CA 1
ATOM 3378 C C . MET A 1 413 ? -28.048 5.573 4.062 1.00 95.00 413 MET A C 1
ATOM 3380 O O . MET A 1 413 ? -29.102 5.187 3.564 1.00 95.00 413 MET A O 1
ATOM 3384 N N . LYS A 1 414 ? -27.095 6.168 3.340 1.00 95.38 414 LYS A N 1
ATOM 3385 C CA . LYS A 1 414 ? -27.172 6.413 1.893 1.00 95.38 414 LYS A CA 1
ATOM 3386 C C . LYS A 1 414 ? -26.611 5.267 1.039 1.00 95.38 414 LYS A C 1
ATOM 3388 O O . LYS A 1 414 ? -26.475 5.405 -0.176 1.00 95.38 414 LYS A O 1
ATOM 3393 N N . MET A 1 415 ? -26.268 4.143 1.670 1.00 96.44 415 MET A N 1
ATOM 3394 C CA . MET A 1 415 ? -25.709 2.945 1.040 1.00 96.44 415 MET A CA 1
ATOM 3395 C C . MET A 1 415 ? -26.646 1.751 1.302 1.00 96.44 415 MET A C 1
ATOM 3397 O O . MET A 1 415 ? -26.377 0.946 2.198 1.00 96.44 415 MET A O 1
ATOM 3401 N N . PRO A 1 416 ? -27.776 1.611 0.581 1.00 94.38 416 PRO A N 1
ATOM 3402 C CA . PRO A 1 416 ? -28.822 0.630 0.901 1.00 94.38 416 PRO A CA 1
ATOM 3403 C C . PRO A 1 416 ? -28.383 -0.838 0.790 1.00 94.38 416 PRO A C 1
ATOM 3405 O O . PRO A 1 416 ? -29.031 -1.704 1.368 1.00 94.38 416 PRO A O 1
ATOM 3408 N N . ARG A 1 417 ? -27.299 -1.127 0.059 1.00 95.62 417 ARG A N 1
ATOM 3409 C CA . ARG A 1 417 ? -26.752 -2.481 -0.133 1.00 95.62 417 ARG A CA 1
ATOM 3410 C C . ARG A 1 417 ? -25.475 -2.748 0.670 1.00 95.62 417 ARG A C 1
ATOM 3412 O O . ARG A 1 417 ? -24.799 -3.733 0.400 1.00 95.62 417 ARG A O 1
ATOM 3419 N N . LEU A 1 418 ? -25.130 -1.879 1.623 1.00 96.38 418 LEU A N 1
ATOM 3420 C CA . LEU A 1 418 ? -23.886 -1.985 2.383 1.00 96.38 418 LEU A CA 1
ATOM 3421 C C . LEU A 1 418 ? -23.873 -3.233 3.278 1.00 96.38 418 LEU A C 1
ATOM 3423 O O . LEU A 1 418 ? -24.610 -3.311 4.263 1.00 96.38 418 LEU A O 1
ATOM 3427 N N . GLU A 1 419 ? -22.963 -4.150 2.966 1.00 95.31 419 GLU A N 1
ATOM 3428 C CA . GLU A 1 419 ? -22.685 -5.377 3.714 1.00 95.31 419 GLU A CA 1
ATOM 3429 C C . GLU A 1 419 ? -21.483 -5.192 4.657 1.00 95.31 419 GLU A C 1
ATOM 3431 O O . GLU A 1 419 ? -21.447 -5.778 5.739 1.00 95.31 419 GLU A O 1
ATOM 3436 N N . THR A 1 420 ? -20.473 -4.400 4.269 1.00 97.56 420 THR A N 1
ATOM 3437 C CA . THR A 1 420 ? -19.248 -4.193 5.065 1.00 97.56 420 THR A CA 1
ATOM 3438 C C . THR A 1 420 ? -18.671 -2.781 4.904 1.00 97.56 420 THR A C 1
ATOM 3440 O O . THR A 1 420 ? -18.517 -2.283 3.791 1.00 97.56 420 THR A O 1
ATOM 3443 N N . MET A 1 421 ? -18.302 -2.144 6.017 1.00 98.44 421 MET A N 1
ATOM 3444 C CA . MET A 1 421 ? -17.545 -0.887 6.044 1.00 98.44 421 MET A CA 1
ATOM 3445 C C . MET A 1 421 ? -16.341 -1.031 6.971 1.00 98.44 421 MET A C 1
ATOM 3447 O O . MET A 1 421 ? -16.499 -1.369 8.139 1.00 98.44 421 MET A O 1
ATOM 3451 N N . GLU A 1 422 ? -15.145 -0.757 6.460 1.00 98.56 422 GLU A N 1
ATOM 3452 C CA . GLU A 1 422 ? -13.882 -0.879 7.191 1.00 98.56 422 GLU A CA 1
ATOM 3453 C C . GLU A 1 422 ? -13.109 0.441 7.121 1.00 98.56 422 GLU A C 1
ATOM 3455 O O . GLU A 1 422 ? -12.776 0.927 6.042 1.00 98.56 422 GLU A O 1
ATOM 3460 N N . ILE A 1 423 ? -12.805 1.033 8.273 1.00 98.31 423 ILE A N 1
ATOM 3461 C CA . ILE A 1 423 ? -11.970 2.233 8.380 1.00 98.31 423 ILE A CA 1
ATOM 3462 C C . ILE A 1 423 ? -10.751 1.844 9.195 1.00 98.31 423 ILE A C 1
ATOM 3464 O O . ILE A 1 423 ? -10.885 1.412 10.340 1.00 98.31 423 ILE A O 1
ATOM 3468 N N . TRP A 1 424 ? -9.564 1.955 8.608 1.00 97.31 424 TRP A N 1
ATOM 3469 C CA . TRP A 1 424 ? -8.354 1.422 9.224 1.00 97.31 424 TRP A CA 1
ATOM 3470 C C . TRP A 1 424 ? -7.156 2.358 9.110 1.00 97.31 424 TRP A C 1
ATOM 3472 O O . TRP A 1 424 ? -7.119 3.283 8.304 1.00 97.31 424 TRP A O 1
ATOM 3482 N N . ASN A 1 425 ? -6.148 2.125 9.940 1.00 94.31 425 ASN A N 1
ATOM 3483 C CA . ASN A 1 425 ? -4.827 2.711 9.762 1.00 94.31 425 ASN A CA 1
ATOM 3484 C C . ASN A 1 425 ? -3.763 1.787 10.365 1.00 94.31 425 ASN A C 1
ATOM 3486 O O . ASN A 1 425 ? -4.041 0.971 11.247 1.00 94.31 425 ASN A O 1
ATOM 3490 N N . GLY A 1 426 ? -2.535 1.903 9.872 1.00 90.50 426 GLY A N 1
ATOM 3491 C CA . GLY A 1 426 ? -1.411 1.076 10.274 1.00 90.50 426 GLY A CA 1
ATOM 3492 C C . GLY A 1 426 ? -0.082 1.793 10.087 1.00 90.50 426 GLY A C 1
ATOM 3493 O O . GLY A 1 426 ? 0.210 2.315 9.015 1.00 90.50 426 GLY A O 1
ATOM 3494 N N . ARG A 1 427 ? 0.750 1.775 11.125 1.00 84.44 427 ARG A N 1
ATOM 3495 C CA . ARG A 1 427 ? 2.148 2.217 11.126 1.00 84.44 427 ARG A CA 1
ATOM 3496 C C . ARG A 1 427 ? 2.955 1.355 12.092 1.00 84.44 427 ARG A C 1
ATOM 3498 O O . ARG A 1 427 ? 2.391 0.579 12.858 1.00 84.44 427 ARG A O 1
ATOM 3505 N N . GLN A 1 428 ? 4.277 1.496 12.082 1.00 84.19 428 GLN A N 1
ATOM 3506 C CA . GLN A 1 428 ? 5.126 0.807 13.053 1.00 84.19 428 GLN A CA 1
ATOM 3507 C C . GLN A 1 428 ? 4.637 1.076 14.490 1.00 84.19 428 GLN A C 1
ATOM 3509 O O . GLN A 1 428 ? 4.509 2.229 14.897 1.00 84.19 428 GLN A O 1
ATOM 3514 N N . GLY A 1 429 ? 4.335 0.011 15.235 1.00 85.88 429 GLY A N 1
ATOM 3515 C CA . GLY A 1 429 ? 3.835 0.050 16.612 1.00 85.88 429 GLY A CA 1
ATOM 3516 C C . GLY A 1 429 ? 2.358 0.434 16.778 1.00 85.88 429 GLY A C 1
ATOM 3517 O O . GLY A 1 429 ? 1.877 0.534 17.901 1.00 85.88 429 GLY A O 1
ATOM 3518 N N . SER A 1 430 ? 1.595 0.664 15.707 1.00 89.88 430 SER A N 1
ATOM 3519 C CA . SER A 1 430 ? 0.193 1.074 15.847 1.00 89.88 430 SER A CA 1
ATOM 3520 C C . SER A 1 430 ? -0.661 0.597 14.688 1.00 89.88 430 SER A C 1
ATOM 3522 O O . SER A 1 430 ? -0.380 0.910 13.536 1.00 89.88 430 SER A O 1
ATOM 3524 N N . ALA A 1 431 ? -1.751 -0.094 14.995 1.00 95.00 431 ALA A N 1
ATOM 3525 C CA . ALA A 1 431 ? -2.769 -0.457 14.019 1.00 95.00 431 ALA A CA 1
ATOM 3526 C C . ALA A 1 431 ? -4.150 -0.375 14.664 1.00 95.00 431 ALA A C 1
ATOM 3528 O O . ALA A 1 431 ? -4.305 -0.755 15.825 1.00 95.00 431 ALA A O 1
ATOM 3529 N N . ALA A 1 432 ? -5.137 0.101 13.916 1.00 96.81 432 ALA A N 1
ATOM 3530 C CA . ALA A 1 432 ? -6.526 0.144 14.346 1.00 96.81 432 ALA A CA 1
ATOM 3531 C C . ALA A 1 432 ? -7.459 -0.051 13.147 1.00 96.81 432 ALA A C 1
ATOM 3533 O O . ALA A 1 432 ? -7.158 0.387 12.036 1.00 96.81 432 ALA A O 1
ATOM 3534 N N . LEU A 1 433 ? -8.583 -0.715 13.392 1.00 97.81 433 LEU A N 1
ATOM 3535 C CA . LEU A 1 433 ? -9.661 -0.989 12.456 1.00 97.81 433 LEU A CA 1
ATOM 3536 C C . LEU A 1 433 ? -10.987 -0.814 13.193 1.00 97.81 433 LEU A C 1
ATOM 3538 O O . LEU A 1 433 ? -11.256 -1.508 14.174 1.00 97.81 433 LEU A O 1
ATOM 3542 N N . PHE A 1 434 ? -11.826 0.065 12.662 1.00 98.12 434 PHE A N 1
ATOM 3543 C CA . PHE A 1 434 ? -13.262 0.026 12.875 1.00 98.12 434 PHE A CA 1
ATOM 3544 C C . PHE A 1 434 ? -13.897 -0.755 11.724 1.00 98.12 434 PHE A C 1
ATOM 3546 O O . PHE A 1 434 ? -13.684 -0.421 10.558 1.00 98.12 434 PHE A O 1
ATOM 3553 N N . LYS A 1 435 ? -14.681 -1.784 12.038 1.00 97.81 435 LYS A N 1
ATOM 3554 C CA . LYS A 1 435 ? -15.369 -2.611 11.047 1.00 97.81 435 LYS A CA 1
ATOM 3555 C C . LYS A 1 435 ? -16.847 -2.728 11.385 1.00 97.81 435 LYS A C 1
ATOM 3557 O O . LYS A 1 435 ? -17.185 -3.208 12.456 1.00 97.81 435 LYS A O 1
ATOM 3562 N N . TYR A 1 436 ? -17.711 -2.367 10.451 1.00 97.56 436 TYR A N 1
ATOM 3563 C CA . TYR A 1 436 ? -19.128 -2.713 10.449 1.00 97.56 436 TYR A CA 1
ATOM 3564 C C . TYR A 1 436 ? -19.365 -3.857 9.462 1.00 97.56 436 TYR A C 1
ATOM 3566 O O . TYR A 1 436 ? -18.891 -3.792 8.327 1.00 97.56 436 TYR A O 1
ATOM 3574 N N . GLN A 1 437 ? -20.099 -4.891 9.871 1.00 96.38 437 GLN A N 1
ATOM 3575 C CA . GLN A 1 437 ? -20.446 -6.026 9.015 1.00 96.38 437 GLN A CA 1
ATOM 3576 C C . GLN A 1 437 ? -21.864 -6.528 9.296 1.00 96.38 437 GLN A C 1
ATOM 3578 O O . GLN A 1 437 ? -22.263 -6.650 10.454 1.00 96.38 437 GLN A O 1
ATOM 3583 N N . VAL A 1 438 ? -22.605 -6.854 8.235 1.00 94.81 438 VAL A N 1
ATOM 3584 C CA . VAL A 1 438 ? -23.955 -7.432 8.301 1.00 94.81 438 VAL A CA 1
ATOM 3585 C C . VAL A 1 438 ? -23.903 -8.938 8.037 1.00 94.81 438 VAL A C 1
ATOM 3587 O O . VAL A 1 438 ? -23.266 -9.387 7.086 1.00 94.81 438 VAL A O 1
ATOM 3590 N N . PHE A 1 439 ? -24.609 -9.716 8.858 1.00 92.62 439 PHE A N 1
ATOM 3591 C CA . PHE A 1 439 ? -24.749 -11.168 8.745 1.00 92.62 439 PHE A CA 1
ATOM 3592 C C . PHE A 1 439 ? -26.221 -11.520 8.512 1.00 92.62 439 PHE A C 1
ATOM 3594 O O . PHE A 1 439 ? -27.021 -11.624 9.445 1.00 92.62 439 PHE A O 1
ATOM 3601 N N . HIS A 1 440 ? -26.607 -11.661 7.241 1.00 89.94 440 HIS A N 1
ATOM 3602 C CA . HIS A 1 440 ? -28.006 -11.905 6.876 1.00 89.94 440 HIS A CA 1
ATOM 3603 C C . HIS A 1 440 ? -28.528 -13.277 7.324 1.00 89.94 440 HIS A C 1
ATOM 3605 O O . HIS A 1 440 ? -29.708 -13.397 7.635 1.00 89.94 440 HIS A O 1
ATOM 3611 N N . ASP A 1 441 ? -27.660 -14.285 7.396 1.00 88.62 441 ASP A N 1
ATOM 3612 C CA . ASP A 1 441 ? -27.965 -15.638 7.877 1.00 88.62 441 ASP A CA 1
ATOM 3613 C C . ASP A 1 441 ? -28.358 -15.665 9.361 1.00 88.62 441 ASP A C 1
ATOM 3615 O O . ASP A 1 441 ? -29.203 -16.459 9.769 1.00 88.62 441 ASP A O 1
ATOM 3619 N N . ARG A 1 442 ? -27.766 -14.772 10.158 1.00 89.12 442 ARG A N 1
ATOM 3620 C CA . ARG A 1 442 ? -27.976 -14.667 11.609 1.00 89.12 442 ARG A CA 1
ATOM 3621 C C . ARG A 1 442 ? -28.898 -13.527 12.025 1.00 89.12 442 ARG A C 1
ATOM 3623 O O . ARG A 1 442 ? -29.191 -13.402 13.208 1.00 89.12 442 ARG A O 1
ATOM 3630 N N . GLN A 1 443 ? -29.335 -12.704 11.070 1.00 89.94 443 GLN A N 1
ATOM 3631 C CA . GLN A 1 443 ? -30.103 -11.481 11.324 1.00 89.94 443 GLN A CA 1
ATOM 3632 C C . GLN A 1 443 ? -29.419 -10.567 12.357 1.00 89.94 443 GLN A C 1
ATOM 3634 O O . GLN A 1 443 ? -30.051 -10.010 13.254 1.00 89.94 443 GLN A O 1
ATOM 3639 N N . GLU A 1 444 ? -28.100 -10.417 12.249 1.00 93.81 444 GLU A N 1
ATOM 3640 C CA . GLU A 1 444 ? -27.317 -9.560 13.138 1.00 93.81 444 GLU A CA 1
ATOM 3641 C C . GLU A 1 444 ? -26.353 -8.679 12.347 1.00 93.81 444 GLU A C 1
ATOM 3643 O O . GLU A 1 444 ? -25.984 -8.969 11.207 1.00 93.81 444 GLU A O 1
ATOM 3648 N N . ALA A 1 445 ? -25.946 -7.576 12.959 1.00 95.56 445 ALA A N 1
ATOM 3649 C CA . ALA A 1 445 ? -24.856 -6.743 12.493 1.00 95.56 445 ALA A CA 1
ATOM 3650 C C . ALA A 1 445 ? -23.850 -6.562 13.628 1.00 95.56 445 ALA A C 1
ATOM 3652 O O . ALA A 1 445 ? -24.215 -6.531 14.804 1.00 95.56 445 ALA A O 1
ATOM 3653 N N . THR A 1 446 ? -22.581 -6.410 13.278 1.00 96.06 446 THR A N 1
ATOM 3654 C CA . THR A 1 446 ? -21.501 -6.275 14.252 1.00 96.06 446 THR A CA 1
ATOM 3655 C C . THR A 1 446 ? -20.674 -5.042 13.935 1.00 96.06 446 THR A C 1
ATOM 3657 O O . THR A 1 446 ? -20.266 -4.850 12.790 1.00 96.06 446 THR A O 1
ATOM 3660 N N . ILE A 1 447 ? -20.407 -4.231 14.959 1.00 97.00 447 ILE A N 1
ATOM 3661 C CA . ILE A 1 447 ? -19.308 -3.268 14.968 1.00 97.00 447 ILE A CA 1
ATOM 3662 C C . ILE A 1 447 ? -18.130 -3.872 15.735 1.00 97.00 447 ILE A C 1
ATOM 3664 O O . ILE A 1 447 ? -18.260 -4.310 16.877 1.00 97.00 447 ILE A O 1
ATOM 3668 N N . THR A 1 448 ? -16.968 -3.920 15.101 1.00 96.38 448 THR A N 1
ATOM 3669 C CA . THR A 1 448 ? -15.735 -4.456 15.668 1.00 96.38 448 THR A CA 1
ATOM 3670 C C . THR A 1 448 ? -14.703 -3.346 15.752 1.00 96.38 448 THR A C 1
ATOM 3672 O O . THR A 1 448 ? -14.424 -2.678 14.755 1.00 96.38 448 THR A O 1
ATOM 3675 N N . TRP A 1 449 ? -14.109 -3.171 16.931 1.00 96.50 449 TRP A N 1
ATOM 3676 C CA . TRP A 1 449 ? -12.889 -2.387 17.094 1.00 96.50 449 TRP A CA 1
ATOM 3677 C C . TRP A 1 449 ? -11.720 -3.338 17.285 1.00 96.50 449 TRP A C 1
ATOM 3679 O O . TRP A 1 449 ? -11.621 -3.992 18.321 1.00 96.50 449 TRP A O 1
ATOM 3689 N N . ARG A 1 450 ? -10.832 -3.413 16.295 1.00 96.38 450 ARG A N 1
ATOM 3690 C CA . ARG A 1 450 ? -9.618 -4.227 16.360 1.00 96.38 450 ARG A CA 1
ATOM 3691 C C . ARG A 1 450 ? -8.395 -3.328 16.307 1.00 96.38 450 ARG A C 1
ATOM 3693 O O . ARG A 1 450 ? -8.177 -2.660 15.303 1.00 96.38 450 ARG A O 1
ATOM 3700 N N . GLY A 1 451 ? -7.549 -3.342 17.332 1.00 95.69 451 GLY A N 1
ATOM 3701 C CA . GLY A 1 451 ? -6.351 -2.503 17.313 1.00 95.69 451 GLY A CA 1
ATOM 3702 C C . GLY A 1 451 ? -5.321 -2.804 18.390 1.00 95.69 451 GLY A C 1
ATOM 3703 O O . GLY A 1 451 ? -5.530 -3.631 19.273 1.00 95.69 451 GLY A O 1
ATOM 3704 N N . THR A 1 452 ? -4.178 -2.123 18.316 1.00 95.19 452 THR A N 1
ATOM 3705 C CA . THR A 1 452 ? -3.110 -2.176 19.332 1.00 95.19 452 THR A CA 1
ATOM 3706 C C . THR A 1 452 ? -3.458 -1.399 20.605 1.00 95.19 452 THR A C 1
ATOM 3708 O O . THR A 1 452 ? -2.722 -1.458 21.587 1.00 95.19 452 THR A O 1
ATOM 3711 N N . TRP A 1 453 ? -4.578 -0.679 20.589 1.00 93.62 453 TRP A N 1
ATOM 3712 C CA . TRP A 1 453 ? -5.138 0.088 21.693 1.00 93.62 453 TRP A CA 1
ATOM 3713 C C . TRP A 1 453 ? -6.672 -0.007 21.666 1.00 93.62 453 TRP A C 1
ATOM 3715 O O . TRP A 1 453 ? -7.263 -0.402 20.658 1.00 93.62 453 TRP A O 1
ATOM 3725 N N . GLN A 1 454 ? -7.318 0.313 22.787 1.00 90.75 454 GLN A N 1
ATOM 3726 C CA . GLN A 1 454 ? -8.770 0.199 22.957 1.00 90.75 454 GLN A CA 1
ATOM 3727 C C . GLN A 1 454 ? -9.445 1.562 22.798 1.00 90.75 454 GLN A C 1
ATOM 3729 O O . GLN A 1 454 ? -9.041 2.515 23.463 1.00 90.75 454 GLN A O 1
ATOM 3734 N N . LEU A 1 455 ? -10.489 1.639 21.971 1.00 90.69 455 LEU A N 1
ATOM 3735 C CA . LEU A 1 455 ? -11.361 2.808 21.872 1.00 90.69 455 LEU A CA 1
ATOM 3736 C C . LEU A 1 455 ? -12.617 2.586 22.715 1.00 90.69 455 LEU A C 1
ATOM 3738 O O . LEU A 1 455 ? -13.368 1.636 22.489 1.00 90.69 455 LEU A O 1
ATOM 3742 N N . THR A 1 456 ? -12.878 3.493 23.651 1.00 89.31 456 THR A N 1
ATOM 3743 C CA . THR A 1 456 ? -14.160 3.536 24.358 1.00 89.31 456 THR A CA 1
ATOM 3744 C C . THR A 1 456 ? -15.203 4.165 23.440 1.00 89.31 456 THR A C 1
ATOM 3746 O O . THR A 1 456 ? -15.152 5.364 23.182 1.00 89.31 456 THR A O 1
ATOM 3749 N N . MET A 1 457 ? -16.144 3.368 22.931 1.00 88.50 457 MET A N 1
ATOM 3750 C CA . MET A 1 457 ? -17.231 3.881 22.093 1.00 88.50 457 MET A CA 1
ATOM 3751 C C . MET A 1 457 ? -18.289 4.580 22.948 1.00 88.50 457 MET A C 1
ATOM 3753 O O . MET A 1 457 ? -18.866 3.968 23.848 1.00 88.50 457 MET A O 1
ATOM 3757 N N . GLU A 1 458 ? -18.564 5.850 22.653 1.00 90.56 458 GLU A N 1
ATOM 3758 C CA . GLU A 1 458 ? -19.638 6.586 23.318 1.00 90.56 458 GLU A CA 1
ATOM 3759 C C . GLU A 1 458 ? -21.028 6.024 22.961 1.00 90.56 458 GLU A C 1
ATOM 3761 O O . GLU A 1 458 ? -21.235 5.552 21.838 1.00 90.56 458 GLU A O 1
ATOM 3766 N N . PRO A 1 459 ? -22.024 6.134 23.864 1.00 92.62 459 PRO A N 1
ATOM 3767 C CA . PRO A 1 459 ? -23.397 5.711 23.577 1.00 92.62 459 PRO A CA 1
ATOM 3768 C C . PRO A 1 459 ? -23.994 6.369 22.325 1.00 92.62 459 PRO A C 1
ATOM 3770 O O . PRO A 1 459 ? -24.728 5.723 21.584 1.00 92.62 459 PRO A O 1
ATOM 3773 N N . SER A 1 460 ? -23.636 7.629 22.059 1.00 94.00 460 SER A N 1
ATOM 3774 C CA . SER A 1 460 ? -24.057 8.392 20.877 1.00 94.00 460 SER A CA 1
ATOM 3775 C C . SER A 1 460 ? -23.608 7.733 19.565 1.00 94.00 460 SER A C 1
ATOM 3777 O O . SER A 1 460 ? -24.370 7.666 18.602 1.00 94.00 460 SER A O 1
ATOM 3779 N N . LEU A 1 461 ? -22.381 7.203 19.529 1.00 94.69 461 LEU A N 1
ATOM 3780 C CA . LEU A 1 461 ? -21.841 6.474 18.386 1.00 94.69 461 LEU A CA 1
ATOM 3781 C C . LEU A 1 461 ? -22.568 5.140 18.187 1.00 94.69 461 LEU A C 1
ATOM 3783 O O . LEU A 1 461 ? -22.945 4.816 17.064 1.00 94.69 461 LEU A O 1
ATOM 3787 N N . ILE A 1 462 ? -22.792 4.382 19.264 1.00 93.81 462 ILE A N 1
ATOM 3788 C CA . ILE A 1 462 ? -23.523 3.107 19.193 1.00 93.81 462 ILE A CA 1
ATOM 3789 C C . ILE A 1 462 ? -24.938 3.350 18.658 1.00 93.81 462 ILE A C 1
ATOM 3791 O O . ILE A 1 462 ? -25.343 2.693 17.703 1.00 93.81 462 ILE A O 1
ATOM 3795 N N . GLN A 1 463 ? -25.637 4.359 19.184 1.00 94.62 463 GLN A N 1
ATOM 3796 C CA . GLN A 1 463 ? -26.975 4.742 18.733 1.00 94.62 463 GLN A CA 1
ATOM 3797 C C . GLN A 1 463 ? -27.004 5.115 17.242 1.00 94.62 463 GLN A C 1
ATOM 3799 O O . GLN A 1 463 ? -27.923 4.720 16.525 1.00 94.62 463 GLN A O 1
ATOM 3804 N N . ALA A 1 464 ? -25.992 5.834 16.743 1.00 96.12 464 ALA A N 1
ATOM 3805 C CA . ALA A 1 464 ? -25.896 6.164 15.320 1.00 96.12 464 ALA A CA 1
ATOM 3806 C C . ALA A 1 464 ? -25.832 4.901 14.440 1.00 96.12 464 ALA A C 1
ATOM 3808 O O . ALA A 1 464 ? -26.496 4.829 13.407 1.00 96.12 464 ALA A O 1
ATOM 3809 N N . TRP A 1 465 ? -25.090 3.876 14.867 1.00 96.56 465 TRP A N 1
ATOM 3810 C CA . TRP A 1 465 ? -25.012 2.595 14.158 1.00 96.56 465 TRP A CA 1
ATOM 3811 C C . TRP A 1 465 ? -26.245 1.704 14.367 1.00 96.56 465 TRP A C 1
ATOM 3813 O O . TRP A 1 465 ? -26.610 0.960 13.458 1.00 96.56 465 TRP A O 1
ATOM 3823 N N . GLU A 1 466 ? -26.945 1.804 15.499 1.00 94.69 466 GLU A N 1
ATOM 3824 C CA . GLU A 1 466 ? -28.245 1.146 15.699 1.00 94.69 466 GLU A CA 1
ATOM 3825 C C . GLU A 1 466 ? -29.287 1.656 14.697 1.00 94.69 466 GLU A C 1
ATOM 3827 O O . GLU A 1 466 ? -30.026 0.857 14.120 1.00 94.69 466 GLU A O 1
ATOM 3832 N N . VAL A 1 467 ? -29.296 2.964 14.406 1.00 94.44 467 VAL A N 1
ATOM 3833 C CA . VAL A 1 467 ? -30.152 3.551 13.358 1.00 94.44 467 VAL A CA 1
ATOM 3834 C C . VAL A 1 467 ? -29.840 2.943 11.986 1.00 94.44 467 VAL A C 1
ATOM 3836 O O . VAL A 1 467 ? -30.762 2.588 11.250 1.00 94.44 467 VAL A O 1
ATOM 3839 N N . VAL A 1 468 ? -28.556 2.743 11.664 1.00 94.75 468 VAL A N 1
ATOM 3840 C CA . VAL A 1 468 ? -28.128 2.082 10.417 1.00 94.75 468 VAL A CA 1
ATOM 3841 C C . VAL A 1 468 ? -28.627 0.641 10.340 1.00 94.75 468 VAL A C 1
ATOM 3843 O O . VAL A 1 468 ? -28.992 0.176 9.264 1.00 94.75 468 VAL A O 1
ATOM 3846 N N . VAL A 1 469 ? -28.659 -0.086 11.455 1.00 92.88 469 VAL A N 1
ATOM 3847 C CA . VAL A 1 469 ? -29.171 -1.466 11.501 1.00 92.88 469 VAL A CA 1
ATOM 3848 C C . VAL A 1 469 ? -30.700 -1.507 11.446 1.00 92.88 469 VAL A C 1
ATOM 3850 O O . VAL A 1 469 ? -31.262 -2.434 10.860 1.00 92.88 469 VAL A O 1
ATOM 3853 N N . GLY A 1 470 ? -31.377 -0.477 11.961 1.00 87.81 470 GLY A N 1
ATOM 3854 C CA . GLY A 1 470 ? -32.836 -0.357 11.975 1.00 87.81 470 GLY A CA 1
ATOM 3855 C C . GLY A 1 470 ? -33.503 -0.528 10.604 1.00 87.81 470 GLY A C 1
ATOM 3856 O O . GLY A 1 470 ? -34.632 -1.011 10.536 1.00 87.81 470 GLY A O 1
ATOM 3857 N N . ARG A 1 471 ? -32.790 -0.244 9.502 1.00 86.38 471 ARG A N 1
ATOM 3858 C CA . ARG A 1 471 ? -33.279 -0.461 8.124 1.00 86.38 471 ARG A CA 1
ATOM 3859 C C . ARG A 1 471 ? -33.559 -1.924 7.772 1.00 86.38 471 ARG A C 1
ATOM 3861 O O . ARG A 1 471 ? -34.331 -2.182 6.855 1.00 86.38 471 ARG A O 1
ATOM 3868 N N . TYR A 1 472 ? -32.931 -2.869 8.471 1.00 83.62 472 TYR A N 1
ATOM 3869 C CA . TYR A 1 472 ? -33.065 -4.301 8.197 1.00 83.62 472 TYR A CA 1
ATOM 3870 C C . TYR A 1 472 ? -34.194 -4.974 8.991 1.00 83.62 472 TYR A C 1
ATOM 3872 O O . TYR A 1 472 ? -34.455 -6.148 8.761 1.00 83.62 472 TYR A O 1
ATOM 3880 N N . GLY A 1 473 ? -34.884 -4.246 9.882 1.00 76.44 473 GLY A N 1
ATOM 3881 C CA . GLY A 1 473 ? -36.052 -4.738 10.619 1.00 76.44 473 GLY A CA 1
ATOM 3882 C C . GLY A 1 473 ? -35.749 -5.922 11.547 1.00 76.44 473 GLY A C 1
ATOM 3883 O O . GLY A 1 473 ? -35.797 -7.075 11.136 1.00 76.44 473 GLY A O 1
ATOM 3884 N N . GLY A 1 474 ? -35.480 -5.650 12.828 1.00 77.44 474 GLY A N 1
ATOM 3885 C CA . GLY A 1 474 ? -35.288 -6.696 13.848 1.00 77.44 474 GLY A CA 1
ATOM 3886 C C . GLY A 1 474 ? -33.863 -7.246 13.972 1.00 77.44 474 GLY A C 1
ATOM 3887 O O . GLY A 1 474 ? -33.628 -8.116 14.807 1.00 77.44 474 GLY A O 1
ATOM 3888 N N . TYR A 1 475 ? -32.906 -6.722 13.199 1.00 90.75 475 TYR A N 1
ATOM 3889 C CA . TYR A 1 475 ? -31.497 -7.087 13.338 1.00 90.75 475 TYR A CA 1
ATOM 3890 C C . TYR A 1 475 ? -30.921 -6.529 14.644 1.00 90.75 475 TYR A C 1
ATOM 3892 O O . TYR A 1 475 ? -31.164 -5.374 14.998 1.00 90.75 475 TYR A O 1
ATOM 3900 N N . ARG A 1 476 ? -30.118 -7.332 15.346 1.00 89.75 476 ARG A N 1
ATOM 3901 C CA . ARG A 1 476 ? -29.388 -6.895 16.547 1.00 89.75 476 ARG A CA 1
ATOM 3902 C C . ARG A 1 476 ? -28.023 -6.320 16.170 1.00 89.75 476 ARG A C 1
ATOM 3904 O O . ARG A 1 476 ? -27.325 -6.913 15.353 1.00 89.75 476 ARG A O 1
ATOM 3911 N N . LEU A 1 477 ? -27.618 -5.217 16.808 1.00 93.38 477 LEU A N 1
ATOM 3912 C CA . LEU A 1 477 ? -26.246 -4.708 16.739 1.00 93.38 477 LEU A CA 1
ATOM 3913 C C . LEU A 1 477 ? -25.402 -5.270 17.896 1.00 93.38 477 LEU A C 1
ATOM 3915 O O . LEU A 1 477 ? -25.749 -5.107 19.065 1.00 93.38 477 LEU A O 1
ATOM 3919 N N . ASN A 1 478 ? -24.282 -5.912 17.573 1.00 93.00 478 ASN A N 1
ATOM 3920 C CA . ASN A 1 478 ? -23.283 -6.377 18.534 1.00 93.00 478 ASN A CA 1
ATOM 3921 C C . ASN A 1 478 ? -22.023 -5.506 18.461 1.00 93.00 478 ASN A C 1
ATOM 3923 O O . ASN A 1 478 ? -21.631 -5.072 17.380 1.00 93.00 478 ASN A O 1
ATOM 3927 N N . SER A 1 479 ? -21.359 -5.294 19.599 1.00 92.31 479 SER A N 1
ATOM 3928 C CA . SER A 1 479 ? -20.063 -4.610 19.669 1.00 92.31 479 SER A CA 1
ATOM 3929 C C . SER A 1 479 ? -18.984 -5.572 20.154 1.00 92.31 479 SER A C 1
ATOM 3931 O O . SER A 1 479 ? -19.150 -6.215 21.193 1.00 92.31 479 SER A O 1
ATOM 3933 N N . VAL A 1 480 ? -17.902 -5.702 19.383 1.00 91.25 480 VAL A N 1
ATOM 3934 C CA . VAL A 1 480 ? -16.818 -6.659 19.641 1.00 91.25 480 VAL A CA 1
ATOM 3935 C C . VAL A 1 480 ? -15.474 -5.925 19.698 1.00 91.25 480 VAL A C 1
ATOM 3937 O O . VAL A 1 480 ? -14.987 -5.458 18.667 1.00 91.25 480 VAL A O 1
ATOM 3940 N N . PRO A 1 481 ? -14.845 -5.812 20.879 1.00 91.94 481 PRO A N 1
ATOM 3941 C CA . PRO A 1 481 ? -13.481 -5.318 20.995 1.00 91.94 481 PRO A CA 1
ATOM 3942 C C . PRO A 1 481 ? -12.472 -6.454 20.788 1.00 91.94 481 PRO A C 1
ATOM 3944 O O . PRO A 1 481 ? -12.586 -7.529 21.376 1.00 91.94 481 PRO A O 1
ATOM 3947 N N . GLU A 1 482 ? -11.434 -6.198 19.999 1.00 93.19 482 GLU A N 1
ATOM 3948 C CA . GLU A 1 482 ? -10.348 -7.134 19.733 1.00 93.19 482 GLU A CA 1
ATOM 3949 C C . GLU A 1 482 ? -8.992 -6.436 19.875 1.00 93.19 482 GLU A C 1
ATOM 3951 O O . GLU A 1 482 ? -8.759 -5.348 19.349 1.00 93.19 482 GLU A O 1
ATOM 3956 N N . SER A 1 483 ? -8.070 -7.060 20.607 1.00 91.00 483 SER A N 1
ATOM 3957 C CA . SER A 1 483 ? -6.750 -6.482 20.864 1.00 91.00 483 SER A CA 1
ATOM 3958 C C . SER A 1 483 ? -5.686 -7.138 19.996 1.00 91.00 483 SER A C 1
ATOM 3960 O O . SER A 1 483 ? -5.629 -8.360 19.873 1.00 91.00 483 SER A O 1
ATOM 3962 N N . LEU A 1 484 ? -4.782 -6.320 19.4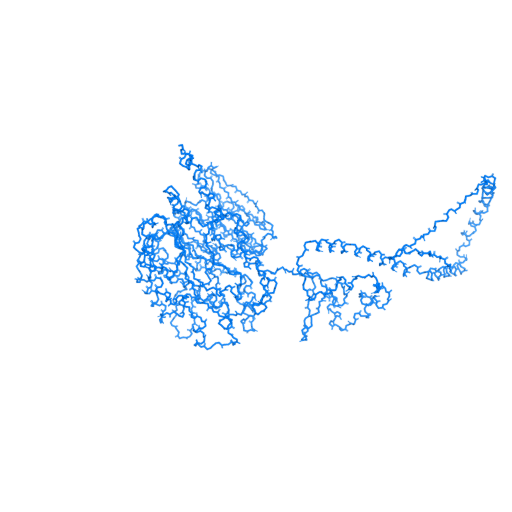69 1.00 90.81 484 LEU A N 1
ATOM 3963 C CA . LEU A 1 484 ? -3.564 -6.743 18.792 1.00 90.81 484 LEU A CA 1
ATOM 3964 C C . LEU A 1 484 ? -2.341 -6.416 19.650 1.00 90.81 484 LEU A C 1
ATOM 3966 O O . LEU A 1 484 ? -2.338 -5.463 20.428 1.00 90.81 484 LEU A O 1
ATOM 3970 N N . HIS A 1 485 ? -1.277 -7.199 19.495 1.00 86.88 485 HIS A N 1
ATOM 3971 C CA . HIS A 1 485 ? -0.002 -6.911 20.144 1.00 86.88 485 HIS A CA 1
ATOM 3972 C C . HIS A 1 485 ? 0.802 -5.894 19.329 1.00 86.88 485 HIS A C 1
ATOM 3974 O O . HIS A 1 485 ? 1.119 -6.146 18.170 1.00 86.88 485 HIS A O 1
ATOM 3980 N N . GLU A 1 486 ? 1.217 -4.792 19.961 1.00 86.19 486 GLU A N 1
ATOM 3981 C CA . GLU A 1 486 ? 2.056 -3.746 19.351 1.00 86.19 486 GLU A CA 1
ATOM 3982 C C . GLU A 1 486 ? 3.304 -4.314 18.654 1.00 86.19 486 GLU A C 1
ATOM 3984 O O . GLU A 1 486 ? 3.621 -3.942 17.527 1.00 86.19 486 GLU A O 1
ATOM 3989 N N . ALA A 1 487 ? 3.976 -5.281 19.288 1.00 84.25 487 ALA A N 1
ATOM 3990 C CA . ALA A 1 487 ? 5.199 -5.894 18.768 1.00 84.25 487 ALA A CA 1
ATOM 3991 C C . ALA A 1 487 ? 5.010 -6.667 17.447 1.00 84.25 487 ALA A C 1
ATOM 3993 O O . ALA A 1 487 ? 5.998 -6.957 16.767 1.00 84.25 487 ALA A O 1
ATOM 3994 N N . ALA A 1 488 ? 3.768 -7.020 17.096 1.00 85.31 488 ALA A N 1
ATOM 3995 C CA . ALA A 1 488 ? 3.444 -7.664 15.828 1.00 85.31 488 ALA A CA 1
ATOM 3996 C C . ALA A 1 488 ? 3.404 -6.659 14.664 1.00 85.31 488 ALA A C 1
ATOM 3998 O O . ALA A 1 488 ? 3.666 -7.028 13.523 1.00 85.31 488 ALA A O 1
ATOM 3999 N N . ILE A 1 489 ? 3.130 -5.381 14.943 1.00 89.25 489 ILE A N 1
ATOM 4000 C CA . ILE A 1 489 ? 2.944 -4.350 13.921 1.00 89.25 489 ILE A CA 1
ATOM 4001 C C . ILE A 1 489 ? 4.269 -3.628 13.674 1.00 89.25 489 ILE A C 1
ATOM 4003 O O . ILE A 1 489 ? 4.577 -2.622 14.311 1.00 89.25 489 ILE A O 1
ATOM 4007 N N . LYS A 1 490 ? 5.085 -4.129 12.744 1.00 83.81 490 LYS A N 1
ATOM 4008 C CA . LYS A 1 490 ? 6.366 -3.482 12.402 1.00 83.81 490 LYS A CA 1
ATOM 4009 C C . LYS A 1 490 ? 6.243 -2.501 11.239 1.00 83.81 490 LYS A C 1
ATOM 4011 O O . LYS A 1 490 ? 7.022 -1.558 11.137 1.00 83.81 490 LYS A O 1
ATOM 4016 N N . SER A 1 491 ? 5.226 -2.678 10.404 1.00 86.12 491 SER A N 1
ATOM 4017 C CA . SER A 1 491 ? 4.919 -1.840 9.248 1.00 86.12 491 SER A CA 1
ATOM 4018 C C . SER A 1 491 ? 3.415 -1.766 8.986 1.00 86.12 491 SER A C 1
ATOM 4020 O O . SER A 1 491 ? 2.629 -2.529 9.550 1.00 86.12 491 SER A O 1
ATOM 4022 N N . HIS A 1 492 ? 3.007 -0.882 8.074 1.00 89.12 492 HIS A N 1
ATOM 4023 C CA . HIS A 1 492 ? 1.637 -0.854 7.555 1.00 89.12 492 HIS A CA 1
ATOM 4024 C C . HIS A 1 492 ? 1.267 -2.136 6.794 1.00 89.12 492 HIS A C 1
ATOM 4026 O O . HIS A 1 492 ? 0.102 -2.515 6.792 1.00 89.12 492 HIS A O 1
ATOM 4032 N N . ALA A 1 493 ? 2.235 -2.856 6.215 1.00 89.00 493 ALA A N 1
ATOM 4033 C CA . ALA A 1 493 ? 1.980 -4.177 5.639 1.00 89.00 493 ALA A CA 1
ATOM 4034 C C . ALA A 1 493 ? 1.648 -5.228 6.710 1.00 89.00 493 ALA A C 1
ATOM 4036 O O . ALA A 1 493 ? 0.735 -6.032 6.523 1.00 89.00 493 ALA A O 1
ATOM 4037 N N . ASP A 1 494 ? 2.340 -5.201 7.852 1.00 88.44 494 ASP A N 1
ATOM 4038 C CA . ASP A 1 494 ? 1.999 -6.073 8.983 1.00 88.44 494 ASP A CA 1
ATOM 4039 C C . ASP A 1 494 ? 0.636 -5.698 9.573 1.00 88.44 494 ASP A C 1
ATOM 4041 O O . ASP A 1 494 ? -0.133 -6.581 9.943 1.00 88.44 494 ASP A O 1
ATOM 4045 N N . ALA A 1 495 ? 0.292 -4.405 9.593 1.00 92.56 495 ALA A N 1
ATOM 4046 C CA . ALA A 1 495 ? -1.042 -3.957 9.978 1.00 92.56 495 ALA A CA 1
ATOM 4047 C C . ALA A 1 495 ? -2.130 -4.563 9.078 1.00 92.56 495 ALA A C 1
ATOM 4049 O O . ALA A 1 495 ? -3.069 -5.147 9.603 1.00 92.56 495 ALA A O 1
ATOM 4050 N N . ILE A 1 496 ? -1.985 -4.521 7.747 1.00 92.56 496 ILE A N 1
ATOM 4051 C CA . ILE A 1 496 ? -2.947 -5.151 6.817 1.00 92.56 496 ILE A CA 1
ATOM 4052 C C . ILE A 1 496 ? -3.116 -6.643 7.128 1.00 92.56 496 ILE A C 1
ATOM 4054 O O . ILE A 1 496 ? -4.240 -7.142 7.185 1.00 92.56 496 ILE A O 1
ATOM 4058 N N . HIS A 1 497 ? -2.007 -7.348 7.372 1.00 89.06 497 HIS A N 1
ATOM 4059 C CA . HIS A 1 497 ? -2.030 -8.774 7.693 1.00 89.06 497 HIS A CA 1
ATOM 4060 C C . HIS A 1 497 ? -2.741 -9.069 9.026 1.00 89.06 497 HIS A C 1
ATOM 4062 O O . HIS A 1 497 ? -3.576 -9.968 9.096 1.00 89.06 497 HIS A O 1
ATOM 4068 N N . HIS A 1 498 ? -2.444 -8.303 10.079 1.00 91.38 498 HIS A N 1
ATOM 4069 C CA . HIS A 1 498 ? -2.973 -8.542 11.425 1.00 91.38 498 HIS A CA 1
ATOM 4070 C C . HIS A 1 498 ? -4.380 -7.980 11.661 1.00 91.38 498 HIS A C 1
ATOM 4072 O O . HIS A 1 498 ? -5.107 -8.508 12.502 1.00 91.38 498 HIS A O 1
ATOM 4078 N N . LEU A 1 499 ? -4.790 -6.942 10.929 1.00 93.56 499 LEU A N 1
ATOM 4079 C CA . LEU A 1 499 ? -6.146 -6.400 11.015 1.00 93.56 499 LEU A CA 1
ATOM 4080 C C . LEU A 1 499 ? -7.178 -7.334 10.361 1.00 93.56 499 LEU A C 1
ATOM 4082 O O . LEU A 1 499 ? -8.333 -7.309 10.773 1.00 93.56 499 LEU A O 1
ATOM 4086 N N . MET A 1 500 ? -6.761 -8.219 9.445 1.00 90.25 500 MET A N 1
ATOM 4087 C CA . MET A 1 500 ? -7.621 -9.155 8.697 1.00 90.25 500 MET A CA 1
ATOM 4088 C C . MET A 1 500 ? -8.825 -8.456 8.046 1.00 90.25 500 MET A C 1
ATOM 4090 O O . MET A 1 500 ? -9.980 -8.793 8.311 1.00 90.25 500 MET A O 1
ATOM 4094 N N . LEU A 1 501 ? -8.537 -7.459 7.208 1.00 92.00 501 LEU A N 1
ATOM 4095 C CA . LEU A 1 501 ? -9.545 -6.767 6.400 1.00 92.00 501 LEU A CA 1
ATOM 4096 C C . LEU A 1 501 ? -10.333 -7.774 5.547 1.00 92.00 501 LEU A C 1
ATOM 4098 O O . LEU A 1 501 ? -9.762 -8.734 5.026 1.00 92.00 501 LEU A O 1
ATOM 4102 N N . SER A 1 502 ? -11.639 -7.556 5.401 1.00 88.19 502 SER A N 1
ATOM 4103 C CA . SER A 1 502 ? -12.550 -8.510 4.748 1.00 88.19 502 SER A CA 1
ATOM 4104 C C . SER A 1 502 ? -12.360 -8.555 3.235 1.00 88.19 502 SER A C 1
ATOM 4106 O O . SER A 1 502 ? -12.591 -9.589 2.613 1.00 88.19 502 SER A O 1
ATOM 4108 N N . SER A 1 503 ? -11.939 -7.435 2.644 1.00 84.31 503 SER A N 1
ATOM 4109 C CA . SER A 1 503 ? -11.628 -7.322 1.219 1.00 84.31 503 SER A CA 1
ATOM 4110 C C . SER A 1 503 ? -10.150 -6.978 1.004 1.00 84.31 503 SER A C 1
ATOM 4112 O O . SER A 1 503 ? -9.574 -6.214 1.783 1.00 84.31 503 SER A O 1
ATOM 4114 N N . PRO A 1 504 ? -9.514 -7.490 -0.066 1.00 86.00 504 PRO A N 1
ATOM 4115 C CA . PRO A 1 504 ? -8.123 -7.175 -0.364 1.00 86.00 504 PRO A CA 1
ATOM 4116 C C . PRO A 1 504 ? -7.969 -5.694 -0.738 1.00 86.00 504 PRO A C 1
ATOM 4118 O O . PRO A 1 504 ? -8.453 -5.252 -1.779 1.00 86.00 504 PRO A O 1
ATOM 4121 N N . VAL A 1 505 ? -7.249 -4.938 0.095 1.00 94.44 505 VAL A N 1
ATOM 4122 C CA . VAL A 1 505 ? -6.896 -3.526 -0.164 1.00 94.44 505 VAL A CA 1
ATOM 4123 C C . VAL A 1 505 ? -5.659 -3.359 -1.047 1.00 94.44 505 VAL A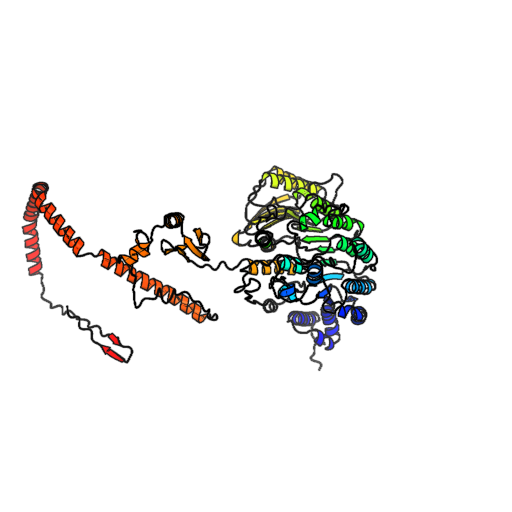 C 1
ATOM 4125 O O . VAL A 1 505 ? -5.383 -2.265 -1.521 1.00 94.44 505 VAL A O 1
ATOM 4128 N N . ILE A 1 506 ? -4.904 -4.438 -1.246 1.00 93.69 506 ILE A N 1
ATOM 4129 C CA . ILE A 1 506 ? -3.661 -4.498 -2.018 1.00 93.69 506 ILE A CA 1
ATOM 4130 C C . ILE A 1 506 ? -3.489 -5.923 -2.563 1.00 93.69 506 ILE A C 1
ATOM 4132 O O . ILE A 1 506 ? -3.937 -6.891 -1.939 1.00 93.69 506 ILE A O 1
ATOM 4136 N N . ARG A 1 507 ? -2.846 -6.081 -3.723 1.00 91.31 507 ARG A N 1
ATOM 4137 C CA . ARG A 1 507 ? -2.514 -7.389 -4.295 1.00 91.31 507 ARG A CA 1
ATOM 4138 C C . ARG A 1 507 ? -1.507 -8.133 -3.402 1.00 91.31 507 ARG A C 1
ATOM 4140 O O . ARG A 1 507 ? -0.569 -7.513 -2.890 1.00 91.31 507 ARG A O 1
ATOM 4147 N N . PRO A 1 508 ? -1.635 -9.464 -3.233 1.00 88.19 508 PRO A N 1
ATOM 4148 C CA . PRO A 1 508 ? -0.757 -10.239 -2.352 1.00 88.19 508 PRO A CA 1
ATOM 4149 C C . PRO A 1 508 ? 0.735 -10.067 -2.653 1.00 88.19 508 PRO A C 1
ATOM 4151 O O . PRO A 1 508 ? 1.540 -9.917 -1.733 1.00 88.19 508 PRO A O 1
ATOM 4154 N N . ILE A 1 509 ? 1.116 -10.032 -3.934 1.00 86.81 509 ILE A N 1
ATOM 4155 C CA . ILE A 1 509 ? 2.520 -9.861 -4.321 1.00 86.81 509 ILE A CA 1
ATOM 4156 C C . ILE A 1 509 ? 3.082 -8.487 -3.929 1.00 86.81 509 ILE A C 1
ATOM 4158 O O . ILE A 1 509 ? 4.236 -8.375 -3.510 1.00 86.81 509 ILE A O 1
ATOM 4162 N N . SER A 1 510 ? 2.254 -7.447 -3.995 1.00 90.75 510 SER A N 1
ATOM 4163 C CA . SER A 1 510 ? 2.613 -6.090 -3.594 1.00 90.75 510 SER A CA 1
ATOM 4164 C C . SER A 1 510 ? 2.738 -5.970 -2.078 1.00 90.75 510 SER A C 1
ATOM 4166 O O . SER A 1 510 ? 3.701 -5.377 -1.589 1.00 90.75 510 SER A O 1
ATOM 4168 N N . LEU A 1 511 ? 1.849 -6.618 -1.317 1.00 89.31 511 LEU A N 1
ATOM 4169 C CA . LEU A 1 511 ? 1.975 -6.722 0.140 1.00 89.31 511 LEU A CA 1
ATOM 4170 C C . LEU A 1 511 ? 3.292 -7.405 0.541 1.00 89.31 511 LEU A C 1
ATOM 4172 O O . LEU A 1 511 ? 4.031 -6.889 1.381 1.00 89.31 511 LEU A O 1
ATOM 4176 N N . GLN A 1 512 ? 3.635 -8.519 -0.115 1.00 85.75 512 GLN A N 1
ATOM 4177 C CA . GLN A 1 512 ? 4.916 -9.196 0.103 1.00 85.75 512 GLN A CA 1
ATOM 4178 C C . GLN A 1 512 ? 6.110 -8.299 -0.238 1.00 85.75 512 GLN A C 1
ATOM 4180 O O . GLN A 1 512 ? 7.106 -8.305 0.485 1.00 85.75 512 GLN A O 1
ATOM 4185 N N . GLN A 1 513 ? 6.040 -7.530 -1.327 1.00 86.69 513 GLN A N 1
ATOM 4186 C CA . GLN A 1 513 ? 7.100 -6.601 -1.716 1.00 86.69 513 GLN A CA 1
ATOM 4187 C C . GLN A 1 513 ? 7.333 -5.526 -0.641 1.00 86.69 513 GLN A C 1
ATOM 4189 O O . GLN A 1 513 ? 8.490 -5.208 -0.355 1.00 86.69 513 GLN A O 1
ATOM 4194 N N . ILE A 1 514 ? 6.272 -5.013 -0.005 1.00 87.50 514 ILE A N 1
ATOM 4195 C CA . ILE A 1 514 ? 6.378 -4.065 1.119 1.00 87.50 514 ILE A CA 1
ATOM 4196 C C . ILE A 1 514 ? 7.021 -4.737 2.340 1.00 87.50 514 ILE A C 1
ATOM 4198 O O . ILE A 1 514 ? 7.936 -4.174 2.939 1.00 87.50 514 ILE A O 1
ATOM 4202 N N . GLN A 1 515 ? 6.617 -5.965 2.683 1.00 84.44 515 GLN A N 1
ATOM 4203 C CA . GLN A 1 515 ? 7.214 -6.714 3.798 1.00 84.44 515 GLN A CA 1
ATOM 4204 C C . GLN A 1 515 ? 8.706 -7.010 3.573 1.00 84.44 515 GLN A C 1
ATOM 4206 O O . GLN A 1 515 ? 9.506 -6.918 4.506 1.00 84.44 515 GLN A O 1
ATOM 4211 N N . ARG A 1 516 ? 9.105 -7.361 2.341 1.00 81.19 516 ARG A N 1
ATOM 4212 C CA . ARG A 1 516 ? 10.518 -7.567 1.968 1.00 81.19 516 ARG A CA 1
ATOM 4213 C C . ARG A 1 516 ? 11.319 -6.282 2.126 1.00 81.19 516 ARG A C 1
ATOM 4215 O O . ARG A 1 516 ? 12.378 -6.294 2.748 1.00 81.19 516 ARG A O 1
ATOM 4222 N N . GLU A 1 517 ? 10.789 -5.183 1.597 1.00 83.56 517 GLU A N 1
ATOM 4223 C CA . GLU A 1 517 ? 11.394 -3.863 1.724 1.00 83.56 517 GLU A CA 1
ATOM 4224 C C . GLU A 1 517 ? 11.593 -3.492 3.201 1.00 83.56 517 GLU A C 1
ATOM 4226 O O . GLU A 1 517 ? 12.713 -3.169 3.592 1.00 83.56 517 GLU A O 1
ATOM 4231 N N . GLN A 1 518 ? 10.573 -3.651 4.049 1.00 79.06 518 GLN A N 1
ATOM 4232 C CA . GLN A 1 518 ? 10.693 -3.382 5.484 1.00 79.06 518 GLN A CA 1
ATOM 4233 C C . GLN A 1 518 ? 11.787 -4.233 6.147 1.00 79.06 518 GLN A C 1
ATOM 4235 O O . GLN A 1 518 ? 12.646 -3.692 6.844 1.00 79.06 518 GLN A O 1
ATOM 4240 N N . LYS A 1 519 ? 11.816 -5.549 5.890 1.00 76.56 519 LYS A N 1
ATOM 4241 C CA . LYS A 1 519 ? 12.835 -6.459 6.448 1.00 76.56 519 LYS A CA 1
ATOM 4242 C C . LYS A 1 519 ? 14.263 -6.031 6.092 1.00 76.56 519 LYS A C 1
ATOM 4244 O O . LYS A 1 519 ? 15.155 -6.127 6.932 1.00 76.56 519 LYS A O 1
ATOM 4249 N N . CYS A 1 520 ? 14.489 -5.565 4.863 1.00 74.56 520 CYS A N 1
ATOM 4250 C CA . CYS A 1 520 ? 15.802 -5.091 4.416 1.00 74.56 520 CYS A CA 1
ATOM 4251 C C . CYS A 1 520 ? 16.204 -3.753 5.055 1.00 74.56 520 CYS A C 1
ATOM 4253 O O . CYS A 1 520 ? 17.393 -3.488 5.255 1.00 74.56 520 CYS A O 1
ATOM 4255 N N . LEU A 1 521 ? 15.224 -2.906 5.362 1.00 69.62 521 LEU A N 1
ATOM 4256 C CA . LEU A 1 521 ? 15.442 -1.545 5.835 1.00 69.62 521 LEU A CA 1
ATOM 4257 C C . LEU A 1 521 ? 15.533 -1.418 7.353 1.00 69.62 521 LEU A C 1
ATOM 4259 O O . LEU A 1 521 ? 16.268 -0.567 7.841 1.00 69.62 521 LEU A O 1
ATOM 4263 N N . GLU A 1 522 ? 14.844 -2.268 8.114 1.00 64.06 522 GLU A N 1
ATOM 4264 C CA . GLU A 1 522 ? 14.848 -2.184 9.579 1.00 64.06 522 GLU A CA 1
ATOM 4265 C C . GLU A 1 522 ? 16.237 -2.346 10.193 1.00 64.06 522 GLU A C 1
ATOM 4267 O O . GLU A 1 522 ? 16.470 -1.848 11.296 1.00 64.06 522 GLU A O 1
ATOM 4272 N N . GLY A 1 523 ? 17.173 -3.015 9.511 1.00 50.88 523 GLY A N 1
ATOM 4273 C CA . GLY A 1 523 ? 18.343 -3.516 10.210 1.00 50.88 523 GLY A CA 1
ATOM 4274 C C . GLY A 1 523 ? 17.889 -4.566 11.227 1.00 50.88 523 GLY A C 1
ATOM 4275 O O . GLY A 1 523 ? 16.937 -4.375 11.977 1.00 50.88 523 GLY A O 1
ATOM 4276 N N . VAL A 1 524 ? 18.597 -5.675 11.398 1.00 37.53 524 VAL A N 1
ATOM 4277 C CA . VAL A 1 524 ? 18.620 -6.189 12.770 1.00 37.53 524 VAL A CA 1
ATOM 4278 C C . VAL A 1 524 ? 19.347 -5.082 13.526 1.00 37.53 524 VAL A C 1
ATOM 4280 O O . VAL A 1 524 ? 20.497 -4.812 13.155 1.00 37.53 524 VAL A O 1
ATOM 4283 N N . PRO A 1 525 ? 18.746 -4.395 14.524 1.00 40.38 525 PRO A N 1
ATOM 4284 C CA . PRO A 1 525 ? 19.556 -3.615 15.433 1.00 40.38 525 PRO A CA 1
ATOM 4285 C C . PRO A 1 525 ? 20.582 -4.616 15.924 1.00 40.38 525 PRO A C 1
ATOM 4287 O O . PRO A 1 525 ? 20.231 -5.582 16.600 1.00 40.38 525 PRO A O 1
ATOM 4290 N N . THR A 1 526 ? 21.834 -4.485 15.480 1.00 39.41 526 THR A N 1
ATOM 4291 C CA . THR A 1 526 ? 22.883 -5.363 15.966 1.00 39.41 526 THR A CA 1
ATOM 4292 C C . THR A 1 526 ? 22.859 -5.115 17.458 1.00 39.41 526 THR A C 1
ATOM 4294 O O . THR A 1 526 ? 23.212 -4.013 17.887 1.00 39.41 526 THR A O 1
ATOM 4297 N N . PHE A 1 527 ? 22.321 -6.069 18.226 1.00 52.28 527 PHE A N 1
ATOM 4298 C CA . PHE A 1 527 ? 22.143 -5.981 19.668 1.00 52.28 527 PHE A CA 1
ATOM 4299 C C . PHE A 1 527 ? 23.532 -6.068 20.286 1.00 52.28 527 PHE A C 1
ATOM 4301 O O . PHE A 1 527 ? 23.948 -7.062 20.873 1.00 52.28 527 PHE A O 1
ATOM 4308 N N . LYS A 1 528 ? 24.312 -5.019 20.064 1.00 64.88 528 LYS A N 1
ATOM 4309 C CA . LYS A 1 528 ? 25.674 -4.905 20.508 1.00 64.88 528 LYS A CA 1
ATOM 4310 C C . LYS A 1 528 ? 25.625 -4.122 21.794 1.00 64.88 528 LYS A C 1
ATOM 4312 O O . LYS A 1 528 ? 25.433 -2.910 21.806 1.00 64.88 528 LYS A O 1
ATOM 4317 N N . ILE A 1 529 ? 25.803 -4.845 22.888 1.00 79.62 529 ILE A N 1
ATOM 4318 C CA . ILE A 1 529 ? 26.032 -4.221 24.177 1.00 79.62 529 ILE A CA 1
ATOM 4319 C C . ILE A 1 529 ? 27.429 -3.625 24.124 1.00 79.62 529 ILE A C 1
ATOM 4321 O O . ILE A 1 529 ? 28.431 -4.331 23.992 1.00 79.62 529 ILE A O 1
ATOM 4325 N N . GLU A 1 530 ? 27.502 -2.310 24.222 1.00 84.19 530 GLU A N 1
ATOM 4326 C CA . GLU A 1 530 ? 28.768 -1.600 24.165 1.00 84.19 530 GLU A CA 1
ATOM 4327 C C . GLU A 1 530 ? 29.176 -1.084 25.532 1.00 84.19 530 GLU A C 1
ATOM 4329 O O . GLU A 1 530 ? 28.395 -1.032 26.477 1.00 84.19 530 GLU A O 1
ATOM 4334 N N . THR A 1 531 ? 30.441 -0.709 25.677 1.00 88.38 531 THR A N 1
ATOM 4335 C CA . THR A 1 531 ? 30.974 -0.284 26.968 1.00 88.38 531 THR A CA 1
ATOM 4336 C C . THR A 1 531 ? 31.023 1.231 27.063 1.00 88.38 531 THR A C 1
ATOM 4338 O O . THR A 1 531 ? 31.592 1.900 26.202 1.00 88.38 531 THR A O 1
ATOM 4341 N N . CYS A 1 532 ? 30.501 1.784 28.157 1.00 92.81 532 CYS A N 1
ATOM 4342 C CA . CYS A 1 532 ? 30.577 3.214 28.423 1.00 92.81 532 CYS A CA 1
ATOM 4343 C C . CYS A 1 532 ? 32.035 3.683 28.536 1.00 92.81 532 CYS A C 1
ATOM 4345 O O . CYS A 1 532 ? 32.795 3.151 29.345 1.00 92.81 532 CYS A O 1
ATOM 4347 N N . HIS A 1 533 ? 32.383 4.759 27.831 1.00 92.88 533 HIS A N 1
ATOM 4348 C CA . HIS A 1 533 ? 33.733 5.319 27.794 1.00 92.88 533 HIS A CA 1
ATOM 4349 C C . HIS A 1 533 ? 34.272 5.735 29.175 1.00 92.88 533 HIS A C 1
ATOM 4351 O O . HIS A 1 533 ? 35.446 5.533 29.469 1.00 92.88 533 HIS A O 1
ATOM 4357 N N . LEU A 1 534 ? 33.427 6.298 30.051 1.00 92.62 534 LEU A N 1
ATOM 4358 C CA . LEU A 1 534 ? 33.885 6.801 31.353 1.00 92.62 534 LEU A CA 1
ATOM 4359 C C . LEU A 1 534 ? 33.912 5.726 32.450 1.00 92.62 534 LEU A C 1
ATOM 4361 O O . LEU A 1 534 ? 34.795 5.726 33.300 1.00 92.62 534 LEU A O 1
ATOM 4365 N N . CYS A 1 535 ? 32.905 4.851 32.493 1.00 90.88 535 CYS A N 1
ATOM 4366 C CA . CYS A 1 535 ? 32.717 3.936 33.625 1.00 90.88 535 CYS A CA 1
ATOM 4367 C C . CYS A 1 535 ? 32.800 2.450 33.282 1.00 90.88 535 CYS A C 1
ATOM 4369 O O . CYS A 1 535 ? 32.744 1.632 34.200 1.00 90.88 535 CYS A O 1
ATOM 4371 N N . SER A 1 536 ? 32.900 2.105 31.996 1.00 88.25 536 SER A N 1
ATOM 4372 C CA . SER A 1 536 ? 32.989 0.727 31.493 1.00 88.25 536 SER A CA 1
ATOM 4373 C C . SER A 1 536 ? 31.806 -0.173 31.891 1.00 88.25 536 SER A C 1
ATOM 4375 O O . SER A 1 536 ? 31.934 -1.396 31.941 1.00 88.25 536 SER A O 1
ATOM 4377 N N . ARG A 1 537 ? 30.644 0.425 32.199 1.00 87.50 537 ARG A N 1
ATOM 4378 C CA . ARG A 1 537 ? 29.362 -0.289 32.327 1.00 87.50 537 ARG A CA 1
ATOM 4379 C C . ARG A 1 537 ? 28.785 -0.610 30.943 1.00 87.50 537 ARG A C 1
ATOM 4381 O O . ARG A 1 537 ? 29.055 0.167 30.022 1.00 87.50 537 ARG A O 1
ATOM 4388 N N . PRO A 1 538 ? 27.986 -1.684 30.815 1.00 88.88 538 PRO A N 1
ATOM 4389 C CA . PRO A 1 538 ? 27.257 -1.960 29.586 1.00 88.88 538 PRO A CA 1
ATOM 4390 C C . PRO A 1 538 ? 26.298 -0.809 29.257 1.00 88.88 538 PRO A C 1
ATOM 4392 O O . PRO A 1 538 ? 25.693 -0.202 30.146 1.00 88.88 538 PRO A O 1
ATOM 4395 N N . VAL A 1 539 ? 26.213 -0.498 27.972 1.00 86.81 539 VAL A N 1
ATOM 4396 C CA . VAL A 1 539 ? 25.294 0.437 27.337 1.00 86.81 539 VAL A CA 1
ATOM 4397 C C . VAL A 1 539 ? 24.417 -0.428 26.445 1.00 86.81 539 VAL A C 1
ATOM 4399 O O . VAL A 1 539 ? 24.886 -0.959 25.439 1.00 86.81 539 VAL A O 1
ATOM 4402 N N . TYR A 1 540 ? 23.182 -0.642 26.887 1.00 84.88 540 TYR A N 1
ATOM 4403 C CA . TYR A 1 540 ? 22.186 -1.380 26.118 1.00 84.88 540 TYR A CA 1
ATOM 4404 C C . TYR A 1 540 ? 21.627 -0.499 24.992 1.00 84.88 540 TYR A C 1
ATOM 4406 O O . TYR A 1 540 ? 21.682 0.732 25.115 1.00 84.88 540 TYR A O 1
ATOM 4414 N N . PRO A 1 541 ? 21.083 -1.098 23.918 1.00 78.56 541 PRO A N 1
ATOM 4415 C CA . PRO A 1 541 ? 20.398 -0.352 22.867 1.00 78.56 541 PRO A CA 1
ATOM 4416 C C . PRO A 1 541 ? 19.362 0.625 23.438 1.00 78.56 541 PRO A C 1
ATOM 4418 O O . PRO A 1 541 ? 18.740 0.359 24.468 1.00 78.56 541 PRO A O 1
ATOM 4421 N N . SER A 1 542 ? 19.238 1.790 22.802 1.00 72.50 542 SER A N 1
ATOM 4422 C CA . SER A 1 542 ? 18.314 2.868 23.201 1.00 72.50 542 SER A CA 1
ATOM 4423 C C . SER A 1 542 ? 18.538 3.451 24.610 1.00 72.50 542 SER A C 1
ATOM 4425 O O . SER A 1 542 ? 17.712 4.214 25.109 1.00 72.50 542 SER A O 1
ATOM 4427 N N . LYS A 1 543 ? 19.664 3.143 25.275 1.00 78.12 543 LYS A N 1
ATOM 4428 C CA . LYS A 1 543 ? 20.052 3.737 26.564 1.00 78.12 543 LYS A CA 1
ATOM 4429 C C . LYS A 1 543 ? 21.368 4.500 26.446 1.00 78.12 543 LYS A C 1
ATOM 4431 O O . LYS A 1 543 ? 22.344 4.012 25.888 1.00 78.12 543 LYS A O 1
ATOM 4436 N N . GLY A 1 544 ? 21.433 5.668 27.084 1.00 87.44 544 GLY A N 1
ATOM 4437 C CA . GLY A 1 544 ? 22.657 6.461 27.172 1.00 87.44 544 GLY A CA 1
ATOM 4438 C C . GLY A 1 544 ? 22.742 7.596 26.152 1.00 87.44 544 GLY A C 1
ATOM 4439 O O . GLY A 1 544 ? 21.733 8.060 25.643 1.00 87.44 544 GLY A O 1
ATOM 4440 N N . ILE A 1 545 ? 23.956 8.103 25.930 1.00 88.31 545 ILE A N 1
ATOM 4441 C CA . ILE A 1 545 ? 24.251 9.242 25.048 1.00 88.31 545 ILE A CA 1
ATOM 4442 C C . ILE A 1 545 ? 25.495 8.901 24.227 1.00 88.31 545 ILE A C 1
ATOM 4444 O O . ILE A 1 545 ? 26.493 8.444 24.793 1.00 88.31 545 ILE A O 1
ATOM 4448 N N . THR A 1 546 ? 25.460 9.165 22.923 1.00 90.69 546 THR A N 1
ATOM 4449 C CA . THR A 1 546 ? 26.616 9.050 22.024 1.00 90.69 546 THR A CA 1
ATOM 4450 C C . THR A 1 546 ? 27.111 10.448 21.662 1.00 90.69 546 THR A C 1
ATOM 4452 O O . THR A 1 546 ? 26.329 11.288 21.236 1.00 90.69 546 THR A O 1
ATOM 4455 N N . PHE A 1 547 ? 28.402 10.706 21.850 1.00 88.88 547 PHE A N 1
ATOM 4456 C CA . PHE A 1 547 ? 29.074 11.941 21.455 1.00 88.88 547 PHE A CA 1
ATOM 4457 C C . PHE A 1 547 ? 30.105 11.619 20.375 1.00 88.88 547 PHE A C 1
ATOM 4459 O O . PHE A 1 547 ? 30.986 10.787 20.601 1.00 88.88 547 PHE A O 1
ATOM 4466 N N . VAL A 1 548 ? 30.001 12.270 19.220 1.00 92.12 548 VAL A N 1
ATOM 4467 C CA . VAL A 1 548 ? 30.950 12.129 18.110 1.00 92.12 548 VAL A CA 1
ATOM 4468 C C . VAL A 1 548 ? 31.825 13.372 18.082 1.00 92.12 548 VAL A C 1
ATOM 4470 O O . VAL A 1 548 ? 31.320 14.490 18.062 1.00 92.12 548 VAL A O 1
ATOM 4473 N N . ARG A 1 549 ? 33.140 13.176 18.142 1.00 86.56 549 ARG A N 1
ATOM 4474 C CA . ARG A 1 549 ? 34.118 14.264 18.060 1.00 86.56 549 ARG A CA 1
ATOM 4475 C C . ARG A 1 549 ? 34.575 14.445 16.610 1.00 86.56 549 ARG A C 1
ATOM 4477 O O . ARG A 1 549 ? 34.536 13.491 15.843 1.00 86.56 549 ARG A O 1
ATOM 4484 N N . ASN A 1 550 ? 35.058 15.639 16.265 1.00 88.25 550 ASN A N 1
ATOM 4485 C CA . ASN A 1 550 ? 35.495 16.007 14.909 1.00 88.25 550 ASN A CA 1
ATOM 4486 C C . ASN A 1 550 ? 36.544 15.058 14.289 1.00 88.25 550 ASN A C 1
ATOM 4488 O O . ASN A 1 550 ? 36.649 14.996 13.075 1.00 88.25 550 ASN A O 1
ATOM 4492 N N . ASP A 1 551 ? 37.288 14.281 15.088 1.00 88.69 551 ASP A N 1
ATOM 4493 C CA . ASP A 1 551 ? 38.211 13.232 14.616 1.00 88.69 551 ASP A CA 1
ATOM 4494 C C . ASP A 1 551 ? 37.519 11.882 14.334 1.00 88.69 551 ASP A C 1
ATOM 4496 O O . ASP A 1 551 ? 38.154 10.830 14.391 1.00 88.69 551 ASP A O 1
ATOM 4500 N N . ALA A 1 552 ? 36.199 11.902 14.125 1.00 81.50 552 ALA A N 1
ATOM 4501 C CA . ALA A 1 552 ? 35.322 10.743 13.968 1.00 81.50 552 ALA A CA 1
ATOM 4502 C C . ALA A 1 552 ? 35.373 9.725 15.130 1.00 81.50 552 ALA A C 1
ATOM 4504 O O . ALA A 1 552 ? 34.883 8.599 15.008 1.00 81.50 552 ALA A O 1
ATOM 4505 N N . LYS A 1 553 ? 35.926 10.093 16.299 1.00 83.62 553 LYS A N 1
ATOM 4506 C CA . LYS A 1 553 ? 35.903 9.215 17.477 1.00 83.62 553 LYS A CA 1
ATOM 4507 C C . LYS A 1 553 ? 34.553 9.277 18.169 1.00 83.62 553 LYS A C 1
ATOM 4509 O O . LYS A 1 553 ? 34.084 10.336 18.590 1.00 83.62 553 LYS A O 1
ATOM 4514 N N . VAL A 1 554 ? 33.971 8.095 18.345 1.00 86.75 554 VAL A N 1
ATOM 4515 C CA . VAL A 1 554 ? 32.666 7.902 18.973 1.00 86.75 554 VAL A CA 1
ATOM 4516 C C . VAL A 1 554 ? 32.843 7.572 20.455 1.00 86.75 554 VAL A C 1
ATOM 4518 O O . VAL A 1 554 ? 33.454 6.568 20.824 1.00 86.75 554 VAL A O 1
ATOM 4521 N N . PHE A 1 555 ? 32.277 8.406 21.322 1.00 91.56 555 PHE A N 1
ATOM 4522 C CA . PHE A 1 555 ? 32.264 8.228 22.770 1.00 91.56 555 PHE A CA 1
ATOM 4523 C C . PHE A 1 555 ? 30.845 7.914 23.242 1.00 91.56 555 PHE A C 1
ATOM 4525 O O . PHE A 1 555 ? 29.944 8.736 23.106 1.00 91.56 555 PHE A O 1
ATOM 4532 N N . ARG A 1 556 ? 30.634 6.742 23.849 1.00 91.06 556 ARG A N 1
ATOM 4533 C CA . ARG A 1 556 ? 29.317 6.340 24.366 1.00 91.06 556 ARG A CA 1
ATOM 4534 C C . ARG A 1 556 ? 29.256 6.389 25.882 1.00 91.06 556 ARG A C 1
ATOM 4536 O O . ARG A 1 556 ? 30.184 5.977 26.586 1.00 91.06 556 ARG A O 1
ATOM 4543 N N . PHE A 1 557 ? 28.140 6.873 26.411 1.00 93.44 557 PHE A N 1
ATOM 4544 C CA . PHE A 1 557 ? 27.922 7.080 27.836 1.00 93.44 557 PHE A CA 1
ATOM 4545 C C . PHE A 1 557 ? 26.650 6.382 28.294 1.00 93.44 557 PHE A C 1
ATOM 4547 O O . PHE A 1 557 ? 25.588 6.654 27.764 1.00 93.44 557 PHE A O 1
ATOM 4554 N N . CYS A 1 558 ? 26.718 5.556 29.341 1.00 90.94 558 CYS A N 1
ATOM 4555 C CA . CYS A 1 558 ? 25.530 4.860 29.857 1.00 90.94 558 CYS A CA 1
ATOM 4556 C C . CYS A 1 558 ? 24.491 5.790 30.510 1.00 90.94 558 CYS A C 1
ATOM 4558 O O . CYS A 1 558 ? 23.352 5.386 30.698 1.00 90.94 558 CYS A O 1
ATOM 4560 N N . ARG A 1 559 ? 24.885 7.006 30.920 1.00 91.75 559 ARG A N 1
ATOM 4561 C CA . ARG A 1 559 ? 24.025 7.985 31.609 1.00 91.75 559 ARG A CA 1
ATOM 4562 C C . ARG A 1 559 ? 24.616 9.392 31.589 1.00 91.75 559 ARG A C 1
ATOM 4564 O O . ARG A 1 559 ? 25.833 9.561 31.450 1.00 91.75 559 ARG A O 1
ATOM 4571 N N . SER A 1 560 ? 23.773 10.386 31.868 1.00 93.12 560 SER A N 1
ATOM 4572 C CA . SER A 1 560 ? 24.132 11.812 31.934 1.00 93.12 560 SER A CA 1
ATOM 4573 C C . SER A 1 560 ? 25.293 12.108 32.894 1.00 93.12 560 SER A C 1
ATOM 4575 O O . SER A 1 560 ? 26.168 12.901 32.558 1.00 93.12 560 SER A O 1
ATOM 4577 N N . LYS A 1 561 ? 25.392 11.415 34.042 1.00 94.38 561 LYS A N 1
ATOM 4578 C CA . LYS A 1 561 ? 26.542 11.527 34.967 1.00 94.38 561 LYS A CA 1
ATOM 4579 C C . LYS A 1 561 ? 27.878 11.287 34.259 1.00 94.38 561 LYS A C 1
ATOM 4581 O O . LYS A 1 561 ? 28.833 12.021 34.496 1.00 94.38 561 LYS A O 1
ATOM 4586 N N . CYS A 1 562 ? 27.963 10.264 33.410 1.00 94.06 562 CYS A N 1
ATOM 4587 C CA . CYS A 1 562 ? 29.195 9.942 32.690 1.00 94.06 562 CYS A CA 1
ATOM 4588 C C . CYS A 1 562 ? 29.502 11.005 31.628 1.00 94.06 562 CYS A C 1
ATOM 4590 O O . CYS A 1 562 ? 30.635 11.464 31.529 1.00 94.06 562 CYS A O 1
ATOM 4592 N N . HIS A 1 563 ? 28.475 11.446 30.904 1.00 95.31 563 HIS A N 1
ATOM 4593 C CA . HIS A 1 563 ? 28.595 12.485 29.887 1.00 95.31 563 HIS A CA 1
ATOM 4594 C C . HIS A 1 563 ? 29.036 13.841 30.476 1.00 95.31 563 HIS A C 1
ATOM 4596 O O . HIS A 1 563 ? 29.987 14.444 29.988 1.00 95.31 563 HIS A O 1
ATOM 4602 N N . LYS A 1 564 ? 28.431 14.288 31.587 1.00 95.44 564 LYS A N 1
ATOM 4603 C CA . LYS A 1 564 ? 28.808 15.535 32.282 1.00 95.44 564 LYS A CA 1
ATOM 4604 C C . LYS A 1 564 ? 30.252 15.494 32.797 1.00 95.44 564 LYS A C 1
ATOM 4606 O O . LYS A 1 564 ? 31.000 16.439 32.585 1.00 95.44 564 LYS A O 1
ATOM 4611 N N . ASN A 1 565 ? 30.678 14.388 33.416 1.00 94.06 565 ASN A N 1
ATOM 4612 C CA . ASN A 1 565 ? 32.066 14.238 33.880 1.00 94.06 565 ASN A CA 1
ATOM 4613 C C . ASN A 1 565 ? 33.078 14.232 32.720 1.00 94.06 565 ASN A C 1
ATOM 4615 O O . ASN A 1 565 ? 34.184 14.744 32.883 1.00 94.06 565 ASN A O 1
ATOM 4619 N N . PHE A 1 566 ? 32.699 13.681 31.562 1.00 94.44 566 PHE A N 1
ATOM 4620 C CA . PHE A 1 566 ? 33.505 13.748 30.344 1.00 94.44 566 PHE A CA 1
ATOM 4621 C C . PHE A 1 566 ? 33.610 15.183 29.810 1.00 94.44 566 PHE A C 1
ATOM 4623 O O . PHE A 1 566 ? 34.718 15.639 29.539 1.00 94.44 566 PHE A O 1
ATOM 4630 N N . LYS A 1 567 ? 32.497 15.933 29.755 1.00 93.31 567 LYS A N 1
ATOM 4631 C CA . LYS A 1 567 ? 32.497 17.366 29.398 1.00 93.31 567 LYS A CA 1
ATOM 4632 C C . LYS A 1 567 ? 33.369 18.203 30.342 1.00 93.31 567 LYS A C 1
ATOM 4634 O O . LYS A 1 567 ? 34.113 19.060 29.887 1.00 93.31 567 LYS A O 1
ATOM 4639 N N . MET A 1 568 ? 33.361 17.884 31.638 1.00 94.50 568 MET A N 1
ATOM 4640 C CA . MET A 1 568 ? 34.246 18.481 32.651 1.00 94.50 568 MET A CA 1
ATOM 4641 C C . MET A 1 568 ? 35.709 18.001 32.563 1.00 94.50 568 MET A C 1
ATOM 4643 O O . MET A 1 568 ? 36.488 18.253 33.480 1.00 94.50 568 MET A O 1
ATOM 4647 N N . LYS A 1 569 ? 36.088 17.252 31.517 1.00 94.06 569 LYS A N 1
ATOM 4648 C CA . LYS A 1 569 ? 37.442 16.718 31.286 1.00 94.06 569 LYS A CA 1
ATOM 4649 C C . LYS A 1 569 ? 37.999 15.900 32.464 1.00 94.06 569 LYS A C 1
ATOM 4651 O O . LYS A 1 569 ? 39.212 15.786 32.644 1.00 94.06 569 LYS A O 1
ATOM 4656 N N . ARG A 1 570 ? 37.130 15.286 33.280 1.00 93.88 570 ARG A N 1
ATOM 4657 C CA . ARG A 1 570 ? 37.571 14.464 34.415 1.00 93.88 570 ARG A CA 1
ATOM 4658 C C . ARG A 1 570 ? 38.117 13.130 33.926 1.00 93.88 570 ARG A C 1
ATOM 4660 O O . ARG A 1 570 ? 37.465 12.402 33.183 1.00 93.88 570 ARG A O 1
ATOM 4667 N N . GLN A 1 571 ? 39.300 12.768 34.409 1.00 91.44 571 GLN A N 1
ATOM 4668 C CA . GLN A 1 571 ? 39.964 11.526 34.021 1.00 91.44 571 GLN A CA 1
ATOM 4669 C C . GLN A 1 571 ? 39.322 10.310 34.721 1.00 91.44 571 GLN A C 1
ATOM 4671 O O . GLN A 1 571 ? 39.302 10.276 35.958 1.00 91.44 571 GLN A O 1
ATOM 4676 N N . PRO A 1 572 ? 38.883 9.261 33.990 1.00 93.31 572 PRO A N 1
ATOM 4677 C CA . PRO A 1 572 ? 38.289 8.054 34.577 1.00 93.31 572 PRO A CA 1
ATOM 4678 C C . PRO A 1 572 ? 39.143 7.414 35.672 1.00 93.31 572 PRO A C 1
ATOM 4680 O O . PRO A 1 572 ? 38.613 6.990 36.695 1.00 93.31 572 PRO A O 1
ATOM 4683 N N . ARG A 1 573 ? 40.473 7.417 35.499 1.00 91.94 573 ARG A N 1
ATOM 4684 C CA . ARG A 1 573 ? 41.459 6.854 36.439 1.00 91.94 573 ARG A CA 1
ATOM 4685 C C . ARG A 1 573 ? 41.470 7.532 37.812 1.00 91.94 573 ARG A C 1
ATOM 4687 O O . ARG A 1 573 ? 41.898 6.921 38.786 1.00 91.94 573 ARG A O 1
ATOM 4694 N N . LYS A 1 574 ? 41.000 8.780 37.912 1.00 93.19 574 LYS A N 1
ATOM 4695 C CA . LYS A 1 574 ? 40.941 9.544 39.171 1.00 93.19 574 LYS A CA 1
ATOM 4696 C C . LYS A 1 574 ? 39.585 9.415 39.883 1.00 93.19 574 LYS A C 1
ATOM 4698 O O . LYS A 1 574 ? 39.478 9.733 41.063 1.00 93.19 574 LYS A O 1
ATOM 4703 N N . LEU A 1 575 ? 38.550 8.921 39.200 1.00 93.44 575 LEU A N 1
ATOM 4704 C CA . LEU A 1 575 ? 37.199 8.790 39.749 1.00 93.44 575 LEU A CA 1
ATOM 4705 C C . LEU A 1 575 ? 37.021 7.441 40.461 1.00 93.44 575 LEU A C 1
ATOM 4707 O O . LEU A 1 575 ? 36.919 6.409 39.806 1.00 93.44 575 LEU A O 1
ATOM 4711 N N . LYS A 1 576 ? 36.900 7.452 41.798 1.00 92.88 576 LYS A N 1
ATOM 4712 C CA . LYS A 1 576 ? 36.896 6.242 42.654 1.00 92.88 576 LYS A CA 1
ATOM 4713 C C . LYS A 1 576 ? 35.902 5.133 42.253 1.00 92.88 576 LYS A C 1
ATOM 4715 O O . LYS A 1 576 ? 36.138 3.967 42.559 1.00 92.88 576 LYS A O 1
ATOM 4720 N N . TRP A 1 577 ? 34.796 5.492 41.600 1.00 91.31 577 TRP A N 1
ATOM 4721 C CA . TRP A 1 577 ? 33.684 4.598 41.253 1.00 91.31 577 TRP A CA 1
ATOM 4722 C C . TRP A 1 577 ? 33.786 3.960 39.855 1.00 91.31 577 TRP A C 1
ATOM 4724 O O . TRP A 1 577 ? 32.937 3.141 39.506 1.00 91.31 577 TRP A O 1
ATOM 4734 N N . THR A 1 578 ? 34.763 4.343 39.028 1.00 92.31 578 THR A N 1
ATOM 4735 C CA . THR A 1 578 ? 34.935 3.773 37.680 1.00 92.31 578 THR A CA 1
ATOM 4736 C C . THR A 1 578 ? 35.679 2.441 37.749 1.00 92.31 578 THR A C 1
ATOM 4738 O O . THR A 1 578 ? 36.544 2.250 38.609 1.00 92.31 578 THR A O 1
ATOM 4741 N N . LYS A 1 579 ? 35.396 1.526 36.810 1.00 89.31 579 LYS A N 1
ATOM 4742 C CA . LYS A 1 579 ? 36.160 0.273 36.702 1.00 89.31 579 LYS A CA 1
ATOM 4743 C C . LYS A 1 579 ? 37.648 0.537 36.481 1.00 89.31 579 LYS A C 1
ATOM 4745 O O . LYS A 1 579 ? 38.475 -0.066 37.146 1.00 89.31 579 LYS A O 1
ATOM 4750 N N . THR A 1 580 ? 38.001 1.518 35.646 1.00 87.88 580 THR A N 1
ATOM 4751 C CA . THR A 1 580 ? 39.403 1.883 35.384 1.00 87.88 580 THR A CA 1
ATOM 4752 C C . THR A 1 580 ? 40.161 2.273 36.657 1.00 87.88 580 THR A C 1
ATOM 4754 O O . THR A 1 580 ? 41.297 1.851 36.843 1.00 87.88 580 THR A O 1
ATOM 4757 N N . HIS A 1 581 ? 39.551 3.054 37.558 1.00 91.44 581 HIS A N 1
ATOM 4758 C CA . HIS A 1 581 ? 40.178 3.388 38.839 1.00 91.44 581 HIS A CA 1
ATOM 4759 C C . HIS A 1 581 ? 40.307 2.165 39.751 1.00 91.44 581 HIS A C 1
ATOM 4761 O O . HIS A 1 581 ? 41.336 1.981 40.399 1.00 91.44 581 HIS A O 1
ATOM 4767 N N . ARG A 1 582 ? 39.259 1.335 39.823 1.00 89.50 582 ARG A N 1
ATOM 4768 C CA . ARG A 1 582 ? 39.250 0.130 40.661 1.00 89.50 582 ARG A CA 1
ATOM 4769 C C . ARG A 1 582 ? 40.304 -0.875 40.205 1.00 89.50 582 ARG A C 1
ATOM 4771 O O . ARG A 1 582 ? 41.046 -1.361 41.050 1.00 89.50 582 ARG A O 1
ATOM 4778 N N . ALA A 1 583 ? 40.411 -1.102 38.901 1.00 85.88 583 ALA A N 1
ATOM 4779 C CA . ALA A 1 583 ? 41.470 -1.877 38.275 1.00 85.88 583 ALA A CA 1
ATOM 4780 C C . ALA A 1 583 ? 42.849 -1.343 38.702 1.00 85.88 583 ALA A C 1
ATOM 4782 O O . ALA A 1 583 ? 43.564 -2.020 39.428 1.00 85.88 583 ALA A O 1
ATOM 4783 N N . LEU A 1 584 ? 43.183 -0.087 38.387 1.00 86.19 584 LEU A N 1
ATOM 4784 C CA . LEU A 1 584 ? 44.501 0.497 38.698 1.00 86.19 584 LEU A CA 1
ATOM 4785 C C . LEU A 1 584 ? 44.895 0.472 40.184 1.00 86.19 584 LEU A C 1
ATOM 4787 O O . LEU A 1 584 ? 46.073 0.573 40.506 1.00 86.19 584 LEU A O 1
ATOM 4791 N N . ARG A 1 585 ? 43.924 0.384 41.098 1.00 88.19 585 ARG A N 1
ATOM 4792 C CA . ARG A 1 585 ? 44.148 0.329 42.551 1.00 88.19 585 ARG A CA 1
ATOM 4793 C C . ARG A 1 585 ? 44.021 -1.081 43.137 1.00 88.19 585 ARG A C 1
ATOM 4795 O O . ARG A 1 585 ? 43.845 -1.198 44.346 1.00 88.19 585 ARG A O 1
ATOM 4802 N N . GLY A 1 586 ? 44.042 -2.127 42.309 1.00 84.12 586 GLY A N 1
ATOM 4803 C CA . GLY A 1 586 ? 43.962 -3.521 42.766 1.00 84.12 586 GLY A CA 1
ATOM 4804 C C . GLY A 1 586 ? 42.646 -3.858 43.479 1.00 84.12 586 GLY A C 1
ATOM 4805 O O . GLY A 1 586 ? 42.611 -4.659 44.407 1.00 84.12 586 GLY A O 1
ATOM 4806 N N . LYS A 1 587 ? 41.547 -3.185 43.113 1.00 86.00 587 LYS A N 1
ATOM 4807 C CA . LYS A 1 587 ? 40.198 -3.460 43.644 1.00 86.00 587 LYS A CA 1
ATOM 4808 C C . LYS A 1 587 ? 39.379 -4.378 42.740 1.00 86.00 587 LYS A C 1
ATOM 4810 O O . LYS A 1 587 ? 38.362 -4.893 43.195 1.00 86.00 587 LYS A O 1
ATOM 4815 N N . GLU A 1 588 ? 39.786 -4.530 41.485 1.00 82.62 588 GLU A N 1
ATOM 4816 C CA . GLU A 1 588 ? 39.236 -5.476 40.510 1.00 82.62 588 GLU A CA 1
ATOM 4817 C C . GLU A 1 588 ? 40.367 -6.391 40.028 1.00 82.62 588 GLU A C 1
ATOM 4819 O O . GLU A 1 588 ? 41.525 -5.978 39.986 1.00 82.62 588 GLU A O 1
ATOM 4824 N N . MET A 1 589 ? 40.031 -7.628 39.670 1.00 80.44 589 MET A N 1
ATOM 4825 C CA . MET A 1 589 ? 40.977 -8.591 39.109 1.00 80.44 589 MET A CA 1
ATOM 4826 C C . MET A 1 589 ? 41.277 -8.208 37.648 1.00 80.44 589 MET A C 1
ATOM 4828 O O . MET A 1 589 ? 40.381 -8.270 36.810 1.00 80.44 589 MET A O 1
ATOM 4832 N N . ILE A 1 590 ? 42.505 -7.761 37.348 1.00 65.50 590 ILE A N 1
ATOM 4833 C CA . ILE A 1 590 ? 42.884 -7.249 36.010 1.00 65.50 590 ILE A CA 1
ATOM 4834 C C . ILE A 1 590 ? 43.564 -8.314 35.146 1.00 65.50 590 ILE A C 1
ATOM 4836 O O . ILE A 1 590 ? 43.396 -8.316 33.930 1.00 65.50 590 ILE A O 1
ATOM 4840 N N . VAL A 1 591 ? 44.344 -9.202 35.763 1.00 58.66 591 VAL A N 1
ATOM 4841 C CA . VAL A 1 591 ? 45.198 -10.156 35.054 1.00 58.66 591 VAL A CA 1
ATOM 4842 C C . VAL A 1 591 ? 44.949 -11.529 35.630 1.00 58.66 591 VAL A C 1
ATOM 4844 O O . VAL A 1 591 ? 45.426 -11.873 36.706 1.00 58.66 591 VAL A O 1
ATOM 4847 N N . ASP A 1 592 ? 44.183 -12.307 34.892 1.00 54.25 592 ASP A N 1
ATOM 4848 C CA . ASP A 1 592 ? 44.213 -13.744 35.020 1.00 54.25 592 ASP A CA 1
ATOM 4849 C C . ASP A 1 592 ? 44.857 -14.224 33.721 1.00 54.25 592 ASP A C 1
ATOM 4851 O O . ASP A 1 592 ? 44.201 -14.258 32.679 1.00 54.25 592 ASP A O 1
ATOM 4855 N N . GLN A 1 593 ? 46.171 -14.484 33.740 1.00 47.84 593 GLN A N 1
ATOM 4856 C CA . GLN A 1 593 ? 46.914 -14.951 32.554 1.00 47.84 593 GLN A CA 1
ATOM 4857 C C . GLN A 1 593 ? 46.267 -16.203 31.937 1.00 47.84 593 GLN A C 1
ATOM 4859 O O . GLN A 1 593 ? 46.384 -16.427 30.737 1.00 47.84 593 GLN A O 1
ATOM 4864 N N . ASN A 1 594 ? 45.484 -16.936 32.737 1.00 50.84 594 ASN A N 1
ATOM 4865 C CA . ASN A 1 594 ? 44.786 -18.152 32.345 1.00 50.84 594 ASN A CA 1
ATOM 4866 C C . ASN A 1 594 ? 43.248 -17.984 32.285 1.00 50.84 594 ASN A C 1
ATOM 4868 O O . ASN A 1 594 ? 42.544 -18.994 32.300 1.00 50.84 594 ASN A O 1
ATOM 4872 N N . LEU A 1 595 ? 42.691 -16.755 32.257 1.00 50.16 595 LEU A N 1
ATOM 4873 C CA . LEU A 1 595 ? 41.239 -16.520 32.106 1.00 50.16 595 LEU A CA 1
ATOM 4874 C C . LEU A 1 595 ? 40.849 -15.388 31.133 1.00 50.16 595 LEU A C 1
ATOM 4876 O O . LEU A 1 595 ? 40.491 -14.272 31.502 1.00 50.16 595 LEU A O 1
ATOM 4880 N N . LEU A 1 596 ? 40.824 -15.763 29.859 1.00 49.56 596 LEU A N 1
ATOM 4881 C CA . LEU A 1 596 ? 39.660 -15.746 28.966 1.00 49.56 596 LEU A CA 1
ATOM 4882 C C . LEU A 1 596 ? 38.838 -14.467 28.668 1.00 49.56 596 LEU A C 1
ATOM 4884 O O . LEU A 1 596 ? 38.205 -14.482 27.620 1.00 49.56 596 LEU A O 1
ATOM 4888 N N . LEU A 1 597 ? 38.822 -13.341 29.395 1.00 48.31 597 LEU A N 1
ATOM 4889 C CA . LEU A 1 597 ? 37.951 -12.226 28.938 1.00 48.31 597 LEU A CA 1
ATOM 4890 C C . LEU A 1 597 ? 38.525 -11.421 27.762 1.00 48.31 597 LEU A C 1
ATOM 4892 O O . LEU A 1 597 ? 37.788 -11.083 26.843 1.00 48.31 597 LEU A O 1
ATOM 4896 N N . SER A 1 598 ? 39.829 -11.133 27.740 1.00 52.12 598 SER A N 1
ATOM 4897 C CA . SER A 1 598 ? 40.447 -10.406 26.616 1.00 52.12 598 SER A CA 1
ATOM 4898 C C . SER A 1 598 ? 40.578 -11.264 25.355 1.00 52.12 598 SER A C 1
ATOM 4900 O O . SER A 1 598 ? 40.538 -10.731 24.249 1.00 52.12 598 SER A O 1
ATOM 4902 N N . GLN A 1 599 ? 40.714 -12.585 25.516 1.00 60.47 599 GLN A N 1
ATOM 4903 C CA . GLN A 1 599 ? 40.832 -13.537 24.412 1.00 60.47 599 GLN A CA 1
ATOM 4904 C C . GLN A 1 599 ? 39.461 -13.949 23.848 1.00 60.47 599 GLN A C 1
ATOM 4906 O O . GLN A 1 599 ? 39.308 -13.998 22.626 1.00 60.47 599 GLN A O 1
ATOM 4911 N N . PHE A 1 600 ? 38.450 -14.189 24.698 1.00 70.00 600 PHE A N 1
ATOM 4912 C CA . PHE A 1 600 ? 37.121 -14.638 24.255 1.00 70.00 600 PHE A CA 1
ATOM 4913 C C . PHE A 1 600 ? 36.190 -13.469 23.920 1.00 70.00 600 PHE A C 1
ATOM 4915 O O . PHE A 1 600 ? 35.467 -13.555 22.933 1.00 70.00 600 PHE A O 1
ATOM 4922 N N . ALA A 1 601 ? 36.274 -12.337 24.634 1.00 68.38 601 ALA A N 1
ATOM 4923 C CA . ALA A 1 601 ? 35.551 -11.104 24.288 1.00 68.38 601 ALA A CA 1
ATOM 4924 C C . ALA A 1 601 ? 36.364 -10.169 23.364 1.00 68.38 601 ALA A C 1
ATOM 4926 O O . ALA A 1 601 ? 36.122 -8.960 23.309 1.00 68.38 601 ALA A O 1
ATOM 4927 N N . LYS A 1 602 ? 37.350 -10.715 22.633 1.00 77.94 602 LYS A N 1
ATOM 4928 C CA . LYS A 1 602 ? 38.131 -9.969 21.639 1.00 77.94 602 LYS A CA 1
ATOM 4929 C C . LYS A 1 602 ? 37.220 -9.508 20.503 1.00 77.94 602 LYS A C 1
ATOM 4931 O O . LYS A 1 602 ? 36.437 -10.292 19.968 1.00 77.94 602 LYS A O 1
ATOM 4936 N N . ARG A 1 603 ? 37.383 -8.258 20.061 1.00 75.75 603 ARG A N 1
ATOM 4937 C CA . ARG A 1 603 ? 36.744 -7.780 18.829 1.00 75.75 603 ARG A CA 1
ATOM 4938 C C . ARG A 1 603 ? 37.264 -8.600 17.645 1.00 75.75 603 ARG A C 1
ATOM 4940 O O . ARG A 1 603 ? 38.456 -8.571 17.341 1.00 75.75 603 ARG A O 1
ATOM 4947 N N . ARG A 1 604 ? 36.370 -9.345 16.995 1.00 80.94 604 ARG A N 1
ATOM 4948 C CA . ARG A 1 604 ? 36.661 -10.081 15.760 1.00 80.94 604 ARG A CA 1
ATOM 4949 C C . ARG A 1 604 ? 36.461 -9.128 14.581 1.00 80.94 604 ARG A C 1
ATOM 4951 O O . ARG A 1 604 ? 35.414 -8.495 14.483 1.00 80.94 604 ARG A O 1
ATOM 4958 N N . HIS A 1 605 ? 37.488 -8.978 13.748 1.00 79.88 605 HIS A N 1
ATOM 4959 C CA . HIS A 1 605 ? 37.452 -8.135 12.545 1.00 79.88 605 HIS A CA 1
ATOM 4960 C C . HIS A 1 605 ? 37.221 -8.946 11.262 1.00 79.88 605 HIS A C 1
ATOM 4962 O O . HIS A 1 605 ? 36.860 -8.365 10.248 1.00 79.88 605 HIS A O 1
ATOM 4968 N N . ALA A 1 606 ? 37.381 -10.270 11.329 1.00 79.00 606 ALA A N 1
ATOM 4969 C CA . ALA A 1 606 ? 37.066 -11.204 10.257 1.00 79.00 606 ALA A CA 1
ATOM 4970 C C . ALA A 1 606 ? 35.907 -12.115 10.708 1.00 79.00 606 ALA A C 1
ATOM 4972 O O . ALA A 1 606 ? 35.998 -12.686 11.805 1.00 79.00 606 ALA A O 1
ATOM 4973 N N . PRO A 1 607 ? 34.819 -12.228 9.926 1.00 83.00 607 PRO A N 1
ATOM 4974 C CA . PRO A 1 607 ? 33.736 -13.158 10.216 1.00 83.00 607 PRO A CA 1
ATOM 4975 C C . PRO A 1 607 ? 34.155 -14.600 9.895 1.00 83.00 607 PRO A C 1
ATOM 4977 O O . PRO A 1 607 ? 34.962 -14.845 9.002 1.00 83.00 607 PRO A O 1
ATOM 4980 N N . VAL A 1 608 ? 33.584 -15.559 10.621 1.00 82.69 608 VAL A N 1
ATOM 4981 C CA . VAL A 1 608 ? 33.699 -16.998 10.334 1.00 82.69 608 VAL A CA 1
ATOM 4982 C C . VAL A 1 608 ? 32.371 -17.453 9.732 1.00 82.69 608 VAL A C 1
ATOM 4984 O O . VAL A 1 608 ? 31.318 -16.961 10.144 1.00 82.69 608 VAL A O 1
ATOM 4987 N N . LYS A 1 609 ? 32.404 -18.366 8.753 1.00 82.12 609 LYS A N 1
ATOM 4988 C CA . LYS A 1 609 ? 31.187 -18.950 8.168 1.00 82.12 609 LYS A CA 1
ATOM 4989 C C . LYS A 1 609 ? 30.350 -19.617 9.268 1.00 82.12 609 LYS A C 1
ATOM 4991 O O . LYS A 1 609 ? 30.903 -20.239 10.171 1.00 82.12 609 LYS A O 1
ATOM 4996 N N . TYR A 1 610 ? 29.029 -19.466 9.200 1.00 86.44 610 TYR A N 1
ATOM 4997 C CA . TYR A 1 610 ? 28.124 -20.049 10.189 1.00 86.44 610 TYR A CA 1
ATOM 4998 C C . TYR A 1 610 ? 28.230 -21.581 10.207 1.00 86.44 610 TYR A C 1
ATOM 5000 O O . TYR A 1 610 ? 28.100 -22.227 9.168 1.00 86.44 610 TYR A O 1
ATOM 5008 N N . ASP A 1 611 ? 28.419 -22.140 11.401 1.00 80.81 611 ASP A N 1
ATOM 5009 C CA . ASP A 1 611 ? 28.336 -23.569 11.698 1.00 80.81 611 ASP A CA 1
ATOM 5010 C C . ASP A 1 611 ? 27.523 -23.742 12.990 1.00 80.81 611 ASP A C 1
ATOM 5012 O O . ASP A 1 611 ? 27.856 -23.182 14.041 1.00 80.81 611 ASP A O 1
ATOM 5016 N N . ARG A 1 612 ? 26.434 -24.515 12.911 1.00 82.69 612 ARG A N 1
ATOM 5017 C CA . ARG A 1 612 ? 25.517 -24.768 14.029 1.00 82.69 612 ARG A CA 1
ATOM 5018 C C . ARG A 1 612 ? 26.227 -25.428 15.214 1.00 82.69 612 ARG A C 1
ATOM 5020 O O . ARG A 1 612 ? 25.969 -25.049 16.359 1.00 82.69 612 ARG A O 1
ATOM 5027 N N . ASN A 1 613 ? 27.133 -26.369 14.951 1.00 88.88 613 ASN A N 1
ATOM 5028 C CA . ASN A 1 613 ? 27.868 -27.090 15.991 1.00 88.88 613 ASN A CA 1
ATOM 5029 C C . ASN A 1 613 ? 28.833 -26.149 16.718 1.00 88.88 613 ASN A C 1
ATOM 5031 O O . ASN A 1 613 ? 28.901 -26.146 17.951 1.00 88.88 613 ASN A O 1
ATOM 5035 N N . LEU A 1 614 ? 29.514 -25.285 15.960 1.00 89.62 614 LEU A N 1
ATOM 5036 C CA . LEU A 1 614 ? 30.399 -24.258 16.502 1.00 89.62 614 LEU A CA 1
ATOM 5037 C C . LEU A 1 614 ? 29.640 -23.266 17.395 1.00 89.62 614 LEU A C 1
ATOM 5039 O O . LEU A 1 614 ? 30.106 -22.939 18.489 1.00 89.62 614 LEU A O 1
ATOM 5043 N N . VAL A 1 615 ? 28.460 -22.805 16.969 1.00 86.56 615 VAL A N 1
ATOM 5044 C CA . VAL A 1 615 ? 27.630 -21.881 17.762 1.00 86.56 615 VAL A CA 1
ATOM 5045 C C . VAL A 1 615 ? 27.171 -22.535 19.065 1.00 86.56 615 VAL A C 1
ATOM 5047 O O . VAL A 1 615 ? 27.311 -21.934 20.132 1.00 86.56 615 VAL A O 1
ATOM 5050 N N . GLN A 1 616 ? 26.693 -23.780 19.017 1.00 87.81 616 GLN A N 1
ATOM 5051 C CA . GLN A 1 616 ? 26.249 -24.500 20.213 1.00 87.81 616 GLN A CA 1
ATOM 5052 C C . GLN A 1 616 ? 27.400 -24.751 21.200 1.00 87.81 616 GLN A C 1
ATOM 5054 O O . GLN A 1 616 ? 27.237 -24.550 22.407 1.00 87.81 616 GLN A O 1
ATOM 5059 N N . ALA A 1 617 ? 28.578 -25.134 20.698 1.00 90.31 617 ALA A N 1
ATOM 5060 C CA . ALA A 1 617 ? 29.785 -25.266 21.509 1.00 90.31 617 ALA A CA 1
ATOM 5061 C C . ALA A 1 617 ? 30.182 -23.925 22.151 1.00 90.31 617 ALA A C 1
ATOM 5063 O O . ALA A 1 617 ? 30.538 -23.879 23.329 1.00 90.31 617 ALA A O 1
ATOM 5064 N N . THR A 1 618 ? 30.047 -22.823 21.406 1.00 86.88 618 THR A N 1
ATOM 5065 C CA . THR A 1 618 ? 30.350 -21.471 21.892 1.00 86.88 618 THR A CA 1
ATOM 5066 C C . THR A 1 618 ? 29.403 -21.040 23.014 1.00 86.88 618 THR A C 1
ATOM 5068 O O . THR A 1 618 ? 29.875 -20.510 24.016 1.00 86.88 618 THR A O 1
ATOM 5071 N N . MET A 1 619 ? 28.096 -21.309 22.910 1.00 87.69 619 MET A N 1
ATOM 5072 C CA . MET A 1 619 ? 27.119 -20.995 23.969 1.00 87.69 619 MET A CA 1
ATOM 5073 C C . MET A 1 619 ? 27.459 -21.700 25.290 1.00 87.69 619 MET A C 1
ATOM 5075 O O . MET A 1 619 ? 27.581 -21.045 26.325 1.00 87.69 619 MET A O 1
ATOM 5079 N N . ARG A 1 620 ? 27.728 -23.012 25.235 1.00 89.00 620 ARG A N 1
ATOM 5080 C CA . ARG A 1 620 ? 28.147 -23.804 26.408 1.00 89.00 620 ARG A CA 1
ATOM 5081 C C . ARG A 1 620 ? 29.463 -23.298 27.001 1.00 89.00 620 ARG A C 1
ATOM 5083 O O . ARG A 1 620 ? 29.617 -23.216 28.219 1.00 89.00 620 ARG A O 1
ATOM 5090 N N . ALA A 1 621 ? 30.420 -22.938 26.143 1.00 87.06 621 ALA A N 1
ATOM 5091 C CA . ALA A 1 621 ? 31.687 -22.370 26.584 1.00 87.06 621 ALA A CA 1
ATOM 5092 C C . ALA A 1 621 ? 31.489 -21.016 27.287 1.00 87.06 621 ALA A C 1
ATOM 5094 O O . ALA A 1 621 ? 32.085 -20.799 28.338 1.00 87.06 621 ALA A O 1
ATOM 5095 N N . MET A 1 622 ? 30.638 -20.124 26.766 1.00 81.62 622 MET A N 1
ATOM 5096 C CA . MET A 1 622 ? 30.375 -18.810 27.370 1.00 81.62 622 MET A CA 1
ATOM 5097 C C . MET A 1 622 ? 29.811 -18.915 28.793 1.00 81.62 622 MET A C 1
ATOM 5099 O O . MET A 1 622 ? 30.312 -18.232 29.689 1.00 81.62 622 MET A O 1
ATOM 5103 N N . GLU A 1 623 ? 28.835 -19.797 29.024 1.00 86.00 623 GLU A N 1
ATOM 5104 C CA . GLU A 1 623 ? 28.273 -20.050 30.360 1.00 86.00 623 GLU A CA 1
ATOM 5105 C C . GLU A 1 623 ? 29.351 -20.530 31.340 1.00 86.00 623 GLU A C 1
ATOM 5107 O O . GLU A 1 623 ? 29.516 -19.977 32.433 1.00 86.00 623 GLU A O 1
ATOM 5112 N N . ARG A 1 624 ? 30.160 -21.508 30.910 1.00 86.19 624 ARG A N 1
ATOM 5113 C CA . ARG A 1 624 ? 31.245 -22.060 31.726 1.00 86.19 624 ARG A CA 1
ATOM 5114 C C . ARG A 1 624 ? 32.312 -21.017 32.062 1.00 86.19 624 ARG A C 1
ATOM 5116 O O . ARG A 1 624 ? 32.850 -21.008 33.171 1.00 86.19 624 ARG A O 1
ATOM 5123 N N . ILE A 1 625 ? 32.636 -20.139 31.116 1.00 83.75 625 ILE A N 1
ATOM 5124 C CA . ILE A 1 625 ? 33.621 -19.068 31.303 1.00 83.75 625 ILE A CA 1
ATOM 5125 C C . ILE A 1 625 ? 33.145 -18.072 32.359 1.00 83.75 625 ILE A C 1
ATOM 5127 O O . ILE A 1 625 ? 33.926 -17.708 33.244 1.00 83.75 625 ILE A O 1
ATOM 5131 N N . GLU A 1 626 ? 31.883 -17.648 32.293 1.00 82.31 626 GLU A N 1
ATOM 5132 C CA . GLU A 1 626 ? 31.333 -16.681 33.244 1.00 82.31 626 GLU A CA 1
ATOM 5133 C C . GLU A 1 626 ? 31.234 -17.276 34.658 1.00 82.31 626 GLU A C 1
ATOM 5135 O O . GLU A 1 626 ? 31.581 -16.603 35.630 1.00 82.31 626 GLU A O 1
ATOM 5140 N N . GLU A 1 627 ? 30.893 -18.563 34.791 1.00 86.25 627 GLU A N 1
ATOM 5141 C CA . GLU A 1 627 ? 30.914 -19.276 36.076 1.00 86.25 627 GLU A CA 1
ATOM 5142 C C . GLU A 1 627 ? 32.318 -19.273 36.709 1.00 86.25 627 GLU A C 1
ATOM 5144 O O . GLU A 1 627 ? 32.499 -18.901 37.878 1.00 86.25 627 GLU A O 1
ATOM 5149 N N . ILE A 1 628 ? 33.345 -19.642 35.931 1.00 84.94 628 ILE A N 1
ATOM 5150 C CA . ILE A 1 628 ? 34.733 -19.667 36.407 1.00 84.94 628 ILE A CA 1
ATOM 5151 C C . ILE A 1 628 ? 35.183 -18.258 36.801 1.00 84.94 628 ILE A C 1
ATOM 5153 O O . ILE A 1 628 ? 35.797 -18.083 37.860 1.00 84.94 628 ILE A O 1
ATOM 5157 N N . ARG A 1 629 ? 34.863 -17.253 35.981 1.00 80.69 629 ARG A N 1
ATOM 5158 C CA . ARG A 1 629 ? 35.194 -15.850 36.237 1.00 80.69 629 ARG A CA 1
ATOM 5159 C C . ARG A 1 629 ? 34.561 -15.356 37.534 1.00 80.69 629 ARG A C 1
ATOM 5161 O O . ARG A 1 629 ? 35.280 -14.837 38.389 1.00 80.69 629 ARG A O 1
ATOM 5168 N N . ALA A 1 630 ? 33.256 -15.562 37.714 1.00 84.06 630 ALA A N 1
ATOM 5169 C CA . ALA A 1 630 ? 32.538 -15.161 38.919 1.00 84.06 630 ALA A CA 1
ATOM 5170 C C . ALA A 1 630 ? 33.137 -15.825 40.168 1.00 84.06 630 ALA A C 1
ATOM 5172 O O . ALA A 1 630 ? 33.329 -15.172 41.197 1.00 84.06 630 ALA A O 1
ATOM 5173 N N . ARG A 1 631 ? 33.509 -17.110 40.080 1.00 85.75 631 ARG A N 1
ATOM 5174 C CA . ARG A 1 631 ? 34.180 -17.827 41.173 1.00 85.75 631 ARG A CA 1
ATOM 5175 C C . ARG A 1 631 ? 35.537 -17.208 41.524 1.00 85.75 631 ARG A C 1
ATOM 5177 O O . ARG A 1 631 ? 35.811 -16.989 42.705 1.00 85.75 631 ARG A O 1
ATOM 5184 N N . ARG A 1 632 ? 36.377 -16.897 40.532 1.00 85.19 632 ARG A N 1
ATOM 5185 C CA . ARG A 1 632 ? 37.702 -16.288 40.757 1.00 85.19 632 ARG A CA 1
ATOM 5186 C C . ARG A 1 632 ? 37.597 -14.866 41.307 1.00 85.19 632 ARG A C 1
ATOM 5188 O O . ARG A 1 632 ? 38.297 -14.536 42.262 1.00 85.19 632 ARG A O 1
ATOM 5195 N N . GLU A 1 633 ? 36.663 -14.061 40.803 1.00 83.31 633 GLU A N 1
ATOM 5196 C CA . GLU A 1 633 ? 36.407 -12.707 41.311 1.00 83.31 633 GLU A CA 1
ATOM 5197 C C . GLU A 1 633 ? 35.946 -12.720 42.780 1.00 83.31 633 GLU A C 1
ATOM 5199 O O . GLU A 1 633 ? 36.404 -11.899 43.584 1.00 83.31 633 GLU A O 1
ATOM 5204 N N . ARG A 1 634 ? 35.106 -13.691 43.174 1.00 86.00 634 ARG A N 1
ATOM 5205 C CA . ARG A 1 634 ? 34.716 -13.896 44.582 1.00 86.00 634 ARG A CA 1
ATOM 5206 C C . ARG A 1 634 ? 35.917 -14.235 45.461 1.00 86.00 634 ARG A C 1
ATOM 5208 O O . ARG A 1 634 ? 36.051 -13.658 46.538 1.00 86.00 634 ARG A O 1
ATOM 5215 N N . VAL A 1 635 ? 36.802 -15.132 45.017 1.00 87.25 635 VAL A N 1
ATOM 5216 C CA . VAL A 1 635 ? 38.026 -15.491 45.760 1.00 87.25 635 VAL A CA 1
ATOM 5217 C C . VAL A 1 635 ? 38.966 -14.292 45.884 1.00 87.25 635 VAL A C 1
ATOM 5219 O O . VAL A 1 635 ? 39.447 -14.017 46.981 1.00 87.25 635 VAL A O 1
ATOM 5222 N N . TYR A 1 636 ? 39.181 -13.540 44.803 1.00 85.81 636 TYR A N 1
ATOM 5223 C CA . TYR A 1 636 ? 39.987 -12.317 44.813 1.00 85.81 636 TYR A CA 1
ATOM 5224 C C . TYR A 1 636 ? 39.429 -11.288 45.802 1.00 85.81 636 TYR A C 1
ATOM 5226 O O . TYR A 1 636 ? 40.151 -10.756 46.646 1.00 85.81 636 TYR A O 1
ATOM 5234 N N . THR A 1 637 ? 38.114 -11.065 45.759 1.00 84.06 637 THR A N 1
ATOM 5235 C CA . THR A 1 637 ? 37.427 -10.148 46.674 1.00 84.06 637 THR A CA 1
ATOM 5236 C C . THR A 1 637 ? 37.539 -10.617 48.121 1.00 84.06 637 THR A C 1
ATOM 5238 O O . THR A 1 637 ? 37.850 -9.807 48.993 1.00 84.06 637 THR A O 1
ATOM 5241 N N . ARG A 1 638 ? 37.360 -11.919 48.378 1.00 85.06 638 ARG A N 1
ATOM 5242 C CA . ARG A 1 638 ? 37.521 -12.521 49.706 1.00 85.06 638 ARG A CA 1
ATOM 5243 C C . ARG A 1 638 ? 38.941 -12.333 50.234 1.00 85.06 638 ARG A C 1
ATOM 5245 O O . ARG A 1 638 ? 39.077 -11.851 51.346 1.00 85.06 638 ARG A O 1
ATOM 5252 N N . ARG A 1 639 ? 39.977 -12.635 49.443 1.00 84.75 639 ARG A N 1
ATOM 5253 C CA . ARG A 1 639 ? 41.392 -12.445 49.823 1.00 84.75 639 ARG A CA 1
ATOM 5254 C C . ARG A 1 639 ? 41.719 -10.981 50.124 1.00 84.75 639 ARG A C 1
ATOM 5256 O O . ARG A 1 639 ? 42.395 -10.680 51.102 1.00 84.75 639 ARG A O 1
ATOM 5263 N N . ARG A 1 640 ? 41.192 -10.058 49.315 1.00 83.94 640 ARG A N 1
ATOM 5264 C CA . ARG A 1 640 ? 41.361 -8.612 49.523 1.00 83.94 640 ARG A CA 1
ATOM 5265 C C . ARG A 1 640 ? 40.675 -8.127 50.805 1.00 83.94 640 ARG A C 1
ATOM 5267 O O . ARG A 1 640 ? 41.190 -7.233 51.466 1.00 83.94 640 ARG A O 1
ATOM 5274 N N . LEU A 1 641 ? 39.505 -8.677 51.133 1.00 79.75 641 LEU A N 1
ATOM 5275 C CA . LEU A 1 641 ? 38.721 -8.301 52.315 1.00 79.75 641 LEU A CA 1
ATOM 5276 C C . LEU A 1 641 ? 39.099 -9.086 53.578 1.00 79.75 641 LEU A C 1
ATOM 5278 O O . LEU A 1 641 ? 38.796 -8.633 54.675 1.00 79.75 641 LEU A O 1
ATOM 5282 N N . SER A 1 642 ? 39.791 -10.223 53.464 1.00 71.38 642 SER A N 1
ATOM 5283 C CA . SER A 1 642 ? 40.164 -11.076 54.601 1.00 71.38 642 SER A CA 1
ATOM 5284 C C . SER A 1 642 ? 41.258 -10.485 55.496 1.00 71.38 642 SER A C 1
ATOM 5286 O O . SER A 1 642 ? 41.695 -11.174 56.417 1.00 71.38 642 SER A O 1
ATOM 5288 N N . GLY A 1 643 ? 41.680 -9.238 55.237 1.00 67.19 643 GLY A N 1
ATOM 5289 C CA . GLY A 1 643 ? 42.762 -8.478 55.870 1.00 67.19 643 GLY A CA 1
ATOM 5290 C C . GLY A 1 643 ? 43.077 -8.889 57.304 1.00 67.19 643 GLY A C 1
ATOM 5291 O O . GLY A 1 643 ? 42.557 -8.304 58.253 1.00 67.19 643 GLY A O 1
ATOM 5292 N N . LYS A 1 644 ? 43.960 -9.887 57.447 1.00 60.12 644 LYS A N 1
ATOM 5293 C CA . LYS A 1 644 ? 44.461 -10.386 58.734 1.00 60.12 644 LYS A CA 1
ATOM 5294 C C . LYS A 1 644 ? 45.059 -9.221 59.530 1.00 60.12 644 LYS A C 1
ATOM 5296 O O . LYS A 1 644 ? 44.628 -8.959 60.639 1.00 60.12 644 LYS A O 1
ATOM 5301 N N . ALA A 1 645 ? 45.852 -8.382 58.860 1.00 61.59 645 ALA A N 1
ATOM 5302 C CA . ALA A 1 645 ? 46.428 -7.164 59.425 1.00 61.59 645 ALA A CA 1
ATOM 5303 C C . ALA A 1 645 ? 45.400 -6.125 59.924 1.00 61.59 645 ALA A C 1
ATOM 5305 O O . ALA A 1 645 ? 45.632 -5.494 60.948 1.00 61.59 645 ALA A O 1
ATOM 5306 N N . GLN A 1 646 ? 44.261 -5.942 59.241 1.00 67.12 646 GLN A N 1
ATOM 5307 C CA . GLN A 1 646 ? 43.219 -4.997 59.679 1.00 67.12 646 GLN A CA 1
ATOM 5308 C C . GLN A 1 646 ? 42.411 -5.538 60.860 1.00 67.12 646 GLN A C 1
ATOM 5310 O O . GLN A 1 646 ? 42.053 -4.772 61.751 1.00 67.12 646 GLN A O 1
ATOM 5315 N N . ARG A 1 647 ? 42.149 -6.850 60.885 1.00 69.06 647 ARG A N 1
ATOM 5316 C CA . ARG A 1 647 ? 41.523 -7.516 62.032 1.00 69.06 647 ARG A CA 1
ATOM 5317 C C . ARG A 1 647 ? 42.445 -7.517 63.248 1.00 69.06 647 ARG A C 1
ATOM 5319 O O . ARG A 1 647 ? 41.979 -7.205 64.334 1.00 69.06 647 ARG A O 1
ATOM 5326 N N . ASP A 1 648 ? 43.737 -7.769 63.058 1.00 70.56 648 ASP A N 1
ATOM 5327 C CA . ASP A 1 648 ? 44.733 -7.738 64.133 1.00 70.56 648 ASP A CA 1
ATOM 5328 C C . ASP A 1 648 ? 44.961 -6.312 64.653 1.00 70.56 648 ASP A C 1
ATOM 5330 O O . ASP A 1 648 ? 45.090 -6.107 65.856 1.00 70.56 648 ASP A O 1
ATOM 5334 N N . ALA A 1 649 ? 44.964 -5.303 63.775 1.00 73.62 649 ALA A N 1
ATOM 5335 C CA . ALA A 1 649 ? 45.031 -3.898 64.179 1.00 73.62 649 ALA A CA 1
ATOM 5336 C C . ALA A 1 649 ? 43.780 -3.461 64.952 1.00 73.62 649 ALA A C 1
ATOM 5338 O O . ALA A 1 649 ? 43.912 -2.825 65.994 1.00 73.62 649 ALA A O 1
ATOM 5339 N N . ARG A 1 650 ? 42.583 -3.852 64.486 1.00 78.31 650 ARG A N 1
ATOM 5340 C CA . ARG A 1 650 ? 41.332 -3.608 65.213 1.00 78.31 650 ARG A CA 1
ATOM 5341 C C . ARG A 1 650 ? 41.349 -4.311 66.569 1.00 78.31 650 ARG A C 1
ATOM 5343 O O . ARG A 1 650 ? 41.147 -3.644 67.564 1.00 78.31 650 ARG A O 1
ATOM 5350 N N . ARG A 1 651 ? 41.735 -5.590 66.637 1.00 78.62 651 ARG A N 1
ATOM 5351 C CA . ARG A 1 651 ? 41.874 -6.329 67.903 1.00 78.62 651 ARG A CA 1
ATOM 5352 C C . ARG A 1 651 ? 42.856 -5.653 68.867 1.00 78.62 651 ARG A C 1
ATOM 5354 O O . ARG A 1 651 ? 42.559 -5.555 70.047 1.00 78.62 651 ARG A O 1
ATOM 5361 N N . ARG A 1 652 ? 44.006 -5.155 68.393 1.00 78.56 652 ARG A N 1
ATOM 5362 C CA . ARG A 1 652 ? 44.948 -4.383 69.231 1.00 78.56 652 ARG A CA 1
ATOM 5363 C C . ARG A 1 652 ? 44.345 -3.070 69.729 1.00 78.56 652 ARG A C 1
ATOM 5365 O O . ARG A 1 652 ? 44.606 -2.674 70.859 1.00 78.56 652 ARG A O 1
ATOM 5372 N N . GLN A 1 653 ? 43.568 -2.393 68.889 1.00 84.38 653 GLN A N 1
ATOM 5373 C CA . GLN A 1 653 ? 42.880 -1.161 69.260 1.00 84.38 653 GLN A CA 1
ATOM 5374 C C . GLN A 1 653 ? 41.766 -1.434 70.276 1.00 84.38 653 GLN A C 1
ATOM 5376 O O . GLN A 1 653 ? 41.698 -0.732 71.277 1.00 84.38 653 GLN A O 1
ATOM 5381 N N . ASP A 1 654 ? 40.976 -2.486 70.070 1.00 85.06 654 ASP A N 1
ATOM 5382 C CA . ASP A 1 654 ? 39.931 -2.941 70.988 1.00 85.06 654 ASP A CA 1
ATOM 5383 C C . ASP A 1 654 ? 40.543 -3.309 72.352 1.00 85.06 654 ASP A C 1
ATOM 5385 O O . ASP A 1 654 ? 40.075 -2.828 73.378 1.00 85.06 654 ASP A O 1
ATOM 5389 N N . LEU A 1 655 ? 41.660 -4.053 72.375 1.00 83.31 655 LEU A N 1
ATOM 5390 C CA . LEU A 1 655 ? 42.412 -4.351 73.605 1.00 83.31 655 LEU A CA 1
ATOM 5391 C C . LEU A 1 655 ? 42.896 -3.079 74.319 1.00 83.31 655 LEU A C 1
ATOM 5393 O O . LEU A 1 655 ? 42.831 -2.996 75.542 1.00 83.31 655 LEU A O 1
ATOM 5397 N N . LYS A 1 656 ? 43.357 -2.069 73.570 1.00 87.12 656 LYS A N 1
ATOM 5398 C CA . LYS A 1 656 ? 43.790 -0.786 74.140 1.00 87.12 656 LYS A CA 1
ATOM 5399 C C . LYS A 1 656 ? 42.618 0.007 74.726 1.00 87.12 656 LYS A C 1
ATOM 5401 O O . LYS A 1 656 ? 42.780 0.620 75.775 1.00 87.12 656 LYS A O 1
ATOM 5406 N N . VAL A 1 657 ? 41.457 -0.019 74.071 1.00 85.69 657 VAL A N 1
ATOM 5407 C CA . VAL A 1 657 ? 40.226 0.619 74.562 1.00 85.69 657 VAL A CA 1
ATOM 5408 C C . VAL A 1 657 ? 39.753 -0.052 75.849 1.00 85.69 657 VAL A C 1
ATOM 5410 O O . VAL A 1 657 ? 39.444 0.652 76.803 1.00 85.69 657 VAL A O 1
ATOM 5413 N N . VAL A 1 658 ? 39.768 -1.387 75.911 1.00 79.81 658 VAL A N 1
ATOM 5414 C CA . VAL A 1 658 ? 39.412 -2.137 77.127 1.00 79.81 658 VAL A CA 1
ATOM 5415 C C . VAL A 1 658 ? 40.378 -1.821 78.272 1.00 79.81 658 VAL A C 1
ATOM 5417 O O . VAL A 1 658 ? 39.925 -1.492 79.360 1.00 79.81 658 VAL A O 1
ATOM 5420 N N . ALA A 1 659 ? 41.693 -1.818 78.023 1.00 78.00 659 ALA A N 1
ATOM 5421 C CA . ALA A 1 659 ? 42.689 -1.485 79.047 1.00 78.00 659 ALA A CA 1
ATOM 5422 C C . ALA A 1 659 ? 42.560 -0.041 79.575 1.00 78.00 659 ALA A C 1
ATOM 5424 O O . ALA A 1 659 ? 42.776 0.219 80.751 1.00 78.00 659 ALA A O 1
ATOM 5425 N N . GLN A 1 660 ? 42.200 0.920 78.719 1.00 81.81 660 GLN A N 1
ATOM 5426 C CA . GLN A 1 660 ? 41.976 2.313 79.134 1.00 81.81 660 GLN A CA 1
ATOM 5427 C C . GLN A 1 660 ? 40.615 2.512 79.825 1.00 81.81 660 GLN A C 1
ATOM 5429 O O . GLN A 1 660 ? 40.466 3.387 80.679 1.00 81.81 660 GLN A O 1
ATOM 5434 N N . GLY A 1 661 ? 39.622 1.704 79.451 1.00 79.94 661 GLY A N 1
ATOM 5435 C CA . GLY A 1 661 ? 38.244 1.756 79.932 1.00 79.94 661 GLY A CA 1
ATOM 5436 C C . GLY A 1 661 ? 37.927 0.789 81.071 1.00 79.94 661 GLY A C 1
ATOM 5437 O O . GLY A 1 661 ? 36.758 0.637 81.395 1.00 79.94 661 GLY A O 1
ATOM 5438 N N . GLU A 1 662 ? 38.923 0.150 81.688 1.00 73.25 662 GLU A N 1
ATOM 5439 C CA . GLU A 1 662 ? 38.725 -0.895 82.707 1.00 73.25 662 GLU A CA 1
ATOM 5440 C C . GLU A 1 662 ? 37.838 -0.428 83.876 1.00 73.25 662 GLU A C 1
ATOM 5442 O O . GLU A 1 662 ? 36.982 -1.159 84.364 1.00 73.25 662 GLU A O 1
ATOM 5447 N N . HIS A 1 663 ? 37.963 0.841 84.272 1.00 75.69 663 HIS A N 1
ATOM 5448 C CA . HIS A 1 663 ? 37.129 1.460 85.304 1.00 75.69 663 HIS A CA 1
ATOM 5449 C C . HIS A 1 663 ? 35.626 1.489 84.973 1.00 75.69 663 HIS A C 1
ATOM 5451 O O . HIS A 1 663 ? 34.819 1.529 85.898 1.00 75.69 663 HIS A O 1
ATOM 5457 N N . LEU A 1 664 ? 35.251 1.460 83.689 1.00 77.25 664 LEU A N 1
ATOM 5458 C CA . LEU A 1 664 ? 33.857 1.477 83.231 1.00 77.25 664 LEU A CA 1
ATOM 5459 C C . LEU A 1 664 ? 33.192 0.103 83.334 1.00 77.25 664 LEU A C 1
ATOM 5461 O O . LEU A 1 664 ? 31.972 0.042 83.398 1.00 77.25 664 LEU A O 1
ATOM 5465 N N . ILE A 1 665 ? 33.990 -0.968 83.371 1.00 78.62 665 ILE A N 1
ATOM 5466 C CA . ILE A 1 665 ? 33.522 -2.361 83.343 1.00 78.62 665 ILE A CA 1
ATOM 5467 C C . ILE A 1 665 ? 33.799 -3.116 84.649 1.00 78.62 665 ILE A C 1
ATOM 5469 O O . ILE A 1 665 ? 33.623 -4.327 84.712 1.00 78.62 665 ILE A O 1
ATOM 5473 N N . LYS A 1 666 ? 34.217 -2.424 85.721 1.00 75.56 666 LYS A N 1
ATOM 5474 C CA . LYS A 1 666 ? 34.564 -3.049 87.015 1.00 75.56 666 LYS A CA 1
ATOM 5475 C C . LYS A 1 666 ? 33.431 -3.875 87.619 1.00 75.56 666 LYS A C 1
ATOM 5477 O O . LYS A 1 666 ? 33.694 -4.925 88.190 1.00 75.56 666 LYS A O 1
ATOM 5482 N N . LYS A 1 667 ? 32.189 -3.396 87.506 1.00 73.69 667 LYS A N 1
ATOM 5483 C CA . LYS A 1 667 ? 31.017 -4.110 88.021 1.00 73.69 667 LYS A CA 1
ATOM 5484 C C . LYS A 1 667 ? 30.761 -5.384 87.215 1.00 73.69 667 LYS A C 1
ATOM 5486 O O . LYS A 1 667 ? 30.617 -6.442 87.803 1.00 73.69 667 LYS A O 1
ATOM 5491 N N . GLU A 1 668 ? 30.803 -5.297 85.886 1.00 75.62 668 GLU A N 1
ATOM 5492 C CA . GLU A 1 668 ? 30.614 -6.460 85.011 1.00 75.62 668 GLU A CA 1
ATOM 5493 C C . GLU A 1 668 ? 31.772 -7.463 85.124 1.00 75.62 668 GLU A C 1
ATOM 5495 O O . GLU A 1 668 ? 31.538 -8.662 85.049 1.00 75.62 668 GLU A O 1
ATOM 5500 N N . LEU A 1 669 ? 33.006 -7.003 85.358 1.00 72.81 669 LEU A N 1
ATOM 5501 C CA . LEU A 1 669 ? 34.152 -7.861 85.676 1.00 72.81 669 LEU A CA 1
ATOM 5502 C C . LEU A 1 669 ? 33.967 -8.585 87.012 1.00 72.81 669 LEU A C 1
ATOM 5504 O O . LEU A 1 669 ? 34.168 -9.791 87.053 1.00 72.81 669 LEU A O 1
ATOM 5508 N N . ALA A 1 670 ? 33.537 -7.886 88.068 1.00 73.19 670 ALA A N 1
ATOM 5509 C CA . ALA A 1 670 ? 33.275 -8.496 89.373 1.00 73.19 670 ALA A CA 1
ATOM 5510 C C . ALA A 1 670 ? 32.110 -9.499 89.319 1.00 73.19 670 ALA A C 1
ATOM 5512 O O . ALA A 1 670 ? 32.212 -10.587 89.879 1.00 73.19 670 ALA A O 1
ATOM 5513 N N . ASP A 1 671 ? 31.038 -9.168 88.593 1.00 76.12 671 ASP A N 1
ATOM 5514 C CA . ASP A 1 671 ? 29.890 -10.054 88.382 1.00 76.12 671 ASP A CA 1
ATOM 5515 C C . ASP A 1 671 ? 30.296 -11.297 87.558 1.00 76.12 671 ASP A C 1
ATOM 5517 O O . ASP A 1 671 ? 29.860 -12.410 87.853 1.00 76.12 671 ASP A O 1
ATOM 5521 N N . LEU A 1 672 ? 31.180 -11.145 86.560 1.00 74.94 672 LEU A N 1
ATOM 5522 C CA . LEU A 1 672 ? 31.737 -12.262 85.784 1.00 74.94 672 LEU A CA 1
ATOM 5523 C C . LEU A 1 672 ? 32.740 -13.104 86.580 1.00 74.94 672 LEU A C 1
ATOM 5525 O O . LEU A 1 672 ? 32.775 -14.318 86.396 1.00 74.94 672 LEU A O 1
ATOM 5529 N N . GLU A 1 673 ? 33.557 -12.500 87.442 1.00 74.94 673 GLU A N 1
ATOM 5530 C CA . GLU A 1 673 ? 34.477 -13.215 88.333 1.00 74.94 673 GLU A CA 1
ATOM 5531 C C . GLU A 1 673 ? 33.714 -13.997 89.405 1.00 74.94 673 GLU A C 1
ATOM 5533 O O . GLU A 1 673 ? 34.053 -15.153 89.653 1.00 74.94 673 GLU A O 1
ATOM 5538 N N . ALA A 1 674 ? 32.642 -13.427 89.964 1.00 74.94 674 ALA A N 1
ATOM 5539 C CA . ALA A 1 674 ? 31.734 -14.124 90.872 1.00 74.94 674 ALA A CA 1
ATOM 5540 C C . ALA A 1 674 ? 31.025 -15.292 90.166 1.00 74.94 674 ALA A C 1
ATOM 5542 O O . ALA A 1 674 ? 31.086 -16.422 90.645 1.00 74.94 674 ALA A O 1
ATOM 5543 N N . ALA A 1 675 ? 30.452 -15.061 88.978 1.00 73.81 675 ALA A N 1
ATOM 5544 C CA . ALA A 1 675 ? 29.825 -16.118 88.182 1.00 73.81 675 ALA A CA 1
ATOM 5545 C C . ALA A 1 675 ? 30.829 -17.209 87.767 1.00 73.81 675 ALA A C 1
ATOM 5547 O O . ALA A 1 675 ? 30.502 -18.395 87.748 1.00 73.81 675 ALA A O 1
ATOM 5548 N N . ARG A 1 676 ? 32.076 -16.834 87.457 1.00 71.88 676 ARG A N 1
ATOM 5549 C CA . ARG A 1 676 ? 33.146 -17.785 87.148 1.00 71.88 676 ARG A CA 1
ATOM 5550 C C . ARG A 1 676 ? 33.538 -18.602 88.378 1.00 71.88 676 ARG A C 1
ATOM 5552 O O . ARG A 1 676 ? 33.641 -19.815 88.249 1.00 71.88 676 ARG A O 1
ATOM 5559 N N . ALA A 1 677 ? 33.675 -17.981 89.549 1.00 73.69 677 ALA A N 1
ATOM 5560 C CA . ALA A 1 677 ? 33.956 -18.674 90.806 1.00 73.69 677 ALA A CA 1
ATOM 5561 C C . ALA A 1 677 ? 32.830 -19.648 91.208 1.00 73.69 677 ALA A C 1
ATOM 5563 O O . ALA A 1 677 ? 33.115 -20.733 91.713 1.00 73.69 677 ALA A O 1
ATOM 5564 N N . GLU A 1 678 ? 31.567 -19.308 90.930 1.00 72.00 678 GLU A N 1
ATOM 5565 C CA . GLU A 1 678 ? 30.415 -20.201 91.126 1.00 72.00 678 GLU A CA 1
ATOM 5566 C C . GLU A 1 678 ? 30.399 -21.378 90.135 1.00 72.00 678 GLU A C 1
ATOM 5568 O O . GLU A 1 678 ? 30.026 -22.495 90.500 1.00 72.00 678 GLU A O 1
ATOM 5573 N N . MET A 1 679 ? 30.835 -21.163 88.888 1.00 66.06 679 MET A N 1
ATOM 5574 C CA . MET A 1 679 ? 30.917 -22.217 87.870 1.00 66.06 679 MET A CA 1
ATOM 5575 C C . MET A 1 679 ? 32.200 -23.060 87.943 1.00 66.06 679 MET A C 1
ATOM 5577 O O . MET A 1 679 ? 32.208 -24.183 87.436 1.00 66.06 679 MET A O 1
ATOM 5581 N N . GLU A 1 680 ? 33.271 -22.573 88.576 1.00 70.81 680 GLU A N 1
ATOM 5582 C CA . GLU A 1 680 ? 34.566 -23.257 88.713 1.00 70.81 680 GLU A CA 1
ATOM 5583 C C . GLU A 1 680 ? 34.445 -24.684 89.302 1.00 70.81 680 GLU A C 1
ATOM 5585 O O . GLU A 1 680 ? 34.989 -25.610 88.694 1.00 70.81 680 GLU A O 1
ATOM 5590 N N . PRO A 1 681 ? 33.688 -24.950 90.393 1.00 69.62 681 PRO A N 1
ATOM 5591 C CA . PRO A 1 681 ? 33.517 -26.316 90.897 1.00 69.62 681 PRO A CA 1
ATOM 5592 C C . PRO A 1 681 ? 32.742 -27.224 89.929 1.00 69.62 681 PRO A C 1
ATOM 5594 O O . PRO A 1 681 ? 33.032 -28.418 89.854 1.00 69.62 681 PRO A O 1
ATOM 5597 N N . MET A 1 682 ? 31.799 -26.680 89.150 1.00 70.31 682 MET A N 1
ATOM 5598 C CA . MET A 1 682 ? 31.033 -27.437 88.151 1.00 70.31 682 MET A CA 1
ATOM 5599 C C . MET A 1 682 ? 31.892 -27.782 86.927 1.00 70.31 682 MET A C 1
ATOM 5601 O O . MET A 1 682 ? 31.833 -28.903 86.429 1.00 70.31 682 MET A O 1
ATOM 5605 N N . VAL A 1 683 ? 32.734 -26.852 86.466 1.00 69.12 683 VAL A N 1
ATOM 5606 C CA . VAL A 1 683 ? 33.690 -27.087 85.372 1.00 69.12 683 VAL A CA 1
ATOM 5607 C C . VAL A 1 683 ? 34.748 -28.109 85.780 1.00 69.12 683 VAL A C 1
ATOM 5609 O O . VAL A 1 683 ? 35.103 -28.969 84.975 1.00 69.12 683 VAL A O 1
ATOM 5612 N N . GLU A 1 684 ? 35.222 -28.066 87.025 1.00 71.00 684 GLU A N 1
ATOM 5613 C CA . GLU A 1 684 ? 36.235 -29.009 87.500 1.00 71.00 684 GLU A CA 1
ATOM 5614 C C . GLU A 1 684 ? 35.660 -30.408 87.768 1.00 71.00 684 GLU A C 1
ATOM 5616 O O . GLU A 1 684 ? 36.342 -31.407 87.540 1.00 71.00 684 GLU A O 1
ATOM 5621 N N . GLN A 1 685 ? 34.381 -30.499 88.147 1.00 68.56 685 GLN A N 1
ATOM 5622 C CA . GLN A 1 685 ? 33.640 -31.762 88.163 1.00 68.56 685 GLN A CA 1
ATOM 5623 C C . GLN A 1 685 ? 33.466 -32.319 86.739 1.00 68.56 685 GLN A C 1
ATOM 5625 O O . GLN A 1 685 ? 33.797 -33.474 86.498 1.00 68.56 685 GLN A O 1
ATOM 5630 N N . ILE A 1 686 ? 33.073 -31.481 85.768 1.00 69.56 686 ILE A N 1
ATOM 5631 C CA . ILE A 1 686 ? 32.950 -31.869 84.352 1.00 69.56 686 ILE A CA 1
ATOM 5632 C C . ILE A 1 686 ? 34.293 -32.339 83.776 1.00 69.56 686 ILE A C 1
ATOM 5634 O O . ILE A 1 686 ? 34.321 -33.319 83.037 1.00 69.56 686 ILE A O 1
ATOM 5638 N N . LYS A 1 687 ? 35.420 -31.693 84.110 1.00 69.12 687 LYS A N 1
ATOM 5639 C CA . LYS A 1 687 ? 36.751 -32.166 83.690 1.00 69.12 687 LYS A CA 1
ATOM 5640 C C . LYS A 1 687 ? 37.102 -33.520 84.298 1.00 69.12 687 LYS A C 1
ATOM 5642 O O . LYS A 1 687 ? 37.582 -34.378 83.562 1.00 69.12 687 LYS A O 1
ATOM 5647 N N . ARG A 1 688 ? 36.830 -33.739 85.590 1.00 64.12 688 ARG A N 1
ATOM 5648 C CA . ARG A 1 688 ? 37.040 -35.051 86.230 1.00 64.12 688 ARG A CA 1
ATOM 5649 C C . ARG A 1 688 ? 36.164 -36.141 85.605 1.00 64.12 688 ARG A C 1
ATOM 5651 O O . ARG A 1 688 ? 36.648 -37.251 85.386 1.00 64.12 688 ARG A O 1
ATOM 5658 N N . ASP A 1 689 ? 34.927 -35.815 85.238 1.00 64.62 689 ASP A N 1
ATOM 5659 C CA . ASP A 1 689 ? 34.006 -36.729 84.549 1.00 64.62 689 ASP A CA 1
ATOM 5660 C C . ASP A 1 689 ? 34.447 -37.000 83.085 1.00 64.62 689 ASP A C 1
ATOM 5662 O O . ASP A 1 689 ? 34.289 -38.105 82.558 1.00 64.62 689 ASP A O 1
ATOM 5666 N N . LEU A 1 690 ? 35.078 -36.024 82.420 1.00 60.38 690 LEU A N 1
ATOM 5667 C CA . LEU A 1 690 ? 35.687 -36.168 81.085 1.00 60.38 690 LEU A CA 1
ATOM 5668 C C . LEU A 1 690 ? 37.016 -36.939 81.096 1.00 60.38 690 LEU A C 1
ATOM 5670 O O . LEU A 1 690 ? 37.328 -37.626 80.124 1.00 60.38 690 LEU A O 1
ATOM 5674 N N . GLU A 1 691 ? 37.799 -36.856 82.172 1.00 63.19 691 GLU A N 1
ATOM 5675 C CA . GLU A 1 691 ? 39.042 -37.622 82.326 1.00 63.19 691 GLU A CA 1
ATOM 5676 C C . GLU A 1 691 ? 38.777 -39.084 82.701 1.00 63.19 691 GLU A C 1
ATOM 5678 O O . GLU A 1 691 ? 39.472 -39.972 82.211 1.00 63.19 691 GLU A O 1
ATOM 5683 N N . THR A 1 692 ? 37.727 -39.359 83.480 1.00 58.50 692 THR A N 1
ATOM 5684 C CA . THR A 1 692 ? 37.312 -40.731 83.826 1.00 58.50 692 THR A CA 1
ATOM 5685 C C . THR A 1 692 ? 36.551 -41.448 82.703 1.00 58.50 692 THR A C 1
ATOM 5687 O O . THR A 1 692 ? 36.564 -42.677 82.654 1.00 58.50 692 THR A O 1
ATOM 5690 N N . SER A 1 693 ? 35.952 -40.720 81.751 1.00 58.62 693 SER A N 1
ATOM 5691 C CA . SER A 1 693 ? 35.253 -41.290 80.581 1.00 58.62 693 SER A CA 1
ATOM 5692 C C . SER A 1 693 ? 36.123 -41.441 79.323 1.00 58.62 693 SER A C 1
ATOM 5694 O O . SER A 1 693 ? 35.643 -41.901 78.280 1.00 58.62 693 SER A O 1
ATOM 5696 N N . ARG A 1 694 ? 37.418 -41.103 79.391 1.00 49.56 694 ARG A N 1
ATOM 5697 C CA . ARG A 1 694 ? 38.327 -41.150 78.238 1.00 49.56 694 ARG A CA 1
ATOM 5698 C C . ARG A 1 694 ? 38.837 -42.573 77.977 1.00 49.56 694 ARG A C 1
ATOM 5700 O O . ARG A 1 694 ? 39.945 -42.945 78.352 1.00 49.56 694 ARG A O 1
ATOM 5707 N N . VAL A 1 695 ? 38.021 -43.368 77.286 1.00 48.03 695 VAL A N 1
ATOM 5708 C CA . VAL A 1 695 ? 38.424 -44.656 76.699 1.00 48.03 695 VAL A CA 1
ATOM 5709 C C . VAL A 1 695 ? 39.510 -44.406 75.645 1.00 48.03 695 VAL A C 1
ATOM 5711 O O . VAL A 1 695 ? 39.294 -43.707 74.655 1.00 48.03 695 VAL A O 1
ATOM 5714 N N . VAL A 1 696 ? 40.700 -44.962 75.880 1.00 49.56 696 VAL A N 1
ATOM 5715 C CA . VAL A 1 696 ? 41.868 -44.870 74.995 1.00 49.56 696 VAL A CA 1
ATOM 5716 C C . VAL A 1 696 ? 41.643 -45.757 73.767 1.00 49.56 696 VAL A C 1
ATOM 5718 O O . VAL A 1 696 ? 41.778 -46.975 73.836 1.00 49.56 696 VAL A O 1
ATOM 5721 N N . GLY A 1 697 ? 41.301 -45.143 72.636 1.00 47.81 697 GLY A N 1
ATOM 5722 C CA . GLY A 1 697 ? 41.334 -45.764 71.313 1.00 47.81 697 GLY A CA 1
ATOM 5723 C C . GLY A 1 697 ? 42.074 -44.849 70.340 1.00 47.81 697 GLY A C 1
ATOM 5724 O O . GLY A 1 697 ? 41.634 -43.730 70.091 1.00 47.81 697 GLY A O 1
ATOM 5725 N N . GLU A 1 698 ? 43.221 -45.294 69.822 1.00 43.81 698 GLU A N 1
ATOM 5726 C CA . GLU A 1 698 ? 44.032 -44.536 68.861 1.00 43.81 698 GLU A CA 1
ATOM 5727 C C . GLU A 1 698 ? 43.318 -44.409 67.505 1.00 43.81 698 GLU A C 1
ATOM 5729 O O . GLU A 1 698 ? 43.263 -45.350 66.710 1.00 43.81 698 GLU A O 1
ATOM 5734 N N . GLU A 1 699 ? 42.801 -43.221 67.196 1.00 40.75 699 GLU A N 1
ATOM 5735 C CA . GLU A 1 699 ? 42.264 -42.911 65.873 1.00 40.75 699 GLU A CA 1
ATOM 5736 C C . GLU A 1 699 ? 43.416 -42.556 64.910 1.00 40.75 699 GLU A C 1
ATOM 5738 O O . GLU A 1 699 ? 43.928 -41.435 64.870 1.00 40.75 699 GLU A O 1
ATOM 5743 N N . ARG A 1 700 ? 43.862 -43.544 64.122 1.00 39.75 700 ARG A N 1
ATOM 5744 C CA . ARG A 1 700 ? 44.841 -43.355 63.037 1.00 39.75 700 ARG A CA 1
ATOM 5745 C C . ARG A 1 700 ? 44.266 -42.453 61.934 1.00 39.75 700 ARG A C 1
ATOM 5747 O O . ARG A 1 700 ? 43.513 -42.904 61.069 1.00 39.75 700 ARG A O 1
ATOM 5754 N N . LEU A 1 701 ? 44.690 -41.190 61.909 1.00 43.91 701 LEU A N 1
ATOM 5755 C CA . LEU A 1 701 ? 44.415 -40.230 60.834 1.00 43.91 701 LEU A CA 1
ATOM 5756 C C . LEU A 1 701 ? 45.034 -40.686 59.499 1.00 43.91 701 LEU A C 1
ATOM 5758 O O . LEU A 1 701 ? 46.243 -40.636 59.276 1.00 43.91 701 LEU A O 1
ATOM 5762 N N . ARG A 1 702 ? 44.176 -41.116 58.571 1.00 39.22 702 ARG A N 1
ATOM 5763 C CA . ARG A 1 702 ? 44.536 -41.540 57.211 1.00 39.22 702 ARG A CA 1
ATOM 5764 C C . ARG A 1 702 ? 44.861 -40.313 56.339 1.00 39.22 702 ARG A C 1
ATOM 5766 O O . ARG A 1 702 ? 43.958 -39.672 55.804 1.00 39.22 702 ARG A O 1
ATOM 5773 N N . GLN A 1 703 ? 46.145 -39.994 56.164 1.00 39.66 703 GLN A N 1
ATOM 5774 C CA . GLN A 1 703 ? 46.608 -38.957 55.229 1.00 39.66 703 GLN A CA 1
ATOM 5775 C C . GLN A 1 703 ? 46.289 -39.351 53.771 1.00 39.66 703 GLN A C 1
ATOM 5777 O O . GLN A 1 703 ? 46.819 -40.328 53.243 1.00 39.66 703 GLN A O 1
ATOM 5782 N N . LYS A 1 704 ? 45.425 -38.592 53.085 1.00 42.22 704 LYS A N 1
ATOM 5783 C CA . LYS A 1 704 ? 45.202 -38.727 51.633 1.00 42.22 704 LYS A CA 1
ATOM 5784 C C . LYS A 1 704 ? 46.216 -37.867 50.867 1.00 42.22 704 LYS A C 1
ATOM 5786 O O . LYS A 1 704 ? 46.007 -36.667 50.719 1.00 42.22 704 LYS A O 1
ATOM 5791 N N . ARG A 1 705 ? 47.271 -38.489 50.327 1.00 44.69 705 ARG A N 1
ATOM 5792 C CA . ARG A 1 705 ? 48.171 -37.891 49.319 1.00 44.69 705 ARG A CA 1
ATOM 5793 C C . ARG A 1 705 ? 47.423 -37.697 47.988 1.00 44.69 705 ARG A C 1
ATOM 5795 O O . ARG A 1 705 ? 46.805 -38.637 47.490 1.00 44.69 705 ARG A O 1
ATOM 5802 N N . LYS A 1 706 ? 47.465 -36.496 47.398 1.00 47.47 706 LYS A N 1
ATOM 5803 C CA . LYS A 1 706 ? 46.933 -36.218 46.048 1.00 47.47 706 LYS A CA 1
ATOM 5804 C C . LYS A 1 706 ? 48.058 -36.353 45.018 1.00 47.47 706 LYS A C 1
ATOM 5806 O O . LYS A 1 706 ? 49.033 -35.624 45.094 1.00 47.47 706 LYS A O 1
ATOM 5811 N N . ARG A 1 707 ? 47.898 -37.246 44.037 1.00 46.75 707 ARG A N 1
ATOM 5812 C CA . ARG A 1 707 ? 48.770 -37.340 42.851 1.00 46.75 707 ARG A CA 1
ATOM 5813 C C . ARG A 1 707 ? 48.161 -36.560 41.688 1.00 46.75 707 ARG A C 1
ATOM 5815 O O . ARG A 1 707 ? 46.956 -36.663 41.452 1.00 46.75 707 ARG A O 1
ATOM 5822 N N . LYS A 1 708 ? 48.978 -35.802 40.955 1.00 53.03 708 LYS A N 1
ATOM 5823 C CA . LYS A 1 708 ? 48.560 -35.024 39.781 1.00 53.03 708 LYS A CA 1
ATOM 5824 C C . LYS A 1 708 ? 49.190 -35.642 38.529 1.00 53.03 708 LYS A C 1
ATOM 5826 O O . LYS A 1 708 ? 50.400 -35.836 38.475 1.00 53.03 708 LYS A O 1
ATOM 5831 N N . MET A 1 709 ? 48.369 -35.993 37.538 1.00 46.34 709 MET A N 1
ATOM 5832 C CA . MET A 1 709 ? 48.848 -36.472 36.233 1.00 46.34 709 MET A CA 1
ATOM 5833 C C . MET A 1 709 ? 49.132 -35.288 35.309 1.00 46.34 709 MET A C 1
ATOM 5835 O O . MET A 1 709 ? 48.289 -34.397 35.173 1.00 46.34 709 MET A O 1
ATOM 5839 N N . LEU A 1 710 ? 50.294 -35.298 34.657 1.00 55.97 710 LEU A N 1
ATOM 5840 C CA . LEU A 1 710 ? 50.660 -34.335 33.623 1.00 55.97 710 LEU A CA 1
ATOM 5841 C C . LEU A 1 710 ? 50.296 -34.876 32.231 1.00 55.97 710 LEU A C 1
ATOM 5843 O O . LEU A 1 710 ? 50.282 -36.085 31.986 1.00 55.97 710 LEU A O 1
ATOM 5847 N N . VAL A 1 711 ? 49.984 -33.966 31.306 1.00 51.47 711 VAL A N 1
ATOM 5848 C CA . VAL A 1 711 ? 49.626 -34.299 29.919 1.00 51.47 711 VAL A CA 1
ATOM 5849 C C . VAL A 1 711 ? 50.899 -34.741 29.194 1.00 51.47 711 VAL A C 1
ATOM 5851 O O . VAL A 1 711 ? 51.700 -33.917 28.770 1.00 51.47 711 VAL A O 1
ATOM 5854 N N . GLY A 1 712 ? 51.108 -36.055 29.151 1.00 51.25 712 GLY A N 1
ATOM 5855 C CA . GLY A 1 712 ? 52.351 -36.714 28.737 1.00 51.25 712 GLY A CA 1
ATOM 5856 C C . GLY A 1 712 ? 52.599 -38.049 29.452 1.00 51.25 712 GLY A C 1
ATOM 5857 O O . GLY A 1 712 ? 53.515 -38.771 29.083 1.00 51.25 712 GLY A O 1
ATOM 5858 N N . GLY A 1 713 ? 51.775 -38.404 30.449 1.00 52.78 713 GLY A N 1
ATOM 5859 C CA . GLY A 1 713 ? 51.785 -39.734 31.075 1.00 52.78 713 GLY A CA 1
ATOM 5860 C C . GLY A 1 713 ? 52.712 -39.889 32.286 1.00 52.78 713 GLY A C 1
ATOM 5861 O O . GLY A 1 713 ? 52.765 -40.972 32.858 1.00 52.78 713 GLY A O 1
ATOM 5862 N N . GLY A 1 714 ? 53.394 -38.825 32.723 1.00 50.19 714 GLY A N 1
ATOM 5863 C CA . GLY A 1 714 ? 54.127 -38.787 33.996 1.00 50.19 714 GLY A CA 1
ATOM 5864 C C . GLY A 1 714 ? 53.289 -38.209 35.147 1.00 50.19 714 GLY A C 1
ATOM 5865 O O . GLY A 1 714 ? 52.499 -37.282 34.948 1.00 50.19 714 GLY A O 1
ATOM 5866 N N . THR A 1 715 ? 53.457 -38.748 36.359 1.00 50.00 715 THR A N 1
ATOM 5867 C CA . THR A 1 715 ? 52.851 -38.239 37.607 1.00 50.00 715 THR A CA 1
ATOM 5868 C C . THR A 1 715 ? 53.873 -37.484 38.447 1.00 50.00 715 THR A C 1
ATOM 5870 O O . THR A 1 715 ? 54.948 -38.021 38.702 1.00 50.00 715 THR A O 1
ATOM 5873 N N . GLU A 1 716 ? 53.511 -36.300 38.941 1.00 50.72 716 GLU A N 1
ATOM 5874 C CA . GLU A 1 716 ? 54.312 -35.518 39.892 1.00 50.72 716 GLU A CA 1
ATOM 5875 C C . GLU A 1 716 ? 53.621 -35.530 41.272 1.00 50.72 716 GLU A C 1
ATOM 5877 O O . GLU A 1 716 ? 52.391 -35.406 41.368 1.00 50.72 716 GLU A O 1
ATOM 5882 N N . GLU A 1 717 ? 54.396 -35.761 42.337 1.00 46.97 717 GLU A N 1
ATOM 5883 C CA . GLU A 1 717 ? 53.930 -35.701 43.728 1.00 46.97 717 GLU A CA 1
ATOM 5884 C C . GLU A 1 717 ? 54.215 -34.297 44.283 1.00 46.97 717 GLU A C 1
ATOM 5886 O O . GLU A 1 717 ? 55.369 -33.958 44.522 1.00 46.97 717 GLU A O 1
ATOM 5891 N N . ASP A 1 718 ? 53.176 -33.481 44.499 1.00 39.78 718 ASP A N 1
ATOM 5892 C CA . ASP A 1 718 ? 53.311 -32.221 45.244 1.00 39.78 718 ASP A CA 1
ATOM 5893 C C . ASP A 1 718 ? 53.548 -32.564 46.730 1.00 39.78 718 ASP A C 1
ATOM 5895 O O . ASP A 1 718 ? 52.658 -33.100 47.400 1.00 39.78 718 ASP A O 1
ATOM 5899 N N . MET A 1 719 ? 54.749 -32.277 47.246 1.00 38.34 719 MET A N 1
ATOM 5900 C CA . MET A 1 719 ? 54.978 -32.140 48.686 1.00 38.34 719 MET A CA 1
ATOM 5901 C C . MET A 1 719 ? 54.666 -30.699 49.093 1.00 38.34 719 MET A C 1
ATOM 5903 O O . MET A 1 719 ? 55.367 -29.777 48.680 1.00 38.34 719 MET A O 1
ATOM 5907 N N . ASP A 1 720 ? 53.644 -30.511 49.927 1.00 41.00 720 ASP A N 1
ATOM 5908 C CA . ASP A 1 720 ? 53.459 -29.266 50.672 1.00 41.00 720 ASP A CA 1
ATOM 5909 C C . ASP A 1 720 ? 54.610 -29.153 51.697 1.00 41.00 720 ASP A C 1
ATOM 5911 O O . ASP A 1 720 ? 54.687 -29.944 52.638 1.00 41.00 720 ASP A O 1
ATOM 5915 N N . LEU A 1 721 ? 55.534 -28.210 51.485 1.00 34.16 721 LEU A N 1
ATOM 5916 C CA . LEU A 1 721 ? 56.386 -27.666 52.546 1.00 34.16 721 LEU A CA 1
ATOM 5917 C C . LEU A 1 721 ? 55.688 -26.409 53.082 1.00 34.16 721 LEU A C 1
ATOM 5919 O O . LEU A 1 721 ? 55.332 -25.531 52.292 1.00 34.16 721 LEU A O 1
ATOM 5923 N N . ASP A 1 722 ? 55.462 -26.396 54.397 1.00 36.47 722 ASP A N 1
ATOM 5924 C CA . ASP A 1 722 ? 54.821 -25.327 55.181 1.00 36.47 722 ASP A CA 1
ATOM 5925 C C . ASP A 1 722 ? 55.423 -23.924 54.978 1.00 36.47 722 ASP A C 1
ATOM 5927 O O . ASP A 1 722 ? 56.663 -23.808 54.810 1.00 36.47 722 ASP A O 1
#

InterPro domains:
  IPR000988 Large ribosomal subunit protein eL24-related, N-terminal [PF01246] (528-591)
  IPR000988 Large ribosomal subunit protein eL24-related, N-terminal [cd00472] (528-580)
  IPR011017 TRASH domain [SM00746] (532-570)
  IPR038630 Ribosomal protein L24e/L24 superfamily [G3DSA:2.30.170.20] (527-593)
  IPR046676 Domain of unknown function DUF6546 [PF20183] (304-507)
  IPR056366 Large ribosomal subunit protein eL24 [PTHR10792] (528-700)

Secondary structure (DSSP, 8-state):
---SGGGS-HHHHHHHHHHHHHTT--GGGGGGS-HHHHHHHHHHHHHEEEE-HHHHHHHHHHHTTTGGG--EEEEEEEBPP--HHHHS-SSSS--HHHHHHHH---BTTS--HHHHHHHHHHHHHTSPP-S--EEEEEEE-GGGGTTT-TT--------GGGS-TTSTTSS------BGGGTEETTEE-SPPPHHHHHHHTPBTTTTSS-SSHHHHHHHHHHSPP-TT--EEEE-TT--SBPPHHHHHHHHHT-TT--EEEE-PBPP-THHHHHHHH----TTS---SS-HHHHHHHHHHHH-TT--EEEEE-B--HHHHHHHHHHSTTS--TT--SS----HHHHHHHHHHHTT-SEEEEESSS-HHHHTS--TT---TT--EEEEE-TT-STTS-HHHHHHHHHHHHHHHHT-TT--EEEEEEEETTEEEEEEEEEETTTTEEEEEEEESS-----HHHHHHHHHHHHTTSSPEEEEEEEE--GGG-SSHHHHHHHHT-SS-SS-HHHHHHHHHHHHHHS-------EE-TTT--EE-TT-SEEEE-TTS-EEEESSHHHHHHHHTT--GGG-TTSHHHHHHTTSS----TT--HHHHSPPPSS-----HHHHHHHHHHHHHHHHHHHHHHHHHHHHHH--HHHHHHHHHHHHHHHHHSGGGSHHHHHHHHHHHHHHHHHHHHHHHHHHHT-----------PPEEE-TTS-EEE-----

Foldseek 3Di:
DDPDDVPDDPVVSVVVLLVVLQVPDPLVVVLPVDVVSVVVSLLVVQQEDEDELVRLVCVLVVCVPPLLSHQEYEYEFEWDADDPCLLDPPDPDDDPVRVLVSQDTAGNVRDAPLSSVLSVLVSLQPGDADPHHEYEYAYYYPNLLVAQNVLQDDDDQDDCVSHPPCCVVVPPPDQDPDVVNQGHRLARNAHRAPSNLCNQAPADQPSHPDPDPVVLLVSLLPRAARQRHAEYHDAPSRNYDYFLSSVLSNLLSHANHAYYAAEAEDDWDPVNCCQQPFDPDPPDDTPPHRRLLVNLQSLVVRHVNHAYYFYHHDYDLVVLVNVLVRPDPDRPPDGPSAQDADLSNLCSNLVSQQAYQYYFHHSNHALQSVLPDDPPGARARHAEYHYEHPQQWPVHDLVVVLVSLLSVLVRLLRHLNHAKYWYWDAAQLWIWIWMWGDDPVVLEIETEIEIQDDRDHDPVSVVSNVVSSVSSPPYYYYYYYHHDHSVQRGGRLSNCVVVVDVDDSHRPVSSVSVVSSSVSHVPPPPQDFDAAPQARDTAGPPAFDWDADPVRDIGTHRDPVRVVCVVVVHHSCPDCRGPNVCVVVLNFDDDDVPADPCPPVPDDPDDDPDDPVVVVVNVVVVVVRVVVVVVVRVVSNCVVPVPPVVVVVVVVVVVVCCVVCVVVCVVVVVVVVVVCVVCVVVVVVVVVVVVVPDDDDDDPDDDDFDWDADPPGDIDGDDDDD